Protein AF-0000000080727896 (afdb_homodimer)

Organism: Metarhizium acridum (strain CQMa 102) (NCBI:txid655827)

pLDDT: mean 74.98, std 25.53, range [18.48, 98.5]

Radius of gyration: 30.92 Å; Cα contacts (8 Å, |Δi|>4): 893; chains: 2; bounding box: 86×104×88 Å

Solvent-accessible surface area (backbone atoms only — not comparable to full-atom values): 32103 Å² total; per-residue (Å²): 133,59,64,45,73,64,39,31,56,46,58,68,62,51,60,64,46,41,41,57,68,58,26,49,52,52,35,58,74,46,47,36,50,47,45,48,50,69,46,45,44,46,53,34,51,75,69,69,34,33,80,47,35,23,49,23,54,38,51,41,92,69,81,65,57,91,56,30,45,43,34,26,36,71,42,31,29,32,58,33,80,52,73,75,56,86,84,63,62,50,68,62,48,70,56,94,94,26,51,28,37,59,38,28,31,35,58,52,96,91,23,43,20,45,66,33,27,29,48,45,63,51,92,72,81,80,75,79,79,78,55,38,35,68,56,52,53,53,50,49,50,55,24,52,78,45,74,31,42,81,30,48,25,40,26,57,53,80,60,93,76,56,32,26,38,32,42,66,43,86,78,29,38,39,46,36,67,53,56,88,86,42,46,73,63,55,67,53,62,44,39,80,34,25,36,43,52,68,84,63,80,69,78,79,71,65,76,72,58,68,78,80,71,50,86,63,54,61,59,52,45,50,27,44,52,50,40,59,70,20,44,33,27,32,35,44,60,73,74,76,74,73,67,73,74,68,76,67,74,74,69,72,72,72,77,69,79,72,75,75,78,74,76,77,74,78,81,80,77,82,81,75,83,75,78,79,79,82,128,132,58,65,45,73,65,41,53,41,45,57,67,63,51,60,65,44,41,41,58,69,58,25,48,52,53,34,58,74,45,46,35,50,48,44,48,50,71,46,46,44,47,53,34,52,76,70,69,33,33,80,47,36,23,48,22,53,38,51,39,92,67,81,64,56,91,55,30,42,43,34,26,35,70,41,32,28,32,61,34,83,49,74,76,55,90,83,57,46,52,56,48,44,71,56,92,92,25,50,29,38,63,37,27,30,34,59,51,96,91,22,45,21,45,68,34,28,29,48,46,62,52,92,71,81,80,74,76,79,78,57,36,38,67,56,53,52,52,50,50,50,56,24,52,78,44,73,31,44,82,30,47,24,41,27,57,52,80,60,93,75,58,32,26,39,32,42,67,42,85,78,29,37,38,46,37,67,53,56,88,86,42,46,75,64,55,68,53,63,44,40,79,34,25,36,42,51,66,84,62,80,70,80,80,70,67,76,73,59,66,80,79,70,52,86,63,55,61,61,51,45,50,28,43,50,50,40,59,69,20,44,33,28,31,35,44,60,73,72,76,75,73,68,71,74,70,74,69,74,73,69,72,69,73,77,71,79,77,74,73,79,73,75,76,74,77,80,79,77,83,79,78,81,76,76,80,80,80,128

Sequence (558 aa):
MAAAVLRPYDVDLFNGIPSLGEANEQFLAHNGPEVIILSLWKLFSKYKLTDQYGPVLVHRHWPASLNEAVVDVNGTSTAWTLEAGEQTGMLQFEKYERPIKPSSWMMAKGQLMPYEFYFASQKEHDEPAPLDSAFVQEFASILEANSLLDFVGIRLLRHTGQKVLEVTEGNANVTFPVTDDDQNLLEKNAIQAGWKFPSAEPPDFSSDTSGNMGDRSPWSQACKQLCKQSCSIICRKPSQGGSHMRVHLGGHSKTHGKTNTERTLPSLREDGLAWPREEMAAAVLRPYDVDLFNGIPSLGEANEQFLAHNGPEVIILSLWKLFSKYKLTDQYGPVLVHRHWPASLNEAVVDVNGTSTAWTLEAGEQTGMLQFEKYERPIKPSSWMMAKGQLMPYEFYFASQKEHDEPAPLDSAFVQEFASILEANSLLDFVGIRLLRHTGQKVLEVTEGNANVTFPVTDDDQNLLEKNAIQAGWKFPSAEPPDFSSDTSGNMGDRSPWSQACKQLCKQSCSIICRKPSQGGSHMRVHLGGHSKTHGKTNTERTLPSLREDGLAWPREE

Structure (mmCIF, N/CA/C/O backbone):
data_AF-0000000080727896-model_v1
#
loop_
_entity.id
_entity.type
_entity.pdbx_description
1 polymer 'C2H2-type domain-containing protein'
#
loop_
_atom_site.group_PDB
_atom_site.id
_atom_site.type_symbol
_atom_site.label_atom_id
_atom_site.label_alt_id
_atom_site.label_comp_id
_atom_site.label_asym_id
_atom_site.label_entity_id
_atom_site.label_seq_id
_atom_site.pdbx_PDB_ins_code
_atom_site.Cartn_x
_atom_site.Cartn_y
_atom_site.Cartn_z
_atom_site.occupancy
_atom_site.B_iso_or_equiv
_atom_site.auth_seq_id
_atom_site.auth_comp_id
_atom_site.auth_asym_id
_atom_site.auth_atom_id
_atom_site.pdbx_PDB_model_num
ATOM 1 N N . MET A 1 1 ? 20.672 -30 -1.441 1 66 1 MET A N 1
ATOM 2 C CA . MET A 1 1 ? 20.047 -29.859 -2.754 1 66 1 MET A CA 1
ATOM 3 C C . MET A 1 1 ? 20.359 -28.516 -3.377 1 66 1 MET A C 1
ATOM 5 O O . MET A 1 1 ? 20.656 -27.547 -2.666 1 66 1 MET A O 1
ATOM 9 N N . ALA A 1 2 ? 20.656 -28.562 -4.723 1 87.38 2 ALA A N 1
ATOM 10 C CA . ALA A 1 2 ? 21.172 -27.375 -5.406 1 87.38 2 ALA A CA 1
ATOM 11 C C . ALA A 1 2 ? 20.047 -26.375 -5.664 1 87.38 2 ALA A C 1
ATOM 13 O O . ALA A 1 2 ? 18.953 -26.734 -6.09 1 87.38 2 ALA A O 1
ATOM 14 N N . ALA A 1 3 ? 20.266 -25.203 -5.324 1 87.69 3 ALA A N 1
ATOM 15 C CA . ALA A 1 3 ? 19.297 -24.125 -5.539 1 87.69 3 ALA A CA 1
ATOM 16 C C . ALA A 1 3 ? 19.016 -23.938 -7.027 1 87.69 3 ALA A C 1
ATOM 18 O O . ALA A 1 3 ? 19.922 -24.062 -7.859 1 87.69 3 ALA A O 1
ATOM 19 N N . ALA A 1 4 ? 17.828 -23.688 -7.344 1 89.94 4 ALA A N 1
ATOM 20 C CA . ALA A 1 4 ? 17.406 -23.469 -8.727 1 89.94 4 ALA A CA 1
ATOM 21 C C . ALA A 1 4 ? 18.047 -22.203 -9.297 1 89.94 4 ALA A C 1
ATOM 23 O O . ALA A 1 4 ? 18.234 -21.219 -8.586 1 89.94 4 ALA A O 1
ATOM 24 N N . VAL A 1 5 ? 18.422 -22.297 -10.523 1 84.25 5 VAL A N 1
ATOM 25 C CA . VAL A 1 5 ? 18.875 -21.125 -11.25 1 84.25 5 VAL A CA 1
ATOM 26 C C . VAL A 1 5 ? 17.688 -20.328 -11.781 1 84.25 5 VAL A C 1
ATOM 28 O O . VAL A 1 5 ? 16.875 -20.875 -12.539 1 84.25 5 VAL A O 1
ATOM 31 N N . LEU A 1 6 ? 17.641 -19.094 -11.398 1 88.81 6 LEU A N 1
ATOM 32 C CA . LEU A 1 6 ? 16.516 -18.25 -11.781 1 88.81 6 LEU A CA 1
ATOM 33 C C . LEU A 1 6 ? 16.875 -17.391 -12.984 1 88.81 6 LEU A C 1
ATOM 35 O O . LEU A 1 6 ? 18.0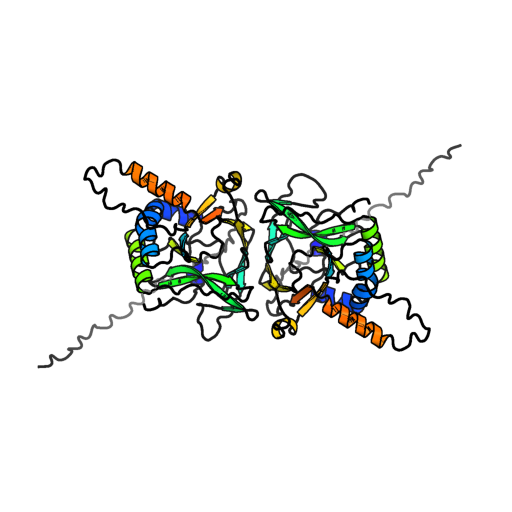16 -16.953 -13.125 1 88.81 6 LEU A O 1
ATOM 39 N N . ARG A 1 7 ? 15.984 -17.188 -13.828 1 90.81 7 ARG A N 1
ATOM 40 C CA . ARG A 1 7 ? 16.094 -16.188 -14.875 1 90.81 7 ARG A CA 1
ATOM 41 C C . ARG A 1 7 ? 15.914 -14.781 -14.305 1 90.81 7 ARG A C 1
ATOM 43 O O . ARG A 1 7 ? 15.047 -14.555 -13.453 1 90.81 7 ARG A O 1
ATOM 50 N N . PRO A 1 8 ? 16.688 -13.82 -14.82 1 88.81 8 PRO A N 1
ATOM 51 C CA . PRO A 1 8 ? 16.469 -12.438 -14.375 1 88.81 8 PRO A CA 1
ATOM 52 C C . PRO A 1 8 ? 15.141 -11.859 -14.875 1 88.81 8 PRO A C 1
ATOM 54 O O . PRO A 1 8 ? 14.641 -12.273 -15.922 1 88.81 8 PRO A O 1
ATOM 57 N N . TYR A 1 9 ? 14.695 -10.93 -14.117 1 91.38 9 TYR A N 1
ATOM 58 C CA . TYR A 1 9 ? 13.477 -10.227 -14.516 1 91.38 9 TYR A CA 1
ATOM 59 C C . TYR A 1 9 ? 13.617 -9.633 -15.906 1 91.38 9 TYR A C 1
ATOM 61 O O . TYR A 1 9 ? 14.648 -9.031 -16.234 1 91.38 9 TYR A O 1
ATOM 69 N N . ASP A 1 10 ? 12.609 -9.844 -16.688 1 89.19 10 ASP A N 1
ATOM 70 C CA . ASP A 1 10 ? 12.531 -9.336 -18.062 1 89.19 10 ASP A CA 1
ATOM 71 C C . ASP A 1 10 ? 11.164 -8.695 -18.328 1 89.19 10 ASP A C 1
ATOM 73 O O . ASP A 1 10 ? 10.148 -9.391 -18.359 1 89.19 10 ASP A O 1
ATOM 77 N N . VAL A 1 11 ? 11.172 -7.348 -18.594 1 90.06 11 VAL A N 1
ATOM 78 C CA . VAL A 1 11 ? 9.922 -6.594 -18.688 1 90.06 11 VAL A CA 1
ATOM 79 C C . VAL A 1 11 ? 9.141 -7.035 -19.922 1 90.06 11 VAL A C 1
ATOM 81 O O . VAL A 1 11 ? 7.906 -7.012 -19.922 1 90.06 11 VAL A O 1
ATOM 84 N N . ASP A 1 12 ? 9.828 -7.422 -20.922 1 91.44 12 ASP A N 1
ATOM 85 C CA . ASP A 1 12 ? 9.133 -7.887 -22.125 1 91.44 12 ASP A CA 1
ATOM 86 C C . ASP A 1 12 ? 8.383 -9.188 -21.859 1 91.44 12 ASP A C 1
ATOM 88 O O . ASP A 1 12 ? 7.25 -9.359 -22.312 1 91.44 12 ASP A O 1
ATOM 92 N N . LEU A 1 13 ? 9.039 -10.062 -21.172 1 93.31 13 LEU A N 1
ATOM 93 C CA . LEU A 1 13 ? 8.359 -11.297 -20.797 1 93.31 13 LEU A CA 1
ATOM 94 C C . LEU A 1 13 ? 7.195 -11.016 -19.859 1 93.31 13 LEU A C 1
ATOM 96 O O . LEU A 1 13 ? 6.133 -11.633 -19.984 1 93.31 13 LEU A O 1
ATOM 100 N N . PHE A 1 14 ? 7.355 -10.117 -18.953 1 94.06 14 PHE A N 1
ATOM 101 C CA . PHE A 1 14 ? 6.27 -9.703 -18.078 1 94.06 14 PHE A CA 1
ATOM 102 C C . PHE A 1 14 ? 5.078 -9.203 -18.875 1 94.06 14 PHE A C 1
ATOM 104 O O . PHE A 1 14 ? 3.936 -9.586 -18.625 1 94.06 14 PHE A O 1
ATOM 111 N N . ASN A 1 15 ? 5.367 -8.391 -19.812 1 94.44 15 ASN A N 1
ATOM 112 C CA . ASN A 1 15 ? 4.301 -7.777 -20.594 1 94.44 15 ASN A CA 1
ATOM 113 C C . ASN A 1 15 ? 3.598 -8.797 -21.484 1 94.44 15 ASN A C 1
ATOM 115 O O . ASN A 1 15 ? 2.521 -8.531 -22.016 1 94.44 15 ASN A O 1
ATOM 119 N N . GLY A 1 16 ? 4.16 -9.93 -21.625 1 95.25 16 GLY A N 1
ATOM 120 C CA . GLY A 1 16 ? 3.535 -11.008 -22.359 1 95.25 16 GLY A CA 1
ATOM 121 C C . GLY A 1 16 ? 2.609 -11.859 -21.516 1 95.25 16 GLY A C 1
ATOM 122 O O . GLY A 1 16 ? 1.881 -12.703 -22.047 1 95.25 16 GLY A O 1
ATOM 123 N N . ILE A 1 17 ? 2.633 -11.68 -20.172 1 96.69 17 ILE A N 1
ATOM 124 C CA . ILE A 1 17 ? 1.771 -12.414 -19.25 1 96.69 17 ILE A CA 1
ATOM 125 C C . ILE A 1 17 ? 0.308 -12.102 -19.547 1 96.69 17 ILE A C 1
ATOM 127 O O . ILE A 1 17 ? -0.048 -10.945 -19.781 1 96.69 17 ILE A O 1
ATOM 131 N N . PRO A 1 18 ? -0.551 -13.109 -19.594 1 96.69 18 PRO A N 1
ATOM 132 C CA . PRO A 1 18 ? -1.964 -12.875 -19.906 1 96.69 18 PRO A CA 1
ATOM 133 C C . PRO A 1 18 ? -2.672 -12.055 -18.828 1 96.69 18 PRO A C 1
ATOM 135 O O . PRO A 1 18 ? -2.152 -11.898 -17.719 1 96.69 18 PRO A O 1
ATOM 138 N N . SER A 1 19 ? -3.852 -11.555 -19.219 1 94.5 19 SER A N 1
ATOM 139 C CA . SER A 1 19 ? -4.746 -10.93 -18.25 1 94.5 19 SER A CA 1
ATOM 140 C C . SER A 1 19 ? -5.359 -11.969 -17.312 1 94.5 19 SER A C 1
ATOM 142 O O . SER A 1 19 ? -5.324 -13.172 -17.609 1 94.5 19 SER A O 1
ATOM 144 N N . LEU A 1 20 ? -5.93 -11.516 -16.281 1 94.75 20 LEU A N 1
ATOM 145 C CA . LEU A 1 20 ? -6.566 -12.391 -15.297 1 94.75 20 LEU A CA 1
ATOM 146 C C . LEU A 1 20 ? -7.629 -13.258 -15.961 1 94.75 20 LEU A C 1
ATOM 148 O O . LEU A 1 20 ? -7.672 -14.477 -15.742 1 94.75 20 LEU A O 1
ATOM 152 N N . GLY A 1 21 ? -8.469 -12.602 -16.734 1 93.62 21 GLY A N 1
ATOM 153 C CA . GLY A 1 21 ? -9.523 -13.336 -17.406 1 93.62 21 GLY A CA 1
ATOM 154 C C . GLY A 1 21 ? -9 -14.406 -18.344 1 93.62 21 GLY A C 1
ATOM 155 O O . GLY A 1 21 ? -9.469 -15.547 -18.312 1 93.62 21 GLY A O 1
ATOM 156 N N . GLU A 1 22 ? -8.047 -14.086 -19.141 1 95.5 22 GLU A N 1
ATOM 157 C CA . GLU A 1 22 ? -7.453 -15.023 -20.094 1 95.5 22 GLU A CA 1
ATOM 158 C C . GLU A 1 22 ? -6.77 -16.172 -19.375 1 95.5 22 GLU A C 1
ATOM 160 O O . GLU A 1 22 ? -6.918 -17.344 -19.766 1 95.5 22 GLU A O 1
ATOM 165 N N . ALA A 1 23 ? -6.047 -15.859 -18.375 1 97.25 23 ALA A N 1
ATOM 166 C CA . ALA A 1 23 ? -5.359 -16.891 -17.609 1 97.25 23 ALA A CA 1
ATOM 167 C C . ALA A 1 23 ? -6.355 -17.875 -17 1 97.25 23 ALA A C 1
ATOM 169 O O . ALA A 1 23 ? -6.145 -19.094 -17.062 1 97.25 23 ALA A O 1
ATOM 170 N N . ASN A 1 24 ? -7.375 -17.328 -16.422 1 95.56 24 ASN A N 1
ATOM 171 C CA . ASN A 1 24 ? -8.391 -18.172 -15.805 1 95.56 24 ASN A CA 1
ATOM 172 C C . ASN A 1 24 ? -9.062 -19.094 -16.812 1 95.56 24 ASN A C 1
ATOM 174 O O . ASN A 1 24 ? -9.312 -20.266 -16.531 1 95.56 24 ASN A O 1
ATOM 178 N N . GLU A 1 25 ? -9.383 -18.547 -17.938 1 96.44 25 GLU A N 1
ATOM 179 C CA . GLU A 1 25 ? -10.008 -19.344 -18.984 1 96.44 25 GLU A CA 1
ATOM 180 C C . GLU A 1 25 ? -9.141 -20.531 -19.375 1 96.44 25 GLU A C 1
ATOM 182 O O . GLU A 1 25 ? -9.625 -21.656 -19.453 1 96.44 25 GLU A O 1
ATOM 187 N N . GLN A 1 26 ? -7.914 -20.312 -19.594 1 97.75 26 GLN A N 1
ATOM 188 C CA . GLN A 1 26 ? -6.996 -21.375 -19.984 1 97.75 26 GLN A CA 1
ATOM 189 C C . GLN A 1 26 ? -6.762 -22.359 -18.828 1 97.75 26 GLN A C 1
ATOM 191 O O . GLN A 1 26 ? -6.684 -23.562 -19.047 1 97.75 26 GLN A O 1
ATOM 196 N N . PHE A 1 27 ? -6.664 -21.859 -17.656 1 96.81 27 PHE A N 1
ATOM 197 C CA . PHE A 1 27 ? -6.492 -22.688 -16.469 1 96.81 27 PHE A CA 1
ATOM 198 C C . PHE A 1 27 ? -7.629 -23.688 -16.328 1 96.81 27 PHE A C 1
ATOM 200 O O . PHE A 1 27 ? -7.391 -24.875 -16.094 1 96.81 27 PHE A O 1
ATOM 207 N N . LEU A 1 28 ? -8.805 -23.219 -16.5 1 93.81 28 LEU A N 1
ATOM 208 C CA . LEU A 1 28 ? -9.977 -24.078 -16.391 1 93.81 28 LEU A CA 1
ATOM 209 C C . LEU A 1 28 ? -10.062 -25.047 -17.562 1 93.81 28 LEU A C 1
ATOM 211 O O . LEU A 1 28 ? -10.383 -26.219 -17.391 1 93.81 28 LEU A O 1
ATOM 215 N N . ALA A 1 29 ? -9.758 -24.562 -18.703 1 96.5 29 ALA A N 1
ATOM 216 C CA . ALA A 1 29 ? -9.828 -25.375 -19.922 1 96.5 29 ALA A CA 1
ATOM 217 C C . ALA A 1 29 ? -8.859 -26.547 -19.844 1 96.5 29 ALA A C 1
ATOM 219 O O . ALA A 1 29 ? -9.086 -27.594 -20.453 1 96.5 29 ALA A O 1
ATOM 220 N N . HIS A 1 30 ? -7.84 -26.422 -19.078 1 96.69 30 HIS A N 1
ATOM 221 C CA . HIS A 1 30 ? -6.816 -27.469 -18.984 1 96.69 30 HIS A CA 1
ATOM 222 C C . HIS A 1 30 ? -6.871 -28.188 -17.641 1 96.69 30 HIS A C 1
ATOM 224 O O . HIS A 1 30 ? -5.852 -28.672 -17.156 1 96.69 30 HIS A O 1
ATOM 230 N N . ASN A 1 31 ? -7.957 -28.156 -17.016 1 92.88 31 ASN A N 1
ATOM 231 C CA . ASN A 1 31 ? -8.227 -28.891 -15.773 1 92.88 31 ASN A CA 1
ATOM 232 C C . ASN A 1 31 ? -7.293 -28.453 -14.656 1 92.88 31 ASN A C 1
ATOM 234 O O . ASN A 1 31 ? -6.816 -29.281 -13.875 1 92.88 31 ASN A O 1
ATOM 238 N N . GLY A 1 32 ? -7.02 -27.172 -14.609 1 94.56 32 GLY A N 1
ATOM 239 C CA . GLY A 1 32 ? -6.121 -26.594 -13.625 1 94.56 32 GLY A CA 1
ATOM 240 C C . GLY A 1 32 ? -6.457 -26.984 -12.203 1 94.56 32 GLY A C 1
ATOM 241 O O . GLY A 1 32 ? -5.586 -27.422 -11.445 1 94.56 32 GLY A O 1
ATOM 242 N N . PRO A 1 33 ? -7.727 -26.906 -11.82 1 92.31 33 PRO A N 1
ATOM 243 C CA . PRO A 1 33 ? -8.086 -27.219 -10.43 1 92.31 33 PRO A CA 1
ATOM 244 C C . PRO A 1 33 ? -7.711 -28.656 -10.039 1 92.31 33 PRO A C 1
ATOM 246 O O . PRO A 1 33 ? -7.242 -28.891 -8.922 1 92.31 33 PRO A O 1
ATOM 249 N N . GLU A 1 34 ? -7.844 -29.547 -10.883 1 90.06 34 GLU A N 1
ATOM 250 C CA . GLU A 1 34 ? -7.469 -30.938 -10.602 1 90.06 34 GLU A CA 1
ATOM 251 C C . GLU A 1 34 ? -5.957 -31.078 -10.484 1 90.06 34 GLU A C 1
ATOM 253 O O . GLU A 1 34 ? -5.465 -31.812 -9.617 1 90.06 34 GLU A O 1
ATOM 258 N N . VAL A 1 35 ? -5.281 -30.422 -11.367 1 93.19 35 VAL A N 1
ATOM 259 C CA . VAL A 1 35 ? -3.824 -30.516 -11.367 1 93.19 35 VAL A CA 1
ATOM 260 C C . VAL A 1 35 ? -3.277 -29.938 -10.062 1 93.19 35 VAL A C 1
ATOM 262 O O . VAL A 1 35 ? -2.346 -30.484 -9.469 1 93.19 35 VAL A O 1
ATOM 265 N N . ILE A 1 36 ? -3.854 -28.844 -9.586 1 94.56 36 ILE A N 1
ATOM 266 C CA . ILE A 1 36 ? -3.449 -28.203 -8.336 1 94.56 36 ILE A CA 1
ATOM 267 C C . ILE A 1 36 ? -3.541 -29.219 -7.195 1 94.56 36 ILE A C 1
ATOM 269 O O . ILE A 1 36 ? -2.598 -29.375 -6.418 1 94.56 36 ILE A O 1
ATOM 273 N N . ILE A 1 37 ? -4.59 -29.906 -7.145 1 89.75 37 ILE A N 1
ATOM 274 C CA . ILE A 1 37 ? -4.891 -30.75 -5.992 1 89.75 37 ILE A CA 1
ATOM 275 C C . ILE A 1 37 ? -4.184 -32.094 -6.133 1 89.75 37 ILE A C 1
ATOM 277 O O . ILE A 1 37 ? -3.547 -32.562 -5.191 1 89.75 37 ILE A O 1
ATOM 281 N N . LEU A 1 38 ? -4.176 -32.656 -7.273 1 87.81 38 LEU A N 1
ATOM 282 C CA . LEU A 1 38 ? -3.717 -34.031 -7.441 1 87.81 38 LEU A CA 1
ATOM 283 C C . LEU A 1 38 ? -2.209 -34.062 -7.656 1 87.81 38 LEU A C 1
ATOM 285 O O . LEU A 1 38 ? -1.556 -35.031 -7.293 1 87.81 38 LEU A O 1
ATOM 289 N N . SER A 1 39 ? -1.68 -33.062 -8.227 1 92.81 39 SER A N 1
ATOM 290 C CA . SER A 1 39 ? -0.273 -33.156 -8.609 1 92.81 39 SER A CA 1
ATOM 291 C C . SER A 1 39 ? 0.563 -32.125 -7.832 1 92.81 39 SER A C 1
ATOM 293 O O . SER A 1 39 ? 1.54 -32.5 -7.176 1 92.81 39 SER A O 1
ATOM 295 N N . LEU A 1 40 ? 0.143 -30.938 -7.793 1 95.19 40 LEU A N 1
ATOM 296 C CA . LEU A 1 40 ? 1.008 -29.906 -7.238 1 95.19 40 LEU A CA 1
ATOM 297 C C . LEU A 1 40 ? 1.035 -29.969 -5.719 1 95.19 40 LEU A C 1
ATOM 299 O O . LEU A 1 40 ? 2.07 -29.719 -5.098 1 95.19 40 LEU A O 1
ATOM 303 N N . TRP A 1 41 ? -0.05 -30.266 -5.129 1 93.69 41 TRP A N 1
ATOM 304 C CA . TRP A 1 41 ? -0.054 -30.438 -3.68 1 93.69 41 TRP A CA 1
ATOM 305 C C . TRP A 1 41 ? 0.975 -31.469 -3.248 1 93.69 41 TRP A C 1
ATOM 307 O O . TRP A 1 41 ? 1.784 -31.219 -2.354 1 93.69 41 TRP A O 1
ATOM 317 N N . LYS A 1 42 ? 1.013 -32.594 -3.906 1 92 42 LYS A N 1
ATOM 318 C CA . LYS A 1 42 ? 1.981 -33.656 -3.613 1 92 42 LYS A CA 1
ATOM 319 C C . LYS A 1 42 ? 3.41 -33.156 -3.818 1 92 42 LYS A C 1
ATOM 321 O O . LYS A 1 42 ? 4.293 -33.438 -3.004 1 92 42 LYS A O 1
ATOM 326 N N . LEU A 1 43 ? 3.611 -32.5 -4.848 1 95.31 43 LEU A N 1
ATOM 327 C CA . LEU A 1 43 ? 4.945 -32 -5.156 1 95.31 43 LEU A CA 1
ATOM 328 C C . LEU A 1 43 ? 5.434 -31.047 -4.07 1 95.31 43 LEU A C 1
ATOM 330 O O . LEU A 1 43 ? 6.543 -31.203 -3.557 1 95.31 43 LEU A O 1
ATOM 334 N N . PHE A 1 44 ? 4.613 -30.031 -3.709 1 95.06 44 PHE A N 1
ATOM 335 C CA . PHE A 1 44 ? 4.996 -29.047 -2.695 1 95.06 44 PHE A CA 1
ATOM 336 C C . PHE A 1 44 ? 5.234 -29.734 -1.353 1 95.06 44 PHE A C 1
ATOM 338 O O . PHE A 1 44 ? 6.145 -29.359 -0.611 1 95.06 44 PHE A O 1
ATOM 345 N N . SER A 1 45 ? 4.434 -30.719 -1.086 1 93.31 45 SER A N 1
ATOM 346 C CA . SER A 1 45 ? 4.598 -31.469 0.153 1 93.31 45 SER A CA 1
ATOM 347 C C . SER A 1 45 ? 5.91 -32.25 0.155 1 93.31 45 SER A C 1
ATOM 349 O O . SER A 1 45 ? 6.629 -32.25 1.156 1 93.31 45 SER A O 1
ATOM 351 N N . LYS A 1 46 ? 6.152 -32.906 -0.917 1 92.75 46 LYS A N 1
ATOM 352 C CA . LYS A 1 46 ? 7.375 -33.688 -1.07 1 92.75 46 LYS A CA 1
ATOM 353 C C . LYS A 1 46 ? 8.609 -32.844 -0.74 1 92.75 46 LYS A C 1
ATOM 355 O O . LYS A 1 46 ? 9.547 -33.344 -0.115 1 92.75 46 LYS A O 1
ATOM 360 N N . TYR A 1 47 ? 8.617 -31.609 -1.031 1 93.88 47 TYR A N 1
ATOM 361 C CA . TYR A 1 47 ? 9.773 -30.75 -0.857 1 93.88 47 TYR A CA 1
ATOM 362 C C . TYR A 1 47 ? 9.602 -29.828 0.352 1 93.88 47 TYR A C 1
ATOM 364 O O . TYR A 1 47 ? 10.391 -28.906 0.554 1 93.88 47 TYR A O 1
ATOM 372 N N . LYS A 1 48 ? 8.5 -29.984 1.112 1 91.62 48 LYS A N 1
ATOM 373 C CA . LYS A 1 48 ? 8.227 -29.266 2.35 1 91.62 48 LYS A CA 1
ATOM 374 C C . LYS A 1 48 ? 8.133 -27.766 2.102 1 91.62 48 LYS A C 1
ATOM 376 O O . LYS A 1 48 ? 8.711 -26.969 2.846 1 91.62 48 LYS A O 1
ATOM 381 N N . LEU A 1 49 ? 7.391 -27.391 1.034 1 92.81 49 LEU A N 1
ATOM 382 C CA . LEU A 1 49 ? 7.301 -25.984 0.625 1 92.81 49 LEU A CA 1
ATOM 383 C C . LEU A 1 49 ? 5.922 -25.422 0.937 1 92.81 49 LEU A C 1
ATOM 385 O O . LEU A 1 49 ? 5.676 -24.234 0.738 1 92.81 49 LEU A O 1
ATOM 389 N N . THR A 1 50 ? 4.98 -26.172 1.545 1 91.19 50 THR A N 1
ATOM 390 C CA . THR A 1 50 ? 3.568 -25.812 1.646 1 91.19 50 THR A CA 1
ATOM 391 C C . THR A 1 50 ? 3.369 -24.641 2.596 1 91.19 50 THR A C 1
ATOM 393 O O . THR A 1 50 ? 2.346 -23.953 2.537 1 91.19 50 THR A O 1
ATOM 396 N N . ASP A 1 51 ? 4.367 -24.344 3.436 1 88.5 51 ASP A N 1
ATOM 397 C CA . ASP A 1 51 ? 4.207 -23.266 4.402 1 88.5 51 ASP A CA 1
ATOM 398 C C . ASP A 1 51 ? 4.738 -21.953 3.846 1 88.5 51 ASP A C 1
ATOM 400 O O . ASP A 1 51 ? 4.445 -20.875 4.383 1 88.5 51 ASP A O 1
ATOM 404 N N . GLN A 1 52 ? 5.457 -22.062 2.785 1 90.75 52 GLN A N 1
ATOM 405 C CA . GLN A 1 52 ? 6.148 -20.859 2.33 1 90.75 52 GLN A CA 1
ATOM 406 C C . GLN A 1 52 ? 5.699 -20.469 0.926 1 90.75 52 GLN A C 1
ATOM 408 O O . GLN A 1 52 ? 5.75 -19.297 0.56 1 90.75 52 GLN A O 1
ATOM 413 N N . TYR A 1 53 ? 5.316 -21.531 0.196 1 93.19 53 TYR A N 1
ATOM 414 C CA . TYR A 1 53 ? 4.992 -21.281 -1.203 1 93.19 53 TYR A CA 1
ATOM 415 C C . TYR A 1 53 ? 3.65 -21.906 -1.571 1 93.19 53 TYR A C 1
ATOM 417 O O . TYR A 1 53 ? 3.211 -22.859 -0.937 1 93.19 53 TYR A O 1
ATOM 425 N N . GLY A 1 54 ? 3.023 -21.359 -2.598 1 94.69 54 GLY A N 1
ATOM 426 C CA . GLY A 1 54 ? 1.845 -21.938 -3.229 1 94.69 54 GLY A CA 1
ATOM 427 C C . GLY A 1 54 ? 1.75 -21.625 -4.711 1 94.69 54 GLY A C 1
ATOM 428 O O . GLY A 1 54 ? 2.455 -20.734 -5.211 1 94.69 54 GLY A O 1
ATOM 429 N N . PRO A 1 55 ? 0.945 -22.391 -5.355 1 96.94 55 PRO A N 1
ATOM 430 C CA . PRO A 1 55 ? 0.688 -22.047 -6.758 1 96.94 55 PRO A CA 1
ATOM 431 C C . PRO A 1 55 ? -0.086 -20.75 -6.918 1 96.94 55 PRO A C 1
ATOM 433 O O . PRO A 1 55 ? -0.831 -20.344 -6.016 1 96.94 55 PRO A O 1
ATOM 436 N N . VAL A 1 56 ? 0.129 -20.156 -8.047 1 97.5 56 VAL A N 1
ATOM 437 C CA . VAL A 1 56 ? -0.573 -18.922 -8.359 1 97.5 56 VAL A CA 1
ATOM 438 C C . VAL A 1 56 ? -0.937 -18.906 -9.844 1 97.5 56 VAL A C 1
ATOM 440 O O . VAL A 1 56 ? -0.181 -19.406 -10.68 1 97.5 56 VAL A O 1
ATOM 443 N N . LEU A 1 57 ? -2.098 -18.391 -10.086 1 98.06 57 LEU A N 1
ATOM 444 C CA . LEU A 1 57 ? -2.469 -18.109 -11.469 1 98.06 57 LEU A CA 1
ATOM 445 C C . LEU A 1 57 ? -1.67 -16.922 -12.008 1 98.06 57 LEU A C 1
ATOM 447 O O . LEU A 1 57 ? -1.818 -15.797 -11.523 1 98.06 57 LEU A O 1
ATOM 451 N N . VAL A 1 58 ? -0.814 -17.156 -12.961 1 98.31 58 VAL A N 1
ATOM 452 C CA . VAL A 1 58 ? 0.043 -16.109 -13.516 1 98.31 58 VAL A CA 1
ATOM 453 C C . VAL A 1 58 ? -0.793 -15.148 -14.352 1 98.31 58 VAL A C 1
ATOM 455 O O . VAL A 1 58 ? -1.446 -15.555 -15.312 1 98.31 58 VAL A O 1
ATOM 458 N N . HIS A 1 59 ? -0.808 -13.867 -13.938 1 97.19 59 HIS A N 1
ATOM 459 C CA . HIS A 1 59 ? -1.532 -12.836 -14.672 1 97.19 59 HIS A CA 1
ATOM 460 C C . HIS A 1 59 ? -0.954 -11.453 -14.398 1 97.19 59 HIS A C 1
ATOM 462 O O . HIS A 1 59 ? -0.234 -11.266 -13.414 1 97.19 59 HIS A O 1
ATOM 468 N N . ARG A 1 60 ? -1.236 -10.57 -15.258 1 94.19 60 ARG A N 1
ATOM 469 C CA . ARG A 1 60 ? -0.792 -9.188 -15.109 1 94.19 60 ARG A CA 1
ATOM 470 C C . ARG A 1 60 ? -1.979 -8.242 -14.977 1 94.19 60 ARG A C 1
ATOM 472 O O . ARG A 1 60 ? -3.004 -8.422 -15.633 1 94.19 60 ARG A O 1
ATOM 479 N N . HIS A 1 61 ? -1.812 -7.266 -14.211 1 91 61 HIS A N 1
ATOM 480 C CA . HIS A 1 61 ? -2.877 -6.297 -13.992 1 91 61 HIS A CA 1
ATOM 481 C C . HIS A 1 61 ? -2.742 -5.105 -14.938 1 91 61 HIS A C 1
ATOM 483 O O . HIS A 1 61 ? -3.746 -4.508 -15.336 1 91 61 HIS A O 1
ATOM 489 N N . TRP A 1 62 ? -1.571 -4.719 -15.266 1 88.06 62 TRP A N 1
ATOM 490 C CA . TRP A 1 62 ? -1.273 -3.637 -16.203 1 88.06 62 TRP A CA 1
ATOM 491 C C . TRP A 1 62 ? 0.098 -3.83 -16.844 1 88.06 62 TRP A C 1
ATOM 493 O O . TRP A 1 62 ? 0.917 -4.605 -16.344 1 88.06 62 TRP A O 1
ATOM 503 N N . PRO A 1 63 ? 0.262 -3.174 -17.953 1 90.62 63 PRO A N 1
ATOM 504 C CA . PRO A 1 63 ? 1.603 -3.24 -18.547 1 90.62 63 PRO A CA 1
ATOM 505 C C . PRO A 1 63 ? 2.631 -2.422 -17.766 1 90.62 63 PRO A C 1
ATOM 507 O O . PRO A 1 63 ? 2.271 -1.453 -17.094 1 90.62 63 PRO A O 1
ATOM 510 N N . ALA A 1 64 ? 3.842 -2.854 -17.828 1 88.31 64 ALA A N 1
ATOM 511 C CA . ALA A 1 64 ? 4.945 -2.127 -17.203 1 88.31 64 ALA A CA 1
ATOM 512 C C . ALA A 1 64 ? 5.82 -1.456 -18.266 1 88.31 64 ALA A C 1
ATOM 514 O O . ALA A 1 64 ? 6.035 -2.008 -19.344 1 88.31 64 ALA A O 1
ATOM 515 N N . SER A 1 65 ? 6.301 -0.24 -17.922 1 87.44 65 SER A N 1
ATOM 516 C CA . SER A 1 65 ? 7.25 0.459 -18.781 1 87.44 65 SER A CA 1
ATOM 517 C C . SER A 1 65 ? 8.664 -0.086 -18.609 1 87.44 65 SER A C 1
ATOM 519 O O . SER A 1 65 ? 8.906 -0.906 -17.719 1 87.44 65 SER A O 1
ATOM 521 N N . LEU A 1 66 ? 9.484 0.507 -19.469 1 83.62 66 LEU A N 1
ATOM 522 C CA . LEU A 1 66 ? 10.875 0.091 -19.406 1 83.62 66 LEU A CA 1
ATOM 523 C C . LEU A 1 66 ? 11.461 0.353 -18.016 1 83.62 66 LEU A C 1
ATOM 525 O O . LEU A 1 66 ? 11.227 1.414 -17.438 1 83.62 66 LEU A O 1
ATOM 529 N N . ASN A 1 67 ? 12.133 -0.564 -17.391 1 81.56 67 ASN A N 1
ATOM 530 C CA . ASN A 1 67 ? 12.828 -0.519 -16.094 1 81.56 67 ASN A CA 1
ATOM 531 C C . ASN A 1 67 ? 11.844 -0.523 -14.938 1 81.56 67 ASN A C 1
ATOM 533 O O . ASN A 1 67 ? 12.195 -0.161 -13.812 1 81.56 67 ASN A O 1
ATOM 537 N N . GLU A 1 68 ? 10.594 -0.87 -15.242 1 88.94 68 GLU A N 1
ATOM 538 C CA . GLU A 1 68 ? 9.617 -0.944 -14.156 1 88.94 68 GLU A CA 1
ATOM 539 C C . GLU A 1 68 ? 9.359 -2.393 -13.75 1 88.94 68 GLU A C 1
ATOM 541 O O . GLU A 1 68 ? 9.453 -3.301 -14.578 1 88.94 68 GLU A O 1
ATOM 546 N N . ALA A 1 69 ? 9.07 -2.539 -12.531 1 91.31 69 ALA A N 1
ATOM 547 C CA . ALA A 1 69 ? 8.578 -3.809 -11.992 1 91.31 69 ALA A CA 1
ATOM 548 C C . ALA A 1 69 ? 7.438 -3.584 -11.008 1 91.31 69 ALA A C 1
ATOM 550 O O . ALA A 1 69 ? 7.312 -2.504 -10.43 1 91.31 69 ALA A O 1
ATOM 551 N N . VAL A 1 70 ? 6.602 -4.578 -10.914 1 92.88 70 VAL A N 1
ATOM 552 C CA . VAL A 1 70 ? 5.516 -4.527 -9.945 1 92.88 70 VAL A CA 1
ATOM 553 C C . VAL A 1 70 ? 6.055 -4.824 -8.547 1 92.88 70 VAL A C 1
ATOM 555 O O . VAL A 1 70 ? 6.613 -5.898 -8.305 1 92.88 70 VAL A O 1
ATOM 558 N N . VAL A 1 71 ? 5.883 -3.887 -7.656 1 93 71 VAL A N 1
ATOM 559 C CA . VAL A 1 71 ? 6.406 -4.031 -6.301 1 93 71 VAL A CA 1
ATOM 560 C C . VAL A 1 71 ? 5.273 -3.871 -5.289 1 93 71 VAL A C 1
ATOM 562 O O . VAL A 1 71 ? 4.551 -2.873 -5.309 1 93 71 VAL A O 1
ATOM 565 N N . ASP A 1 72 ? 5.141 -4.84 -4.48 1 94.31 72 ASP A N 1
ATOM 566 C CA . ASP A 1 72 ? 4.152 -4.836 -3.404 1 94.31 72 ASP A CA 1
ATOM 567 C C . ASP A 1 72 ? 4.734 -4.242 -2.125 1 94.31 72 ASP A C 1
ATOM 569 O O . ASP A 1 72 ? 5.82 -4.625 -1.694 1 94.31 72 ASP A O 1
ATOM 573 N N . VAL A 1 73 ? 4.02 -3.299 -1.599 1 92.44 73 VAL A N 1
ATOM 574 C CA . VAL A 1 73 ? 4.328 -2.771 -0.273 1 92.44 73 VAL A CA 1
ATOM 575 C C . VAL A 1 73 ? 3.123 -2.957 0.649 1 92.44 73 VAL A C 1
ATOM 577 O O . VAL A 1 73 ? 2.113 -2.262 0.51 1 92.44 73 VAL A O 1
ATOM 580 N N . ASN A 1 74 ? 3.234 -3.85 1.483 1 88.19 74 ASN A N 1
ATOM 581 C CA . ASN A 1 74 ? 2.213 -4.098 2.496 1 88.19 74 ASN A CA 1
ATOM 582 C C . ASN A 1 74 ? 0.837 -4.297 1.869 1 88.19 74 ASN A C 1
ATOM 584 O O . ASN A 1 74 ? -0.15 -3.723 2.332 1 88.19 74 ASN A O 1
ATOM 588 N N . GLY A 1 75 ? 0.817 -4.965 0.776 1 90.12 75 GLY A N 1
ATOM 589 C CA . GLY A 1 75 ? -0.456 -5.359 0.193 1 90.12 75 GLY A CA 1
ATOM 590 C C . GLY A 1 75 ? -0.885 -4.469 -0.957 1 90.12 75 GLY A C 1
ATOM 591 O O . GLY A 1 75 ? -1.93 -4.695 -1.57 1 90.12 75 GLY A O 1
ATOM 592 N N . THR A 1 76 ? -0.142 -3.479 -1.26 1 93.06 76 THR A N 1
ATOM 593 C CA . THR A 1 76 ? -0.425 -2.629 -2.41 1 93.06 76 THR A CA 1
ATOM 594 C C . THR A 1 76 ? 0.703 -2.715 -3.436 1 93.06 76 THR A C 1
ATOM 596 O O . THR A 1 76 ? 1.847 -2.365 -3.141 1 93.06 76 THR A O 1
ATOM 599 N N . SER A 1 77 ? 0.35 -3.188 -4.566 1 94.62 77 SER A N 1
ATOM 600 C CA . SER A 1 77 ? 1.315 -3.334 -5.652 1 94.62 77 SER A CA 1
ATOM 601 C C . SER A 1 77 ? 1.216 -2.176 -6.637 1 94.62 77 SER A C 1
ATOM 603 O O . SER A 1 77 ? 0.12 -1.818 -7.078 1 94.62 77 SER A O 1
ATOM 605 N N . THR A 1 78 ? 2.33 -1.598 -6.926 1 93.69 78 THR A N 1
ATOM 606 C CA . THR A 1 78 ? 2.447 -0.536 -7.918 1 93.69 78 THR A CA 1
ATOM 607 C C . THR A 1 78 ? 3.697 -0.73 -8.773 1 93.69 78 THR A C 1
ATOM 609 O O . THR A 1 78 ? 4.555 -1.556 -8.453 1 93.69 78 THR A O 1
ATOM 612 N N . ALA A 1 79 ? 3.719 0.032 -9.891 1 91.38 79 ALA A N 1
ATOM 613 C CA . ALA A 1 79 ? 4.91 -0.005 -10.734 1 91.38 79 ALA A CA 1
ATOM 614 C C . ALA A 1 79 ? 6.016 0.876 -10.164 1 91.38 79 ALA A C 1
ATOM 616 O O . ALA A 1 79 ? 5.793 2.055 -9.875 1 91.38 79 ALA A O 1
ATOM 617 N N . TRP A 1 80 ? 7.176 0.285 -9.93 1 90.44 80 TRP A N 1
ATOM 618 C CA . TRP A 1 80 ? 8.344 1.033 -9.492 1 90.44 80 TRP A CA 1
ATOM 619 C C . TRP A 1 80 ? 9.398 1.093 -10.602 1 90.44 80 TRP A C 1
ATOM 621 O O . TRP A 1 80 ? 9.625 0.106 -11.305 1 90.44 80 TRP A O 1
ATOM 631 N N . THR A 1 81 ? 9.953 2.295 -10.695 1 86.25 81 THR A N 1
ATOM 632 C CA . THR A 1 81 ? 11.125 2.389 -11.562 1 86.25 81 THR A CA 1
ATOM 633 C C . THR A 1 81 ? 12.367 1.842 -10.852 1 86.25 81 THR A C 1
ATOM 635 O O . THR A 1 81 ? 12.773 2.361 -9.812 1 86.25 81 THR A O 1
ATOM 638 N N . LEU A 1 82 ? 12.828 0.9 -11.336 1 80.06 82 LEU A N 1
ATOM 639 C CA . LEU A 1 82 ? 13.984 0.272 -10.703 1 80.06 82 LEU A CA 1
ATOM 640 C C . LEU A 1 82 ? 15.234 0.443 -11.555 1 80.06 82 LEU A C 1
ATOM 642 O O . LEU A 1 82 ? 15.164 0.38 -12.781 1 80.06 82 LEU A O 1
ATOM 646 N N . GLU A 1 83 ? 16.25 1.342 -11.086 1 67.81 83 GLU A N 1
ATOM 647 C CA . GLU A 1 83 ? 17.516 1.532 -11.781 1 67.81 83 GLU A CA 1
ATOM 648 C C . GLU A 1 83 ? 18.359 0.258 -11.75 1 67.81 83 GLU A C 1
ATOM 650 O O . GLU A 1 83 ? 18.344 -0.485 -10.766 1 67.81 83 GLU A O 1
ATOM 655 N N . ALA A 1 84 ? 18.656 0.011 -12.961 1 52.91 84 ALA A N 1
ATOM 656 C CA . ALA A 1 84 ? 19.5 -1.171 -13.109 1 52.91 84 ALA A CA 1
ATOM 657 C C . ALA A 1 84 ? 20.719 -1.098 -12.18 1 52.91 84 ALA A C 1
ATOM 659 O O . ALA A 1 84 ? 21.453 -0.11 -12.195 1 52.91 84 ALA A O 1
ATOM 660 N N . GLY A 1 85 ? 20.688 -0.866 -10.875 1 44.75 85 GLY A N 1
ATOM 661 C CA . GLY A 1 85 ? 22.062 -1.111 -10.469 1 44.75 85 GLY A CA 1
ATOM 662 C C . GLY A 1 85 ? 22.828 -1.998 -11.43 1 44.75 85 GLY A C 1
ATOM 663 O O . GLY A 1 85 ? 22.25 -2.5 -12.406 1 44.75 85 GLY A O 1
ATOM 664 N N . GLU A 1 86 ? 24.203 -2.025 -11 1 38.06 86 GLU A N 1
ATOM 665 C CA . GLU A 1 86 ? 25.062 -2.887 -11.82 1 38.06 86 GLU A CA 1
ATOM 666 C C . GLU A 1 86 ? 24.219 -3.855 -12.648 1 38.06 86 GLU A C 1
ATOM 668 O O . GLU A 1 86 ? 24.156 -3.746 -13.875 1 38.06 86 GLU A O 1
ATOM 673 N N . GLN A 1 87 ? 24.672 -4.988 -12.352 1 35.62 87 GLN A N 1
ATOM 674 C CA . GLN A 1 87 ? 24.875 -6.152 -13.203 1 35.62 87 GLN A CA 1
ATOM 675 C C . GLN A 1 87 ? 23.594 -6.535 -13.93 1 35.62 87 GLN A C 1
ATOM 677 O O . GLN A 1 87 ? 22.516 -6 -13.625 1 35.62 87 GLN A O 1
ATOM 682 N N . THR A 1 88 ? 23.234 -7.875 -13.875 1 33.72 88 THR A N 1
ATOM 683 C CA . THR A 1 88 ? 23 -9.242 -14.328 1 33.72 88 THR A CA 1
ATOM 684 C C . THR A 1 88 ? 21.547 -9.648 -14.133 1 33.72 88 THR A C 1
ATOM 686 O O . THR A 1 88 ? 21 -9.469 -13.047 1 33.72 88 THR A O 1
ATOM 689 N N . GLY A 1 89 ? 20.656 -10.32 -14.703 1 44.78 89 GLY A N 1
ATOM 690 C CA . GLY A 1 89 ? 19.859 -11.469 -14.305 1 44.78 89 GLY A CA 1
ATOM 691 C C . GLY A 1 89 ? 18.969 -11.188 -13.109 1 44.78 89 GLY A C 1
ATOM 692 O O . GLY A 1 89 ? 18.781 -12.055 -12.25 1 44.78 89 GLY A O 1
ATOM 693 N N . MET A 1 90 ? 18.656 -9.898 -12.609 1 53.62 90 MET A N 1
ATOM 694 C CA . MET A 1 90 ? 18.547 -9.594 -11.188 1 53.62 90 MET A CA 1
ATOM 695 C C . MET A 1 90 ? 17.328 -10.281 -10.57 1 53.62 90 MET A C 1
ATOM 697 O O . MET A 1 90 ? 16.234 -10.195 -11.117 1 53.62 90 MET A O 1
ATOM 701 N N . LEU A 1 91 ? 17.609 -11.023 -9.828 1 64.38 91 LEU A N 1
ATOM 702 C CA . LEU A 1 91 ? 16.812 -11.883 -8.953 1 64.38 91 LEU A CA 1
ATOM 703 C C . LEU A 1 91 ? 16.219 -11.078 -7.793 1 64.38 91 LEU A C 1
ATOM 705 O O . LEU A 1 91 ? 15.211 -11.469 -7.215 1 64.38 91 LEU A O 1
ATOM 709 N N . GLN A 1 92 ? 16.953 -9.68 -7.602 1 74.19 92 GLN A N 1
ATOM 710 C CA . GLN A 1 92 ? 16.516 -8.805 -6.516 1 74.19 92 GLN A CA 1
ATOM 711 C C . GLN A 1 92 ? 16.969 -7.367 -6.75 1 74.19 92 GLN A C 1
ATOM 713 O O . GLN A 1 92 ? 17.875 -7.117 -7.547 1 74.19 92 GLN A O 1
ATOM 718 N N . PHE A 1 93 ? 16.266 -6.355 -6.16 1 84.38 93 PHE A N 1
ATOM 719 C CA . PHE A 1 93 ? 16.547 -4.926 -6.234 1 84.38 93 PHE A CA 1
ATOM 720 C C . PHE A 1 93 ? 16.656 -4.324 -4.836 1 84.38 93 PHE A C 1
ATOM 722 O O . PHE A 1 93 ? 16.438 -5.016 -3.84 1 84.38 93 PHE A O 1
ATOM 729 N N . GLU A 1 94 ? 17.266 -3.162 -4.855 1 84.94 94 GLU A N 1
ATOM 730 C CA . GLU A 1 94 ? 17.312 -2.398 -3.613 1 84.94 94 GLU A CA 1
ATOM 731 C C . GLU A 1 94 ? 16.922 -0.94 -3.846 1 84.94 94 GLU A C 1
ATOM 733 O O . GLU A 1 94 ? 17.328 -0.338 -4.844 1 84.94 94 GLU A O 1
ATOM 738 N N . LYS A 1 95 ? 16.188 -0.481 -3.033 1 85.94 95 LYS A N 1
ATOM 739 C CA . LYS A 1 95 ? 15.844 0.936 -3.008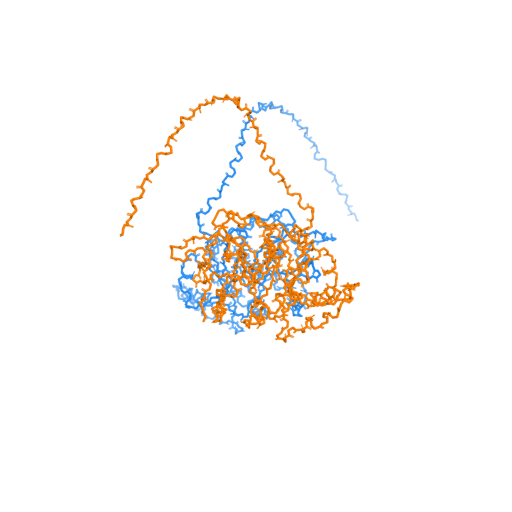 1 85.94 95 LYS A CA 1
ATOM 740 C C . LYS A 1 95 ? 15.625 1.424 -1.578 1 85.94 95 LYS A C 1
ATOM 742 O O . LYS A 1 95 ? 15.062 0.707 -0.75 1 85.94 95 LYS A O 1
ATOM 747 N N . TYR A 1 96 ? 16.078 2.602 -1.309 1 85 96 TYR A N 1
ATOM 748 C CA . TYR A 1 96 ? 15.938 3.211 0.008 1 85 96 TYR A CA 1
ATOM 749 C C . TYR A 1 96 ? 16.562 2.334 1.088 1 85 96 TYR A C 1
ATOM 751 O O . TYR A 1 96 ? 15.992 2.17 2.168 1 85 96 TYR A O 1
ATOM 759 N N . GLU A 1 97 ? 17.594 1.673 0.748 1 82.88 97 GLU A N 1
ATOM 760 C CA . GLU A 1 97 ? 18.406 0.847 1.646 1 82.88 97 GLU A CA 1
ATOM 761 C C . GLU A 1 97 ? 17.609 -0.362 2.137 1 82.88 97 GLU A C 1
ATOM 763 O O . GLU A 1 97 ? 17.859 -0.875 3.229 1 82.88 97 GLU A O 1
ATOM 768 N N . ARG A 1 98 ? 16.594 -0.677 1.388 1 85.62 98 ARG A N 1
ATOM 769 C CA . ARG A 1 98 ? 15.805 -1.873 1.666 1 85.62 98 ARG A CA 1
ATOM 770 C C . ARG A 1 98 ? 15.742 -2.785 0.446 1 85.62 98 ARG A C 1
ATOM 772 O O . ARG A 1 98 ? 15.719 -2.311 -0.691 1 85.62 98 ARG A O 1
ATOM 779 N N . PRO A 1 99 ? 15.734 -4.012 0.71 1 87.81 99 PRO A N 1
ATOM 780 C CA . PRO A 1 99 ? 15.703 -4.93 -0.429 1 87.81 99 PRO A CA 1
ATOM 781 C C . PRO A 1 99 ? 14.328 -5.012 -1.084 1 87.81 99 PRO A C 1
ATOM 783 O O . PRO A 1 99 ? 13.305 -4.898 -0.4 1 87.81 99 PRO A O 1
ATOM 786 N N . ILE A 1 100 ? 14.305 -5.125 -2.299 1 90.38 100 ILE A N 1
ATOM 787 C CA . ILE A 1 100 ? 13.156 -5.523 -3.104 1 90.38 100 ILE A CA 1
ATOM 788 C C . ILE A 1 100 ? 13.352 -6.953 -3.607 1 90.38 100 ILE A C 1
ATOM 790 O O . ILE A 1 100 ? 14.219 -7.211 -4.441 1 90.38 100 ILE A O 1
ATOM 794 N N . LYS A 1 101 ? 12.531 -7.828 -3.088 1 90.12 101 LYS A N 1
ATOM 795 C CA . LYS A 1 101 ? 12.719 -9.258 -3.32 1 90.12 101 LYS A CA 1
ATOM 796 C C . LYS A 1 101 ? 11.57 -9.836 -4.141 1 90.12 101 LYS A C 1
ATOM 798 O O . LYS A 1 101 ? 10.453 -9.312 -4.113 1 90.12 101 LYS A O 1
ATOM 803 N N . PRO A 1 102 ? 11.836 -10.93 -4.797 1 92.12 102 PRO A N 1
ATOM 804 C CA . PRO A 1 102 ? 10.766 -11.57 -5.566 1 92.12 102 PRO A CA 1
ATOM 805 C C . PRO A 1 102 ? 9.664 -12.148 -4.684 1 92.12 102 PRO A C 1
ATOM 807 O O . PRO A 1 102 ? 9.945 -12.648 -3.59 1 92.12 102 PRO A O 1
ATOM 810 N N . SER A 1 103 ? 8.43 -12.102 -5.215 1 93.19 103 SER A N 1
ATOM 811 C CA . SER A 1 103 ? 7.312 -12.68 -4.484 1 93.19 103 SER A CA 1
ATOM 812 C C . SER A 1 103 ? 6.59 -13.734 -5.32 1 93.19 103 SER A C 1
ATOM 814 O O . SER A 1 103 ? 5.914 -14.609 -4.777 1 93.19 103 SER A O 1
ATOM 816 N N . SER A 1 104 ? 6.711 -13.594 -6.633 1 95.5 104 SER A N 1
ATOM 817 C CA . SER A 1 104 ? 6.055 -14.523 -7.543 1 95.5 104 SER A CA 1
ATOM 818 C C . SER A 1 104 ? 6.949 -14.852 -8.734 1 95.5 104 SER A C 1
ATOM 820 O O . SER A 1 104 ? 7.688 -13.992 -9.219 1 95.5 104 SER A O 1
ATOM 822 N N . TRP A 1 105 ? 6.859 -16.109 -9.188 1 96.62 105 TRP A N 1
ATOM 823 C CA . TRP A 1 105 ? 7.676 -16.594 -10.289 1 96.62 105 TRP A CA 1
ATOM 824 C C . TRP A 1 105 ? 6.812 -17.297 -11.336 1 96.62 105 TRP A C 1
ATOM 826 O O . TRP A 1 105 ? 5.852 -17.984 -11 1 96.62 105 TRP A O 1
ATOM 836 N N . MET A 1 106 ? 7.172 -17.109 -12.531 1 97.69 106 MET A N 1
ATOM 837 C CA . MET A 1 106 ? 6.586 -17.859 -13.641 1 97.69 106 MET A CA 1
ATOM 838 C C . MET A 1 106 ? 7.648 -18.656 -14.383 1 97.69 106 MET A C 1
ATOM 840 O O . MET A 1 106 ? 8.844 -18.375 -14.273 1 97.69 106 MET A O 1
ATOM 844 N N . MET A 1 107 ? 7.207 -19.672 -15.039 1 97.12 107 MET A N 1
ATOM 845 C CA . MET A 1 107 ? 8.109 -20.375 -15.938 1 97.12 107 MET A CA 1
ATOM 846 C C . MET A 1 107 ? 8.336 -19.578 -17.219 1 97.12 107 MET A C 1
ATOM 848 O O . MET A 1 107 ? 7.379 -19.125 -17.859 1 97.12 107 MET A O 1
ATOM 852 N N . ALA A 1 108 ? 9.562 -19.328 -17.5 1 93.38 108 ALA A N 1
ATOM 853 C CA . ALA A 1 108 ? 9.953 -18.656 -18.734 1 93.38 108 ALA A CA 1
ATOM 854 C C . ALA A 1 108 ? 11.203 -19.312 -19.328 1 93.38 108 ALA A C 1
ATOM 856 O O . ALA A 1 108 ? 12.273 -19.281 -18.719 1 93.38 108 ALA A O 1
ATOM 857 N N . LYS A 1 109 ? 11.016 -19.891 -20.531 1 87.12 109 LYS A N 1
ATOM 858 C CA . LYS A 1 109 ? 12.125 -20.531 -21.25 1 87.12 109 LYS A CA 1
ATOM 859 C C . LYS A 1 109 ? 12.812 -21.578 -20.391 1 87.12 109 LYS A C 1
ATOM 861 O O . LYS A 1 109 ? 14.039 -21.594 -20.281 1 87.12 109 LYS A O 1
ATOM 866 N N . GLY A 1 110 ? 12.047 -22.312 -19.656 1 87.69 110 GLY A N 1
ATOM 867 C CA . GLY A 1 110 ? 12.531 -23.453 -18.906 1 87.69 110 GLY A CA 1
ATOM 868 C C . GLY A 1 110 ? 13.039 -23.094 -17.531 1 87.69 110 GLY A C 1
ATOM 869 O O . GLY A 1 110 ? 13.461 -23.969 -16.766 1 87.69 110 GLY A O 1
ATOM 870 N N . GLN A 1 111 ? 13.008 -21.859 -17.188 1 93.38 111 GLN A N 1
ATOM 871 C CA . GLN A 1 111 ? 13.469 -21.391 -15.891 1 93.38 111 GLN A CA 1
ATOM 872 C C . GLN A 1 111 ? 12.391 -20.578 -15.18 1 93.38 111 GLN A C 1
ATOM 874 O O . GLN A 1 111 ? 11.477 -20.062 -15.82 1 93.38 111 GLN A O 1
ATOM 879 N N . LEU A 1 112 ? 12.562 -20.547 -13.875 1 94.94 112 LEU A N 1
ATOM 880 C CA . LEU A 1 112 ? 11.719 -19.656 -13.109 1 94.94 112 LEU A CA 1
ATOM 881 C C . LEU A 1 112 ? 12.195 -18.203 -13.242 1 94.94 112 LEU A C 1
ATOM 883 O O . LEU A 1 112 ? 13.391 -17.938 -13.133 1 94.94 112 LEU A O 1
ATOM 887 N N . MET A 1 113 ? 11.32 -17.359 -13.5 1 94.38 113 MET A N 1
ATOM 888 C CA . MET A 1 113 ? 11.578 -15.922 -13.531 1 94.38 113 MET A CA 1
ATOM 889 C C . MET A 1 113 ? 10.68 -15.18 -12.555 1 94.38 113 MET A C 1
ATOM 891 O O . MET A 1 113 ? 9.461 -15.32 -12.594 1 94.38 113 MET A O 1
ATOM 895 N N . PRO A 1 114 ? 11.242 -14.383 -11.688 1 94.56 114 PRO A N 1
ATOM 896 C CA . PRO A 1 114 ? 10.367 -13.508 -10.906 1 94.56 114 PRO A CA 1
ATOM 897 C C . PRO A 1 114 ? 9.633 -12.484 -11.766 1 94.56 114 PRO A C 1
ATOM 899 O O . PRO A 1 114 ? 10.203 -11.945 -12.719 1 94.56 114 PRO A O 1
ATOM 902 N N . TYR A 1 115 ? 8.352 -12.281 -11.43 1 94.62 115 TYR A N 1
ATOM 903 C CA . TYR A 1 115 ? 7.641 -11.281 -12.219 1 94.62 115 TYR A CA 1
ATOM 904 C C . TYR A 1 115 ? 6.91 -10.289 -11.32 1 94.62 115 TYR A C 1
ATOM 906 O O . TYR A 1 115 ? 6.398 -9.273 -11.789 1 94.62 115 TYR A O 1
ATOM 914 N N . GLU A 1 116 ? 6.812 -10.562 -10.039 1 95 116 GLU A N 1
ATOM 915 C CA . GLU A 1 116 ? 6.371 -9.617 -9.016 1 95 116 GLU A CA 1
ATOM 916 C C . GLU A 1 116 ? 7.332 -9.602 -7.828 1 95 116 GLU A C 1
ATOM 918 O O . GLU A 1 116 ? 7.957 -10.617 -7.52 1 95 116 GLU A O 1
ATOM 923 N N . PHE A 1 117 ? 7.375 -8.492 -7.203 1 92.44 117 PHE A N 1
ATOM 924 C CA . PHE A 1 117 ? 8.32 -8.289 -6.113 1 92.44 117 PHE A CA 1
ATOM 925 C C . PHE A 1 117 ? 7.637 -7.66 -4.906 1 92.44 117 PHE A C 1
ATOM 927 O O . PHE A 1 117 ? 6.477 -7.25 -4.988 1 92.44 117 PHE A O 1
ATOM 934 N N . TYR A 1 118 ? 8.336 -7.645 -3.809 1 92.25 118 TYR A N 1
ATOM 935 C CA . TYR A 1 118 ? 7.867 -6.906 -2.643 1 92.25 118 TYR A CA 1
ATOM 936 C C . TYR A 1 118 ? 9.008 -6.113 -2.006 1 92.25 118 TYR A C 1
ATOM 938 O O . TYR A 1 118 ? 10.172 -6.516 -2.082 1 92.25 118 TYR A O 1
ATOM 946 N N . PHE A 1 119 ? 8.656 -4.969 -1.514 1 91.56 119 PHE A N 1
ATOM 947 C CA . PHE A 1 119 ? 9.555 -4.105 -0.762 1 91.56 119 PHE A CA 1
ATOM 948 C C . PHE A 1 119 ? 9.555 -4.473 0.717 1 91.56 119 PHE A C 1
ATOM 950 O O . PHE A 1 119 ? 8.508 -4.438 1.369 1 91.56 119 PHE A O 1
ATOM 957 N N . ALA A 1 120 ? 10.703 -4.883 1.205 1 85.81 120 ALA A N 1
ATOM 958 C CA . ALA A 1 120 ? 10.805 -5.27 2.611 1 85.81 120 ALA A CA 1
ATOM 959 C C . ALA A 1 120 ? 10.945 -4.043 3.508 1 85.81 120 ALA A C 1
ATOM 961 O O . ALA A 1 120 ? 12.062 -3.654 3.867 1 85.81 120 ALA A O 1
ATOM 962 N N . SER A 1 121 ? 9.797 -3.529 3.857 1 74.19 121 SER A N 1
ATOM 963 C CA . SER A 1 121 ? 9.758 -2.262 4.578 1 74.19 121 SER A CA 1
ATOM 964 C C . SER A 1 121 ? 10.375 -2.398 5.969 1 74.19 121 SER A C 1
ATOM 966 O O . SER A 1 121 ? 10.812 -1.41 6.559 1 74.19 121 SER A O 1
ATOM 968 N N . GLN A 1 122 ? 10.219 -3.576 6.508 1 70.94 122 GLN A N 1
ATOM 969 C CA . GLN A 1 122 ? 10.859 -3.844 7.789 1 70.94 122 GLN A CA 1
ATOM 970 C C . GLN A 1 122 ? 12.031 -4.816 7.625 1 70.94 122 GLN A C 1
ATOM 972 O O . GLN A 1 122 ? 12.055 -5.609 6.684 1 70.94 122 GLN A O 1
ATOM 977 N N . LYS A 1 123 ? 13.047 -4.566 8.273 1 59.06 123 LYS A N 1
ATOM 978 C CA . LYS A 1 123 ? 14.18 -5.484 8.219 1 59.06 123 LYS A CA 1
ATOM 979 C C . LYS A 1 123 ? 13.742 -6.918 8.492 1 59.06 123 LYS A C 1
ATOM 981 O O . LYS A 1 123 ? 13.266 -7.23 9.578 1 59.06 123 LYS A O 1
ATOM 986 N N . GLU A 1 124 ? 13.086 -7.41 7.461 1 59.22 124 GLU A N 1
ATOM 987 C CA . GLU A 1 124 ? 12.602 -8.781 7.613 1 59.22 124 GLU A CA 1
ATOM 988 C C . GLU A 1 124 ? 13.758 -9.766 7.75 1 59.22 124 GLU A C 1
ATOM 990 O O . GLU A 1 124 ? 14.766 -9.648 7.043 1 59.22 124 GLU A O 1
ATOM 995 N N . HIS A 1 125 ? 13.672 -10.523 8.836 1 58.28 125 HIS A N 1
ATOM 996 C CA . HIS A 1 125 ? 14.734 -11.469 9.172 1 58.28 125 HIS A CA 1
ATOM 997 C C . HIS A 1 125 ? 14.539 -12.797 8.445 1 58.28 125 HIS A C 1
ATOM 999 O O . HIS A 1 125 ? 15.508 -13.516 8.195 1 58.28 125 HIS A O 1
ATOM 1005 N N . ASP A 1 126 ? 13.344 -13.094 8.117 1 61.59 126 ASP A N 1
ATOM 1006 C CA . ASP A 1 126 ? 13.266 -14.477 7.656 1 61.59 126 ASP A CA 1
ATOM 1007 C C . ASP A 1 126 ? 13.156 -14.547 6.137 1 61.59 126 ASP A C 1
ATOM 1009 O O . ASP A 1 126 ? 12.242 -13.961 5.547 1 61.59 126 ASP A O 1
ATOM 1013 N N . GLU A 1 127 ? 14.25 -15.07 5.59 1 73.94 127 GLU A N 1
ATOM 1014 C CA . GLU A 1 127 ? 14.297 -15.289 4.145 1 73.94 127 GLU A CA 1
ATOM 1015 C C . GLU A 1 127 ? 13.648 -16.625 3.77 1 73.94 127 GLU A C 1
ATOM 1017 O O . GLU A 1 127 ? 13.883 -17.641 4.422 1 73.94 127 GLU A O 1
ATOM 1022 N N . PRO A 1 128 ? 12.797 -16.5 2.777 1 77.62 128 PRO A N 1
ATOM 1023 C CA . PRO A 1 128 ? 12.234 -17.781 2.32 1 77.62 128 PRO A CA 1
ATOM 1024 C C . PRO A 1 128 ? 13.305 -18.75 1.812 1 77.62 128 PRO A C 1
ATOM 1026 O O . PRO A 1 128 ? 14.359 -18.312 1.338 1 77.62 128 PRO A O 1
ATOM 1029 N N . ALA A 1 129 ? 13.047 -20.062 1.979 1 76.75 129 ALA A N 1
ATOM 1030 C CA . ALA A 1 129 ? 13.945 -21.078 1.454 1 76.75 129 ALA A CA 1
ATOM 1031 C C . ALA A 1 129 ? 14.055 -20.984 -0.066 1 76.75 129 ALA A C 1
ATOM 1033 O O . ALA A 1 129 ? 13.055 -20.75 -0.751 1 76.75 129 ALA A O 1
ATOM 1034 N N . PRO A 1 130 ? 15.305 -21.188 -0.444 1 86.69 130 PRO A N 1
ATOM 1035 C CA . PRO A 1 130 ? 15.43 -21.219 -1.903 1 86.69 130 PRO A CA 1
ATOM 1036 C C . PRO A 1 130 ? 14.742 -22.422 -2.525 1 86.69 130 PRO A C 1
ATOM 1038 O O . PRO A 1 130 ? 14.695 -23.5 -1.913 1 86.69 130 PRO A O 1
ATOM 1041 N N . LEU A 1 131 ? 14.289 -22.281 -3.658 1 92.25 131 LEU A N 1
ATOM 1042 C CA . LEU A 1 131 ? 13.672 -23.391 -4.379 1 92.25 131 LEU A CA 1
ATOM 1043 C C . LEU A 1 131 ? 14.734 -24.328 -4.949 1 92.25 131 LEU A C 1
ATOM 1045 O O . LEU A 1 131 ? 15.719 -23.859 -5.535 1 92.25 131 LEU A O 1
ATOM 1049 N N . ASP A 1 132 ? 14.516 -25.578 -4.793 1 93.56 132 ASP A N 1
ATOM 1050 C CA . ASP A 1 132 ? 15.43 -26.609 -5.289 1 93.56 132 ASP A CA 1
ATOM 1051 C C . ASP A 1 132 ? 15.297 -26.781 -6.801 1 93.56 132 ASP A C 1
ATOM 1053 O O . ASP A 1 132 ? 14.195 -26.719 -7.344 1 93.56 132 ASP A O 1
ATOM 1057 N N . SER A 1 133 ? 16.469 -27.062 -7.379 1 94.69 133 SER A N 1
ATOM 1058 C CA . SER A 1 133 ? 16.453 -27.297 -8.82 1 94.69 133 SER A CA 1
ATOM 1059 C C . SER A 1 133 ? 15.586 -28.5 -9.172 1 94.69 133 SER A C 1
ATOM 1061 O O . SER A 1 133 ? 14.898 -28.484 -10.195 1 94.69 133 SER A O 1
ATOM 1063 N N . ALA A 1 134 ? 15.656 -29.5 -8.336 1 96.19 134 ALA A N 1
ATOM 1064 C CA . ALA A 1 134 ? 14.852 -30.688 -8.578 1 96.19 134 ALA A CA 1
ATOM 1065 C C . ALA A 1 134 ? 13.359 -30.375 -8.492 1 96.19 134 ALA A C 1
ATOM 1067 O O . ALA A 1 134 ? 12.57 -30.875 -9.297 1 96.19 134 ALA A O 1
ATOM 1068 N N . PHE A 1 135 ? 12.984 -29.609 -7.566 1 96.62 135 PHE A N 1
ATOM 1069 C CA . PHE A 1 135 ? 11.594 -29.172 -7.445 1 96.62 135 PHE A CA 1
ATOM 1070 C C . PHE A 1 135 ? 11.148 -28.453 -8.711 1 96.62 135 PHE A C 1
ATOM 1072 O O . PHE A 1 135 ? 10.086 -28.766 -9.258 1 96.62 135 PHE A O 1
ATOM 1079 N N . VAL A 1 136 ? 11.961 -27.531 -9.148 1 96.88 136 VAL A N 1
ATOM 1080 C CA . VAL A 1 136 ? 11.594 -26.703 -10.281 1 96.88 136 VAL A CA 1
ATOM 1081 C C . VAL A 1 136 ? 11.438 -27.562 -11.531 1 96.88 136 VAL A C 1
ATOM 1083 O O . VAL A 1 136 ? 10.516 -27.359 -12.328 1 96.88 136 VAL A O 1
ATOM 1086 N N . GLN A 1 137 ? 12.266 -28.531 -11.664 1 96.62 137 GLN A N 1
ATOM 1087 C CA . GLN A 1 137 ? 12.195 -29.422 -12.812 1 96.62 137 GLN A CA 1
ATOM 1088 C C . GLN A 1 137 ? 10.914 -30.25 -12.781 1 96.62 137 GLN A C 1
ATOM 1090 O O . GLN A 1 137 ? 10.227 -30.375 -13.797 1 96.62 137 GLN A O 1
ATOM 1095 N N . GLU A 1 138 ? 10.602 -30.75 -11.664 1 97.44 138 GLU A N 1
ATOM 1096 C CA . GLU A 1 138 ? 9.375 -31.547 -11.539 1 97.44 138 GLU A CA 1
ATOM 1097 C C . GLU A 1 138 ? 8.141 -30.672 -11.719 1 97.44 138 GLU A C 1
ATOM 1099 O O . GLU A 1 138 ? 7.156 -31.094 -12.336 1 97.44 138 GLU A O 1
ATOM 1104 N N . PHE A 1 139 ? 8.234 -29.5 -11.203 1 97.88 139 PHE A N 1
ATOM 1105 C CA . PHE A 1 139 ? 7.16 -28.516 -11.359 1 97.88 139 PHE A CA 1
ATOM 1106 C C . PHE A 1 139 ? 6.906 -28.219 -12.828 1 97.88 139 PHE A C 1
ATOM 1108 O O . PHE A 1 139 ? 5.773 -28.328 -13.305 1 97.88 139 PHE A O 1
ATOM 1115 N N . ALA A 1 140 ? 7.93 -27.953 -13.5 1 97.62 140 ALA A N 1
ATOM 1116 C CA . ALA A 1 140 ? 7.832 -27.656 -14.922 1 97.62 140 ALA A CA 1
ATOM 1117 C C . ALA A 1 140 ? 7.258 -28.844 -15.695 1 97.62 140 ALA A C 1
ATOM 1119 O O . ALA A 1 140 ? 6.43 -28.656 -16.594 1 97.62 140 ALA A O 1
ATOM 1120 N N . SER A 1 141 ? 7.68 -29.984 -15.328 1 98.06 141 SER A N 1
ATOM 1121 C CA . SER A 1 141 ? 7.219 -31.188 -16.016 1 98.06 141 SER A CA 1
ATOM 1122 C C . SER A 1 141 ? 5.719 -31.391 -15.82 1 98.06 141 SER A C 1
ATOM 1124 O O . SER A 1 141 ? 5.012 -31.734 -16.766 1 98.06 141 SER A O 1
ATOM 1126 N N . ILE A 1 142 ? 5.25 -31.172 -14.625 1 97.5 142 ILE A N 1
ATOM 1127 C CA . ILE A 1 142 ? 3.826 -31.297 -14.336 1 97.5 142 ILE A CA 1
ATOM 1128 C C . ILE A 1 142 ? 3.035 -30.281 -15.156 1 97.5 142 ILE A C 1
ATOM 1130 O O . ILE A 1 142 ? 2.021 -30.625 -15.766 1 97.5 142 ILE A O 1
ATOM 1134 N N . LEU A 1 143 ? 3.504 -29.062 -15.195 1 98.25 143 LEU A N 1
ATOM 1135 C CA . LEU A 1 143 ? 2.793 -28.016 -15.914 1 98.25 143 LEU A CA 1
ATOM 1136 C C . LEU A 1 143 ? 2.789 -28.281 -17.406 1 98.25 143 LEU A C 1
ATOM 1138 O O . LEU A 1 143 ? 1.768 -28.109 -18.078 1 98.25 143 LEU A O 1
ATOM 1142 N N . GLU A 1 144 ? 3.916 -28.703 -17.906 1 97.69 144 GLU A N 1
ATOM 1143 C CA . GLU A 1 144 ? 4.023 -29 -19.328 1 97.69 144 GLU A CA 1
ATOM 1144 C C . GLU A 1 144 ? 3.078 -30.125 -19.734 1 97.69 144 GLU A C 1
ATOM 1146 O O . GLU A 1 144 ? 2.373 -30.016 -20.734 1 97.69 144 GLU A O 1
ATOM 1151 N N . ALA A 1 145 ? 3.023 -31.141 -18.984 1 97.62 145 ALA A N 1
ATOM 1152 C CA . ALA A 1 145 ? 2.189 -32.312 -19.266 1 97.62 145 ALA A CA 1
ATOM 1153 C C . ALA A 1 145 ? 0.711 -31.938 -19.281 1 97.62 145 ALA A C 1
ATOM 1155 O O . ALA A 1 145 ? -0.104 -32.625 -19.891 1 97.62 145 ALA A O 1
ATOM 1156 N N . ASN A 1 146 ? 0.392 -30.875 -18.656 1 97.31 146 ASN A N 1
ATOM 1157 C CA . ASN A 1 146 ? -1.011 -30.484 -18.531 1 97.31 146 ASN A CA 1
ATOM 1158 C C . ASN A 1 146 ? -1.296 -29.188 -19.266 1 97.31 146 ASN A C 1
ATOM 1160 O O . ASN A 1 146 ? -2.354 -28.578 -19.078 1 97.31 146 ASN A O 1
ATOM 1164 N N . SER A 1 147 ? -0.313 -28.641 -20.047 1 97.56 147 SER A N 1
ATOM 1165 C CA . SER A 1 147 ? -0.433 -27.422 -20.844 1 97.56 147 SER A CA 1
ATOM 1166 C C . SER A 1 147 ? -0.723 -26.203 -19.953 1 97.56 147 SER A C 1
ATOM 1168 O O . SER A 1 147 ? -1.544 -25.359 -20.312 1 97.56 147 SER A O 1
ATOM 1170 N N . LEU A 1 148 ? -0.081 -26.125 -18.781 1 98.12 148 LEU A N 1
ATOM 1171 C CA . LEU A 1 148 ? -0.325 -25.062 -17.812 1 98.12 148 LEU A CA 1
ATOM 1172 C C . LEU A 1 148 ? 0.938 -24.25 -17.578 1 98.12 148 LEU A C 1
ATOM 1174 O O . LEU A 1 148 ? 0.984 -23.406 -16.672 1 98.12 148 LEU A O 1
ATOM 1178 N N . LEU A 1 149 ? 1.946 -24.438 -18.406 1 97.81 149 LEU A N 1
ATOM 1179 C CA . LEU A 1 149 ? 3.262 -23.844 -18.188 1 97.81 149 LEU A CA 1
ATOM 1180 C C . LEU A 1 149 ? 3.168 -22.328 -18.156 1 97.81 149 LEU A C 1
ATOM 1182 O O . LEU A 1 149 ? 3.879 -21.672 -17.391 1 97.81 149 LEU A O 1
ATOM 1186 N N . ASP A 1 150 ? 2.277 -21.75 -18.906 1 97 150 ASP A N 1
ATOM 1187 C CA . ASP A 1 150 ? 2.182 -20.297 -19.016 1 97 150 ASP A CA 1
ATOM 1188 C C . ASP A 1 150 ? 1.178 -19.719 -18.016 1 97 150 ASP A C 1
ATOM 1190 O O . ASP A 1 150 ? 1.019 -18.5 -17.922 1 97 150 ASP A O 1
ATOM 1194 N N . PHE A 1 151 ? 0.566 -20.578 -17.219 1 98.06 151 PHE A N 1
ATOM 1195 C CA . PHE A 1 151 ? -0.617 -20.078 -16.516 1 98.06 151 PHE A CA 1
ATOM 1196 C C . PHE A 1 151 ? -0.5 -20.312 -15.023 1 98.06 151 PHE A C 1
ATOM 1198 O O . PHE A 1 151 ? -1.241 -19.719 -14.234 1 98.06 151 PHE A O 1
ATOM 1205 N N . VAL A 1 152 ? 0.378 -21.203 -14.641 1 98.44 152 VAL A N 1
ATOM 1206 C CA . VAL A 1 152 ? 0.55 -21.469 -13.219 1 98.44 152 VAL A CA 1
ATOM 1207 C C . VAL A 1 152 ? 1.995 -21.203 -12.812 1 98.44 152 VAL A C 1
ATOM 1209 O O . VAL A 1 152 ? 2.932 -21.625 -13.492 1 98.44 152 VAL A O 1
ATOM 1212 N N . GLY A 1 153 ? 2.133 -20.375 -11.797 1 98.44 153 GLY A N 1
ATOM 1213 C CA . GLY A 1 153 ? 3.434 -20.078 -11.211 1 98.44 153 GLY A CA 1
ATOM 1214 C C . GLY A 1 153 ? 3.514 -20.406 -9.734 1 98.44 153 GLY A C 1
ATOM 1215 O O . GLY A 1 153 ? 2.764 -21.25 -9.242 1 98.44 153 GLY A O 1
ATOM 1216 N N . ILE A 1 154 ? 4.496 -19.781 -9.125 1 96.94 154 ILE A N 1
ATOM 1217 C CA . ILE A 1 154 ? 4.75 -19.969 -7.703 1 96.94 154 ILE A CA 1
ATOM 1218 C C . ILE A 1 154 ? 4.707 -18.609 -6.992 1 96.94 154 ILE A C 1
ATOM 1220 O O . ILE A 1 154 ? 5.203 -17.609 -7.516 1 96.94 154 ILE A O 1
ATOM 1224 N N . ARG A 1 155 ? 4.168 -18.641 -5.832 1 95.56 155 ARG A N 1
ATOM 1225 C CA . ARG A 1 155 ? 4.109 -17.406 -5.055 1 95.56 155 ARG A CA 1
ATOM 1226 C C . ARG A 1 155 ? 4.504 -17.656 -3.605 1 95.56 155 ARG A C 1
ATOM 1228 O O . ARG A 1 155 ? 4.129 -18.672 -3.018 1 95.56 155 ARG A O 1
ATOM 1235 N N . LEU A 1 156 ? 5.215 -16.703 -3.068 1 92.44 156 LEU A N 1
ATOM 1236 C CA . LEU A 1 156 ? 5.496 -16.688 -1.636 1 92.44 156 LEU A CA 1
ATOM 1237 C C . LEU A 1 156 ? 4.223 -16.422 -0.836 1 92.44 156 LEU A C 1
ATOM 1239 O O . LEU A 1 156 ? 3.441 -15.539 -1.183 1 92.44 156 LEU A O 1
ATOM 1243 N N . LEU A 1 157 ? 4.035 -17.25 0.181 1 89.75 157 LEU A N 1
ATOM 1244 C CA . LEU A 1 157 ? 2.898 -17.047 1.073 1 89.75 157 LEU A CA 1
ATOM 1245 C C . LEU A 1 157 ? 3.244 -16.062 2.182 1 89.75 157 LEU A C 1
ATOM 1247 O O . LEU A 1 157 ? 3.762 -16.453 3.229 1 89.75 157 LEU A O 1
ATOM 1251 N N . ARG A 1 158 ? 3.211 -14.766 1.929 1 75.56 158 ARG A N 1
ATOM 1252 C CA . ARG A 1 158 ? 3.625 -13.719 2.859 1 75.56 158 ARG A CA 1
ATOM 1253 C C . ARG A 1 158 ? 2.521 -13.414 3.869 1 75.56 158 ARG A C 1
ATOM 1255 O O . ARG A 1 158 ? 2.795 -12.938 4.969 1 75.56 158 ARG A O 1
ATOM 1262 N N . HIS A 1 159 ? 1.303 -13.648 3.523 1 63.03 159 HIS A N 1
ATOM 1263 C CA . HIS A 1 159 ? 0.208 -13.266 4.41 1 63.03 159 HIS A CA 1
ATOM 1264 C C . HIS A 1 159 ? -0.258 -14.445 5.25 1 63.03 159 HIS A C 1
ATOM 1266 O O . HIS A 1 159 ? -0.208 -15.594 4.797 1 63.03 159 HIS A O 1
ATOM 1272 N N . THR A 1 160 ? -0.144 -14.25 6.688 1 56.28 160 THR A N 1
ATOM 1273 C CA . THR A 1 160 ? -0.391 -15.109 7.84 1 56.28 160 THR A CA 1
ATOM 1274 C C . THR A 1 160 ? -1.492 -16.125 7.535 1 56.28 160 THR A C 1
ATOM 1276 O O . THR A 1 160 ? -2.217 -16.547 8.438 1 56.28 160 THR A O 1
ATOM 1279 N N . GLY A 1 161 ? -1.607 -16.562 6.391 1 61.31 161 GLY A N 1
ATOM 1280 C CA . GLY A 1 161 ? -2.547 -17.672 6.297 1 61.31 161 GLY A CA 1
ATOM 1281 C C . GLY A 1 161 ? -3.967 -17.219 6.004 1 61.31 161 GLY A C 1
ATOM 1282 O O . GLY A 1 161 ? -4.867 -18.047 5.863 1 61.31 161 GLY A O 1
ATOM 1283 N N . GLN A 1 162 ? -4.191 -15.969 5.887 1 74.88 162 GLN A N 1
ATOM 1284 C CA . GLN A 1 162 ? -5.562 -15.539 5.633 1 74.88 162 GLN A CA 1
ATOM 1285 C C . GLN A 1 162 ? -5.812 -15.359 4.137 1 74.88 162 GLN A C 1
ATOM 1287 O O . GLN A 1 162 ? -4.898 -15.016 3.385 1 74.88 162 GLN A O 1
ATOM 1292 N N . LYS A 1 163 ? -7.059 -15.703 3.803 1 86.56 163 LYS A N 1
ATOM 1293 C CA . LYS A 1 163 ? -7.527 -15.422 2.449 1 86.56 163 LYS A CA 1
ATOM 1294 C C . LYS A 1 163 ? -7.543 -13.922 2.174 1 86.56 163 LYS A C 1
ATOM 1296 O O . LYS A 1 163 ? -7.934 -13.133 3.037 1 86.56 163 LYS A O 1
ATOM 1301 N N . VAL A 1 164 ? -7.051 -13.648 0.931 1 90.31 164 VAL A N 1
ATOM 1302 C CA . VAL A 1 164 ? -7.016 -12.227 0.612 1 90.31 164 VAL A CA 1
ATOM 1303 C C . VAL A 1 164 ? -7.754 -11.977 -0.7 1 90.31 164 VAL A C 1
ATOM 1305 O O . VAL A 1 164 ? -7.801 -12.844 -1.572 1 90.31 164 VAL A O 1
ATOM 1308 N N . LEU A 1 165 ? -8.352 -10.844 -0.725 1 91.25 165 LEU A N 1
ATOM 1309 C CA . LEU A 1 165 ? -8.938 -10.32 -1.955 1 91.25 165 LEU A CA 1
ATOM 1310 C C . LEU A 1 165 ? -8.016 -9.297 -2.607 1 91.25 165 LEU A C 1
ATOM 1312 O O . LEU A 1 165 ? -7.461 -8.43 -1.928 1 91.25 165 LEU A O 1
ATOM 1316 N N . GLU A 1 166 ? -7.816 -9.477 -3.836 1 92.12 166 GLU A N 1
ATOM 1317 C CA . GLU A 1 166 ? -7.027 -8.555 -4.648 1 92.12 166 GLU A CA 1
ATOM 1318 C C . GLU A 1 166 ? -7.922 -7.738 -5.578 1 92.12 166 GLU A C 1
ATOM 1320 O O . GLU A 1 166 ? -8.727 -8.297 -6.324 1 92.12 166 GLU A O 1
ATOM 1325 N N . VAL A 1 167 ? -7.809 -6.43 -5.492 1 89.5 167 VAL A N 1
ATOM 1326 C CA . VAL A 1 167 ? -8.562 -5.535 -6.371 1 89.5 167 VAL A CA 1
ATOM 1327 C C . VAL A 1 167 ? -7.609 -4.543 -7.035 1 89.5 167 VAL A C 1
ATOM 1329 O O . VAL A 1 167 ? -6.586 -4.172 -6.457 1 89.5 167 VAL A O 1
ATOM 1332 N N . THR A 1 168 ? -7.984 -4.133 -8.219 1 87.75 168 THR A N 1
ATOM 1333 C CA . THR A 1 168 ? -7.172 -3.166 -8.945 1 87.75 168 THR A CA 1
ATOM 1334 C C . THR A 1 168 ? -7.855 -1.802 -8.977 1 87.75 168 THR A C 1
ATOM 1336 O O . THR A 1 168 ? -9.023 -1.694 -9.344 1 87.75 168 THR A O 1
ATOM 1339 N N . GLU A 1 169 ? -7.215 -0.822 -8.5 1 85 169 GLU A N 1
ATOM 1340 C CA . GLU A 1 169 ? -7.637 0.575 -8.531 1 85 169 GLU A CA 1
ATOM 1341 C C . GLU A 1 169 ? -6.645 1.433 -9.312 1 85 169 GLU A C 1
ATOM 1343 O O . GLU A 1 169 ? -5.559 1.746 -8.82 1 85 169 GLU A O 1
ATOM 1348 N N . GLY A 1 170 ? -7.051 1.82 -10.586 1 76.25 170 GLY A N 1
ATOM 1349 C CA . GLY A 1 170 ? -6.082 2.504 -11.43 1 76.25 170 GLY A CA 1
ATOM 1350 C C . GLY A 1 170 ? -4.859 1.664 -11.734 1 76.25 170 GLY A C 1
ATOM 1351 O O . GLY A 1 170 ? -4.973 0.557 -12.266 1 76.25 170 GLY A O 1
ATOM 1352 N N . ASN A 1 171 ? -3.699 2.195 -11.305 1 78.06 171 ASN A N 1
ATOM 1353 C CA . ASN A 1 171 ? -2.455 1.469 -11.523 1 78.06 171 ASN A CA 1
ATOM 1354 C C . ASN A 1 171 ? -1.922 0.855 -10.234 1 78.06 171 ASN A C 1
ATOM 1356 O O . ASN A 1 171 ? -0.708 0.774 -10.039 1 78.06 171 ASN A O 1
ATOM 1360 N N . ALA A 1 172 ? -2.83 0.523 -9.422 1 90.25 172 ALA A N 1
ATOM 1361 C CA . ALA A 1 172 ? -2.469 -0.131 -8.164 1 90.25 172 ALA A CA 1
ATOM 1362 C C . ALA A 1 172 ? -3.328 -1.367 -7.922 1 90.25 172 ALA A C 1
ATOM 1364 O O . ALA A 1 172 ? -4.523 -1.368 -8.227 1 90.25 172 ALA A O 1
ATOM 1365 N N . ASN A 1 173 ? -2.711 -2.332 -7.523 1 92.88 173 ASN A N 1
ATOM 1366 C CA . ASN A 1 173 ? -3.398 -3.539 -7.078 1 92.88 173 ASN A CA 1
ATOM 1367 C C . ASN A 1 173 ? -3.346 -3.689 -5.562 1 92.88 173 ASN A C 1
ATOM 1369 O O . ASN A 1 173 ? -2.264 -3.682 -4.969 1 92.88 173 ASN A O 1
ATOM 1373 N N . VAL A 1 174 ? -4.488 -3.76 -4.949 1 93 174 VAL A N 1
ATOM 1374 C CA . VAL A 1 174 ? -4.594 -3.771 -3.494 1 93 174 VAL A CA 1
ATOM 1375 C C . VAL A 1 174 ? -5.062 -5.145 -3.021 1 93 174 VAL A C 1
ATOM 1377 O O . VAL A 1 174 ? -6 -5.719 -3.586 1 93 174 VAL A O 1
ATOM 1380 N N . THR A 1 175 ? -4.391 -5.609 -2.008 1 91.81 175 THR A N 1
ATOM 1381 C CA . THR A 1 175 ? -4.777 -6.875 -1.391 1 91.81 175 THR A CA 1
ATOM 1382 C C . THR A 1 175 ? -5.164 -6.668 0.071 1 91.81 175 THR A C 1
ATOM 1384 O O . THR A 1 175 ? -4.473 -5.965 0.808 1 91.81 175 THR A O 1
ATOM 1387 N N . PHE A 1 176 ? -6.289 -7.25 0.461 1 88.94 176 PHE A N 1
ATOM 1388 C CA . PHE A 1 176 ? -6.699 -7.164 1.857 1 88.94 176 PHE A CA 1
ATOM 1389 C C . PHE A 1 176 ? -7.445 -8.422 2.279 1 88.94 176 PHE A C 1
ATOM 1391 O O . PHE A 1 176 ? -8.016 -9.125 1.441 1 88.94 176 PHE A O 1
ATOM 1398 N N . PRO A 1 177 ? -7.367 -8.719 3.582 1 88.25 177 PRO A N 1
ATOM 1399 C CA . PRO A 1 177 ? -7.973 -9.961 4.062 1 88.25 177 PRO A CA 1
ATOM 1400 C C . PRO A 1 177 ? -9.492 -9.977 3.92 1 88.25 177 PRO A C 1
ATOM 1402 O O . PRO A 1 177 ? -10.141 -8.938 4.078 1 88.25 177 PRO A O 1
ATOM 1405 N N . VAL A 1 178 ? -9.977 -11.172 3.635 1 85.5 178 VAL A N 1
ATOM 1406 C CA . VAL A 1 178 ? -11.414 -11.398 3.58 1 85.5 178 VAL A CA 1
ATOM 1407 C C . VAL A 1 178 ? -11.766 -12.664 4.359 1 85.5 178 VAL A C 1
ATOM 1409 O O . VAL A 1 178 ? -10.906 -13.508 4.605 1 85.5 178 VAL A O 1
ATOM 1412 N N . THR A 1 179 ? -12.984 -12.656 4.82 1 80.19 179 THR A N 1
ATOM 1413 C CA . THR A 1 179 ? -13.531 -13.836 5.484 1 80.19 179 THR A CA 1
ATOM 1414 C C . THR A 1 179 ? -14.75 -14.359 4.73 1 80.19 179 THR A C 1
ATOM 1416 O O . THR A 1 179 ? -15.195 -13.75 3.752 1 80.19 179 THR A O 1
ATOM 1419 N N . ASP A 1 180 ? -15.195 -15.484 5.188 1 74.56 180 ASP A N 1
ATOM 1420 C CA . ASP A 1 180 ? -16.375 -16.078 4.562 1 74.56 180 ASP A CA 1
ATOM 1421 C C . ASP A 1 180 ? -17.594 -15.172 4.715 1 74.56 180 ASP A C 1
ATOM 1423 O O . ASP A 1 180 ? -18.578 -15.328 3.994 1 74.56 180 ASP A O 1
ATOM 1427 N N . ASP A 1 181 ? -17.484 -14.156 5.574 1 75.69 181 ASP A N 1
ATOM 1428 C CA . ASP A 1 181 ? -18.578 -13.211 5.773 1 75.69 181 ASP A CA 1
ATOM 1429 C C . ASP A 1 181 ? -18.609 -12.164 4.66 1 75.69 181 ASP A C 1
ATOM 1431 O O . ASP A 1 181 ? -19.609 -11.453 4.5 1 75.69 181 ASP A O 1
ATOM 1435 N N . ASP A 1 182 ? -17.531 -12.203 3.863 1 80.31 182 ASP A N 1
ATOM 1436 C CA . ASP A 1 182 ? -17.453 -11.242 2.766 1 80.31 182 ASP A CA 1
ATOM 1437 C C . ASP A 1 182 ? -18.016 -11.844 1.474 1 80.31 182 ASP A C 1
ATOM 1439 O O . ASP A 1 182 ? -17.391 -11.734 0.416 1 80.31 182 ASP A O 1
ATOM 1443 N N . GLN A 1 183 ? -19.141 -12.445 1.539 1 76.12 183 GLN A N 1
ATOM 1444 C CA . GLN A 1 183 ? -19.719 -13.234 0.451 1 76.12 183 GLN A CA 1
ATOM 1445 C C . GLN A 1 183 ? -19.969 -12.375 -0.782 1 76.12 183 GLN A C 1
ATOM 1447 O O . GLN A 1 183 ? -19.719 -12.805 -1.909 1 76.12 183 GLN A O 1
ATOM 1452 N N . ASN A 1 184 ? -20.438 -11.188 -0.531 1 77.38 184 ASN A N 1
ATOM 1453 C CA . ASN A 1 184 ? -20.75 -10.312 -1.654 1 77.38 184 ASN A CA 1
ATOM 1454 C C . ASN A 1 184 ? -19.5 -9.977 -2.463 1 77.38 184 ASN A C 1
ATOM 1456 O O . ASN A 1 184 ? -19.562 -9.828 -3.686 1 77.38 184 ASN A O 1
ATOM 1460 N N . LEU A 1 185 ? -18.422 -9.875 -1.78 1 77.06 185 LEU A N 1
ATOM 1461 C CA . LEU A 1 185 ? -17.172 -9.562 -2.439 1 77.06 185 LEU A CA 1
ATOM 1462 C C . LEU A 1 185 ? -16.641 -10.773 -3.205 1 77.06 185 LEU A C 1
ATOM 1464 O O . LEU A 1 185 ? -16.062 -10.625 -4.285 1 77.06 185 LEU A O 1
ATOM 1468 N N . LEU A 1 186 ? -16.938 -11.898 -2.613 1 76.38 186 LEU A N 1
ATOM 1469 C CA . LEU A 1 186 ? -16.344 -13.125 -3.143 1 76.38 186 LEU A CA 1
ATOM 1470 C C . LEU A 1 186 ? -17.188 -13.672 -4.289 1 76.38 186 LEU A C 1
ATOM 1472 O O . LEU A 1 186 ? -16.688 -14.414 -5.137 1 76.38 186 LEU A O 1
ATOM 1476 N N . GLU A 1 187 ? -18.375 -13.391 -4.328 1 68.06 187 GLU A N 1
ATOM 1477 C CA . GLU A 1 187 ? -19.266 -13.953 -5.34 1 68.06 187 GLU A CA 1
ATOM 1478 C C . GLU A 1 187 ? -19.234 -13.133 -6.625 1 68.06 187 GLU A C 1
ATOM 1480 O O . GLU A 1 187 ? -19.391 -13.68 -7.719 1 68.06 187 GLU A O 1
ATOM 1485 N N . LYS A 1 188 ? -18.938 -11.953 -6.434 1 66.44 188 LYS A N 1
ATOM 1486 C CA . LYS A 1 188 ? -19.031 -11.094 -7.613 1 66.44 188 LYS A CA 1
ATOM 1487 C C . LYS A 1 188 ? -17.688 -11.008 -8.336 1 66.44 188 LYS A C 1
ATOM 1489 O O . LYS A 1 188 ? -16.75 -10.414 -7.82 1 66.44 188 LYS A O 1
ATOM 1494 N N . ASN A 1 189 ? -17.578 -11.625 -9.539 1 72.56 189 ASN A N 1
ATOM 1495 C CA . ASN A 1 189 ? -16.5 -11.438 -10.516 1 72.56 189 ASN A CA 1
ATOM 1496 C C . ASN A 1 189 ? -15.141 -11.75 -9.906 1 72.56 189 ASN A C 1
ATOM 1498 O O . ASN A 1 189 ? -14.148 -11.078 -10.211 1 72.56 189 ASN A O 1
ATOM 1502 N N . ALA A 1 190 ? -15.18 -12.75 -8.898 1 83.56 190 ALA A N 1
ATOM 1503 C CA . ALA A 1 190 ? -13.914 -13.086 -8.242 1 83.56 190 ALA A CA 1
ATOM 1504 C C . ALA A 1 190 ? -13.344 -14.391 -8.797 1 83.56 190 ALA A C 1
ATOM 1506 O O . ALA A 1 190 ? -14.086 -15.336 -9.07 1 83.56 190 ALA A O 1
ATOM 1507 N N . ILE A 1 191 ? -12.109 -14.391 -9.109 1 91.5 191 ILE A N 1
ATOM 1508 C CA . ILE A 1 191 ? -11.359 -15.531 -9.625 1 91.5 191 ILE A CA 1
ATOM 1509 C C . ILE A 1 191 ? -10.336 -15.984 -8.594 1 91.5 191 ILE A C 1
ATOM 1511 O O . ILE A 1 191 ? -9.586 -15.172 -8.047 1 91.5 191 ILE A O 1
ATOM 1515 N N . GLN A 1 192 ? -10.406 -17.266 -8.32 1 91.88 192 GLN A N 1
ATOM 1516 C CA . GLN A 1 192 ? -9.336 -17.828 -7.496 1 91.88 192 GLN A CA 1
ATOM 1517 C C . GLN A 1 192 ? -8 -17.797 -8.227 1 91.88 192 GLN A C 1
ATOM 1519 O O . GLN A 1 192 ? -7.871 -18.344 -9.328 1 91.88 192 GLN A O 1
ATOM 1524 N N . ALA A 1 193 ? -7.023 -17.156 -7.562 1 94.94 193 ALA A N 1
ATOM 1525 C CA . ALA A 1 193 ? -5.77 -16.938 -8.281 1 94.94 193 ALA A CA 1
ATOM 1526 C C . ALA A 1 193 ? -4.578 -17.453 -7.48 1 94.94 193 ALA A C 1
ATOM 1528 O O . ALA A 1 193 ? -3.438 -17.391 -7.945 1 94.94 193 ALA A O 1
ATOM 1529 N N . GLY A 1 194 ? -4.781 -17.875 -6.305 1 95.12 194 GLY A N 1
ATOM 1530 C CA . GLY A 1 194 ? -3.723 -18.438 -5.477 1 95.12 194 GLY A CA 1
ATOM 1531 C C . GLY A 1 194 ? -4.203 -19.547 -4.566 1 95.12 194 GLY A C 1
ATOM 1532 O O . GLY A 1 194 ? -5.363 -19.562 -4.148 1 95.12 194 GLY A O 1
ATOM 1533 N N . TRP A 1 195 ? -3.291 -20.438 -4.234 1 94.19 195 TRP A N 1
ATOM 1534 C CA . TRP A 1 195 ? -3.633 -21.609 -3.434 1 94.19 195 TRP A CA 1
ATOM 1535 C C . TRP A 1 195 ? -2.621 -21.812 -2.312 1 94.19 195 TRP A C 1
ATOM 1537 O O . TRP A 1 195 ? -1.421 -21.594 -2.504 1 94.19 195 TRP A O 1
ATOM 1547 N N . LYS A 1 196 ? -3.061 -22.125 -1.219 1 93.5 196 LYS A N 1
ATOM 1548 C CA . LYS A 1 196 ? -2.264 -22.562 -0.079 1 93.5 196 LYS A CA 1
ATOM 1549 C C . LYS A 1 196 ? -2.656 -23.969 0.35 1 93.5 196 LYS A C 1
ATOM 1551 O O . LYS A 1 196 ? -3.812 -24.219 0.696 1 93.5 196 LYS A O 1
ATOM 1556 N N . PHE A 1 197 ? -1.696 -24.797 0.383 1 90.56 197 PHE A N 1
ATOM 1557 C CA . PHE A 1 197 ? -1.96 -26.188 0.743 1 90.56 197 PHE A CA 1
ATOM 1558 C C . PHE A 1 197 ? -1.869 -26.375 2.252 1 90.56 197 PHE A C 1
ATOM 1560 O O . PHE A 1 197 ? -1.045 -25.75 2.916 1 90.56 197 PHE A O 1
ATOM 1567 N N . PRO A 1 198 ? -2.793 -27.266 2.738 1 82.62 198 PRO A N 1
ATOM 1568 C CA . PRO A 1 198 ? -2.578 -27.656 4.137 1 82.62 198 PRO A CA 1
ATOM 1569 C C . PRO A 1 198 ? -1.238 -28.359 4.352 1 82.62 198 PRO A C 1
ATOM 1571 O O . PRO A 1 198 ? -0.703 -28.969 3.43 1 82.62 198 PRO A O 1
ATOM 1574 N N . SER A 1 199 ? -0.738 -28.172 5.488 1 78.06 199 SER A N 1
ATOM 1575 C CA . SER A 1 199 ? 0.533 -28.797 5.828 1 78.06 199 SER A CA 1
ATOM 1576 C C . SER A 1 199 ? 0.402 -30.312 5.863 1 78.06 199 SER A C 1
ATOM 1578 O O . SER A 1 199 ? 1.39 -31.031 5.691 1 78.06 199 SER A O 1
ATOM 1580 N N . ALA A 1 200 ? -0.807 -30.75 6.008 1 75.12 200 ALA A N 1
ATOM 1581 C CA . ALA A 1 200 ? -1.045 -32.188 6.055 1 75.12 200 ALA A CA 1
ATOM 1582 C C . ALA A 1 200 ? -0.814 -32.844 4.691 1 75.12 200 ALA A C 1
ATOM 1584 O O . ALA A 1 200 ? -0.976 -32.188 3.656 1 75.12 200 ALA A O 1
ATOM 1585 N N . GLU A 1 201 ? -0.321 -34.094 4.68 1 76.25 201 GLU A N 1
ATOM 1586 C CA . GLU A 1 201 ? -0.098 -34.844 3.445 1 76.25 201 GLU A CA 1
ATOM 1587 C C . GLU A 1 201 ? -1.397 -35 2.662 1 76.25 201 GLU A C 1
ATOM 1589 O O . GLU A 1 201 ? -2.457 -35.219 3.25 1 76.25 201 GLU A O 1
ATOM 1594 N N . PRO A 1 202 ? -1.208 -34.75 1.346 1 75.56 202 PRO A N 1
ATOM 1595 C CA . PRO A 1 202 ? -2.414 -34.938 0.54 1 75.56 202 PRO A CA 1
ATOM 1596 C C . PRO A 1 202 ? -2.922 -36.375 0.587 1 75.56 202 PRO A C 1
ATOM 1598 O O . PRO A 1 202 ? -2.139 -37.312 0.805 1 75.56 202 PRO A O 1
ATOM 1601 N N . PRO A 1 203 ? -4.234 -36.562 0.462 1 69.19 203 PRO A N 1
ATOM 1602 C CA . PRO A 1 203 ? -4.77 -37.938 0.402 1 69.19 203 PRO A CA 1
ATOM 1603 C C . PRO A 1 203 ? -4.281 -38.719 -0.821 1 69.19 203 PRO A C 1
ATOM 1605 O O . PRO A 1 203 ? -3.916 -38.094 -1.833 1 69.19 203 PRO A O 1
ATOM 1608 N N . ASP A 1 204 ? -3.84 -40 -0.687 1 63.81 204 ASP A N 1
ATOM 1609 C CA . ASP A 1 204 ? -3.443 -40.875 -1.801 1 63.81 204 ASP A CA 1
ATOM 1610 C C . ASP A 1 204 ? -4.609 -41.094 -2.762 1 63.81 204 ASP A C 1
ATOM 1612 O O . ASP A 1 204 ? -5.562 -41.812 -2.434 1 63.81 204 ASP A O 1
ATOM 1616 N N . PHE A 1 205 ? -4.656 -40.281 -3.719 1 58.62 205 PHE A N 1
ATOM 1617 C CA . PHE A 1 205 ? -5.742 -40.406 -4.68 1 58.62 205 PHE A CA 1
ATOM 1618 C C . PHE A 1 205 ? -5.477 -41.594 -5.625 1 58.62 205 PHE A C 1
ATOM 1620 O O . PHE A 1 205 ? -6.316 -41.906 -6.461 1 58.62 205 PHE A O 1
ATOM 1627 N N . SER A 1 206 ? -4.207 -42.188 -5.707 1 52.47 206 SER A N 1
ATOM 1628 C CA . SER A 1 206 ? -3.896 -43.312 -6.59 1 52.47 206 SER A CA 1
ATOM 1629 C C . SER A 1 206 ? -4.828 -44.5 -6.332 1 52.47 206 SER A C 1
ATOM 1631 O O . SER A 1 206 ? -5.098 -45.281 -7.234 1 52.47 206 SER A O 1
ATOM 1633 N N . SER A 1 207 ? -4.91 -44.844 -5.082 1 45.94 207 SER A N 1
ATOM 1634 C CA . SER A 1 207 ? -5.449 -46.188 -4.836 1 45.94 207 SER A CA 1
ATOM 1635 C C . SER A 1 207 ? -6.844 -46.312 -5.43 1 45.94 207 SER A C 1
ATOM 1637 O O . SER A 1 207 ? -7.387 -47.438 -5.48 1 45.94 207 SER A O 1
ATOM 1639 N N . ASP A 1 208 ? -7.578 -45.312 -5.547 1 42.78 208 ASP A N 1
ATOM 1640 C CA . ASP A 1 208 ? -8.867 -45.75 -6.086 1 42.78 208 ASP A CA 1
ATOM 1641 C C . ASP A 1 208 ? -8.797 -45.938 -7.602 1 42.78 208 ASP A C 1
ATOM 1643 O O . ASP A 1 208 ? -9.211 -45.062 -8.359 1 42.78 208 ASP A O 1
ATOM 1647 N N . THR A 1 209 ? -7.637 -46.375 -8.164 1 38.72 209 THR A N 1
ATOM 1648 C CA . THR A 1 209 ? -7.59 -46.875 -9.523 1 38.72 209 THR A CA 1
ATOM 1649 C C . THR A 1 209 ? -8.625 -48 -9.719 1 38.72 209 THR A C 1
ATOM 1651 O O . THR A 1 209 ? -8.508 -48.812 -10.633 1 38.72 209 THR A O 1
ATOM 1654 N N . SER A 1 210 ? -9.43 -48.5 -8.883 1 36.94 210 SER A N 1
ATOM 1655 C CA . SER A 1 210 ? -10.352 -49.469 -9.469 1 36.94 210 SER A CA 1
ATOM 1656 C C . SER A 1 210 ? -10.844 -49 -10.836 1 36.94 210 SER A C 1
ATOM 1658 O O . SER A 1 210 ? -10.852 -47.812 -11.125 1 36.94 210 SER A O 1
ATOM 1660 N N . GLY A 1 211 ? -10.891 -49.875 -12.008 1 36.72 211 GLY A N 1
ATOM 1661 C CA . GLY A 1 211 ? -11.289 -49.906 -13.406 1 36.72 211 GLY A CA 1
ATOM 1662 C C . GLY A 1 211 ? -12.297 -48.844 -13.766 1 36.72 211 GLY A C 1
ATOM 1663 O O . GLY A 1 211 ? -12.492 -48.531 -14.938 1 36.72 211 GLY A O 1
ATOM 1664 N N . ASN A 1 212 ? -13.57 -49.062 -13.156 1 33.97 212 ASN A N 1
ATOM 1665 C CA . ASN A 1 212 ? -14.641 -48.281 -13.766 1 33.97 212 ASN A CA 1
ATOM 1666 C C . ASN A 1 212 ? -14.336 -46.781 -13.719 1 33.97 212 ASN A C 1
ATOM 1668 O O . ASN A 1 212 ? -14.516 -46.156 -12.68 1 33.97 212 ASN A O 1
ATOM 1672 N N . MET A 1 213 ? -13.219 -46.406 -14.188 1 38.94 213 MET A N 1
ATOM 1673 C CA . MET A 1 213 ? -13.016 -44.969 -14.477 1 38.94 213 MET A CA 1
ATOM 1674 C C . MET A 1 213 ? -14.336 -44.312 -14.844 1 38.94 213 MET A C 1
ATOM 1676 O O . MET A 1 213 ? -14.523 -43.875 -15.984 1 38.94 213 MET A O 1
ATOM 1680 N N . GLY A 1 214 ? -15.359 -45.031 -14.711 1 34.59 214 GLY A N 1
ATOM 1681 C CA . GLY A 1 214 ? -16.594 -44.375 -15.094 1 34.59 214 GLY A CA 1
ATOM 1682 C C . GLY A 1 214 ? -16.641 -42.906 -14.68 1 34.59 214 GLY A C 1
ATOM 1683 O O . GLY A 1 214 ? -15.617 -42.344 -14.305 1 34.59 214 GLY A O 1
ATOM 1684 N N . ASP A 1 215 ? -17.797 -42.438 -14.102 1 39.78 215 ASP A N 1
ATOM 1685 C CA . ASP A 1 215 ? -18.219 -41.031 -13.945 1 39.78 215 ASP A CA 1
ATOM 1686 C C . ASP A 1 215 ? -17.266 -40.281 -13.031 1 39.78 215 ASP A C 1
ATOM 1688 O O . ASP A 1 215 ? -17.25 -40.5 -11.82 1 39.78 215 ASP A O 1
ATOM 1692 N N . ARG A 1 216 ? -15.828 -40.094 -13.172 1 48.78 216 ARG A N 1
ATOM 1693 C CA . ARG A 1 216 ? -14.773 -39.25 -12.664 1 48.78 216 ARG A CA 1
ATOM 1694 C C . ARG A 1 216 ? -15.352 -38 -11.969 1 48.78 216 ARG A C 1
ATOM 1696 O O . ARG A 1 216 ? -14.625 -37.062 -11.625 1 48.78 216 ARG A O 1
ATOM 1703 N N . SER A 1 217 ? -16.562 -37.969 -11.781 1 55.41 217 SER A N 1
ATOM 1704 C CA . SER A 1 217 ? -17.438 -36.875 -11.375 1 55.41 217 SER A CA 1
ATOM 1705 C C . SER A 1 217 ? -17.266 -36.562 -9.898 1 55.41 217 SER A C 1
ATOM 1707 O O . SER A 1 217 ? -17.062 -35.406 -9.523 1 55.41 217 SER A O 1
ATOM 1709 N N . PRO A 1 218 ? -17.188 -37.688 -9.141 1 54.22 218 PRO A N 1
ATOM 1710 C CA . PRO A 1 218 ? -17.094 -37.281 -7.73 1 54.22 218 PRO A CA 1
ATOM 1711 C C . PRO A 1 218 ? -15.711 -36.781 -7.352 1 54.22 218 PRO A C 1
ATOM 1713 O O . PRO A 1 218 ? -15.586 -35.844 -6.555 1 54.22 218 PRO A O 1
ATOM 1716 N N . TRP A 1 219 ? -14.68 -37.5 -7.879 1 58.5 219 TRP A N 1
ATOM 1717 C CA . TRP A 1 219 ? -13.312 -37.094 -7.582 1 58.5 219 TRP A CA 1
ATOM 1718 C C . TRP A 1 219 ? -13.039 -35.688 -8.102 1 58.5 219 TRP A C 1
ATOM 1720 O O . TRP A 1 219 ? -12.445 -34.875 -7.398 1 58.5 219 TRP A O 1
ATOM 1730 N N . SER A 1 220 ? -13.5 -35.625 -9.227 1 65.88 220 SER A N 1
ATOM 1731 C CA . SER A 1 220 ? -13.352 -34.281 -9.812 1 65.88 220 SER A CA 1
ATOM 1732 C C . SER A 1 220 ? -14.039 -33.219 -8.961 1 65.88 220 SER A C 1
ATOM 1734 O O . SER A 1 220 ? -13.484 -32.156 -8.75 1 65.88 220 SER A O 1
ATOM 1736 N N . GLN A 1 221 ? -15.094 -33.719 -8.375 1 70.5 221 GLN A N 1
ATOM 1737 C CA . GLN A 1 221 ? -15.82 -32.781 -7.535 1 70.5 221 GLN A CA 1
ATOM 1738 C C . GLN A 1 221 ? -15.078 -32.531 -6.223 1 70.5 221 GLN A C 1
ATOM 1740 O O . GLN A 1 221 ? -15.016 -31.391 -5.75 1 70.5 221 GLN A O 1
ATOM 1745 N N . ALA A 1 222 ? -14.547 -33.562 -5.711 1 68.94 222 ALA A N 1
ATOM 1746 C CA . ALA A 1 222 ? -13.797 -33.438 -4.461 1 68.94 222 ALA A CA 1
ATOM 1747 C C . ALA A 1 222 ? -12.555 -32.562 -4.656 1 68.94 222 ALA A C 1
ATOM 1749 O O . ALA A 1 222 ? -12.242 -31.719 -3.818 1 68.94 222 ALA A O 1
ATOM 1750 N N . CYS A 1 223 ? -11.945 -32.781 -5.742 1 69.5 223 CYS A N 1
ATOM 1751 C CA . CYS A 1 223 ? -10.766 -31.969 -6.055 1 69.5 223 CYS A CA 1
ATOM 1752 C C . CYS A 1 223 ? -11.125 -30.5 -6.215 1 69.5 223 CYS A C 1
ATOM 1754 O O . CYS A 1 223 ? -10.422 -29.625 -5.699 1 69.5 223 CYS A O 1
ATOM 1756 N N . LYS A 1 224 ? -12.242 -30.359 -6.809 1 72.19 224 LYS A N 1
ATOM 1757 C CA . LYS A 1 224 ? -12.68 -28.984 -7.004 1 72.19 224 LYS A CA 1
ATOM 1758 C C . LYS A 1 224 ? -13.008 -28.312 -5.676 1 72.19 224 LYS A C 1
ATOM 1760 O O . LYS A 1 224 ? -12.672 -27.141 -5.457 1 72.19 224 LYS A O 1
ATOM 1765 N N . GLN A 1 225 ? -13.586 -29.078 -4.84 1 75.44 225 GLN A N 1
ATOM 1766 C CA . GLN A 1 225 ? -13.922 -28.547 -3.521 1 75.44 225 GLN A CA 1
ATOM 1767 C C . GLN A 1 225 ? -12.656 -28.25 -2.715 1 75.44 225 GLN A C 1
ATOM 1769 O O . GLN A 1 225 ? -12.562 -27.203 -2.07 1 75.44 225 GLN A O 1
ATOM 1774 N N . LEU A 1 226 ? -11.75 -29.109 -2.824 1 74.38 226 LEU A N 1
ATOM 1775 C CA . LEU A 1 226 ? -10.5 -28.922 -2.096 1 74.38 226 LEU A CA 1
ATOM 1776 C C . LEU A 1 226 ? -9.719 -27.75 -2.676 1 74.38 226 LEU A C 1
ATOM 1778 O O . LEU A 1 226 ? -9.07 -27 -1.938 1 74.38 226 LEU A O 1
ATOM 1782 N N . CYS A 1 227 ? -9.789 -27.656 -3.916 1 74.31 227 CYS A N 1
ATOM 1783 C CA . CYS A 1 227 ? -9.141 -26.531 -4.574 1 74.31 227 CYS A CA 1
ATOM 1784 C C . CYS A 1 227 ? -9.742 -25.203 -4.098 1 74.31 227 CYS A C 1
ATOM 1786 O O . CYS A 1 227 ? -9.008 -24.266 -3.799 1 74.31 227 CYS A O 1
ATOM 1788 N N . LYS A 1 228 ? -11.023 -25.25 -3.918 1 76.31 228 LYS A N 1
ATOM 1789 C CA . LYS A 1 228 ? -11.703 -24.062 -3.418 1 76.31 228 LYS A CA 1
ATOM 1790 C C . LYS A 1 228 ? -11.32 -23.766 -1.97 1 76.31 228 LYS A C 1
ATOM 1792 O O . LYS A 1 228 ? -11.117 -22.609 -1.592 1 76.31 228 LYS A O 1
ATOM 1797 N N . GLN A 1 229 ? -11.125 -24.797 -1.273 1 77.25 229 GLN A N 1
ATOM 1798 C CA . GLN A 1 229 ? -10.789 -24.641 0.139 1 77.25 229 GLN A CA 1
ATOM 1799 C C . GLN A 1 229 ? -9.359 -24.156 0.315 1 77.25 229 GLN A C 1
ATOM 1801 O O . GLN A 1 229 ? -9.016 -23.562 1.343 1 77.25 229 GLN A O 1
ATOM 1806 N N . SER A 1 230 ? -8.609 -24.391 -0.69 1 79.88 230 SER A N 1
ATOM 1807 C CA . SER A 1 230 ? -7.195 -24.016 -0.61 1 79.88 230 SER A CA 1
ATOM 1808 C C . SER A 1 230 ? -6.961 -22.609 -1.167 1 79.88 230 SER A C 1
ATOM 1810 O O . SER A 1 230 ? -5.816 -22.188 -1.336 1 79.88 230 SER A O 1
ATOM 1812 N N . CYS A 1 231 ? -8.023 -21.953 -1.378 1 78.5 231 CYS A N 1
ATOM 1813 C CA . CYS A 1 231 ? -7.93 -20.609 -1.933 1 78.5 231 CYS A CA 1
ATOM 1814 C C . CYS A 1 231 ? -7.227 -19.672 -0.963 1 78.5 231 CYS A C 1
ATOM 1816 O O . CYS A 1 231 ? -7.605 -19.578 0.206 1 78.5 231 CYS A O 1
ATOM 1818 N N . SER A 1 232 ? -6.242 -19.016 -1.496 1 85 232 SER A N 1
ATOM 1819 C CA . SER A 1 232 ? -5.512 -18.062 -0.67 1 85 232 SER A CA 1
ATOM 1820 C C . SER A 1 232 ? -5.625 -16.656 -1.232 1 85 232 SER A C 1
ATOM 1822 O O . SER A 1 232 ? -5.438 -15.672 -0.507 1 85 232 SER A O 1
ATOM 1824 N N . ILE A 1 233 ? -5.852 -16.594 -2.506 1 87.31 233 ILE A N 1
ATOM 1825 C CA . ILE A 1 233 ? -5.977 -15.289 -3.148 1 87.31 233 ILE A CA 1
ATOM 1826 C C . ILE A 1 233 ? -7.176 -15.289 -4.094 1 87.31 233 ILE A C 1
ATOM 1828 O O . ILE A 1 233 ? -7.336 -16.203 -4.902 1 87.31 233 ILE A O 1
ATOM 1832 N N . ILE A 1 234 ? -7.953 -14.367 -3.945 1 89.44 234 ILE A N 1
ATOM 1833 C CA . ILE A 1 234 ? -9.055 -14.102 -4.867 1 89.44 234 ILE A CA 1
ATOM 1834 C C . ILE A 1 234 ? -8.836 -12.766 -5.562 1 89.44 234 ILE A C 1
ATOM 1836 O O . ILE A 1 234 ? -8.547 -11.758 -4.91 1 89.44 234 ILE A O 1
ATOM 1840 N N . CYS A 1 235 ? -8.844 -12.82 -6.867 1 91.06 235 CYS A N 1
ATOM 1841 C CA . CYS A 1 235 ? -8.648 -11.594 -7.629 1 91.06 235 CYS A CA 1
ATOM 1842 C C . CYS A 1 235 ? -9.945 -11.156 -8.297 1 91.06 235 CYS A C 1
ATOM 1844 O O . CYS A 1 235 ? -10.617 -11.961 -8.945 1 91.06 235 CYS A O 1
ATOM 1846 N N . ARG A 1 236 ? -10.281 -9.969 -8.125 1 87.19 236 ARG A N 1
ATOM 1847 C CA . ARG A 1 236 ? -11.484 -9.445 -8.766 1 87.19 236 ARG A CA 1
ATOM 1848 C C . ARG A 1 236 ? -11.188 -8.984 -10.188 1 87.19 236 ARG A C 1
ATOM 1850 O O . ARG A 1 236 ? -10.156 -8.359 -10.438 1 87.19 236 ARG A O 1
ATOM 1857 N N . LYS A 1 237 ? -12.109 -9.266 -11.039 1 78.56 237 LYS A N 1
ATOM 1858 C CA . LYS A 1 237 ? -11.992 -8.781 -12.414 1 78.56 237 LYS A CA 1
ATOM 1859 C C . LYS A 1 237 ? -12.203 -7.27 -12.477 1 78.56 237 LYS A C 1
ATOM 1861 O O . LYS A 1 237 ? -13.039 -6.719 -11.766 1 78.56 237 LYS A O 1
ATOM 1866 N N . PRO A 1 238 ? -11.234 -6.586 -13.211 1 65.88 238 PRO A N 1
ATOM 1867 C CA . PRO A 1 238 ? -11.477 -5.148 -13.344 1 65.88 238 PRO A CA 1
ATOM 1868 C C . PRO A 1 238 ? -12.852 -4.832 -13.922 1 65.88 238 PRO A C 1
ATOM 1870 O O . PRO A 1 238 ? -13.383 -5.605 -14.727 1 65.88 238 PRO A O 1
ATOM 1873 N N . SER A 1 239 ? -13.625 -3.881 -13.25 1 52.62 239 SER A N 1
ATOM 1874 C CA . SER A 1 239 ? -14.914 -3.49 -13.812 1 52.62 239 SER A CA 1
ATOM 1875 C C . SER A 1 239 ? -14.766 -3.055 -15.266 1 52.62 239 SER A C 1
ATOM 1877 O O . SER A 1 239 ? -13.758 -2.459 -15.648 1 52.62 239 SER A O 1
ATOM 1879 N N . GLN A 1 240 ? -15.164 -3.693 -16.25 1 44.59 240 GLN A N 1
ATOM 1880 C CA . GLN A 1 240 ? -15.164 -3.396 -17.672 1 44.59 240 GLN A CA 1
ATOM 1881 C C . GLN A 1 240 ? -15.305 -1.897 -17.922 1 44.59 240 GLN A C 1
ATOM 1883 O O . GLN A 1 240 ? -15.133 -1.432 -19.047 1 44.59 240 GLN A O 1
ATOM 1888 N N . GLY A 1 241 ? -15.852 -1.037 -17.062 1 38.19 241 GLY A N 1
ATOM 1889 C CA . GLY A 1 241 ? -16.156 0.295 -17.562 1 38.19 241 GLY A CA 1
ATOM 1890 C C . GLY A 1 241 ? -14.93 1.133 -17.828 1 38.19 241 GLY A C 1
ATOM 1891 O O . GLY A 1 241 ? -15.031 2.289 -18.25 1 38.19 241 GLY A O 1
ATOM 1892 N N . GLY A 1 242 ? -13.859 1.102 -17.203 1 34.53 242 GLY A N 1
ATOM 1893 C CA . GLY A 1 242 ? -12.852 2.031 -17.672 1 34.53 242 GLY A CA 1
ATOM 1894 C C . GLY A 1 242 ? -12.359 1.707 -19.078 1 34.53 242 GLY A C 1
ATOM 1895 O O . GLY A 1 242 ? -11.797 0.634 -19.312 1 34.53 242 GLY A O 1
ATOM 1896 N N . SER A 1 243 ? -13.109 2.199 -20.047 1 29.16 243 SER A N 1
ATOM 1897 C CA . SER A 1 243 ? -12.758 2.203 -21.453 1 29.16 243 SER A CA 1
ATOM 1898 C C . SER A 1 243 ? -11.273 2.453 -21.672 1 29.16 243 SER A C 1
ATOM 1900 O O . SER A 1 243 ? -10.719 3.414 -21.125 1 29.16 243 SER A O 1
ATOM 1902 N N . HIS A 1 244 ? -10.508 1.521 -21.734 1 31.48 244 HIS A N 1
ATOM 1903 C CA . HIS A 1 244 ? -9.227 1.754 -22.406 1 31.48 244 HIS A CA 1
ATOM 1904 C C . HIS A 1 244 ? -9.367 2.801 -23.5 1 31.48 244 HIS A C 1
ATOM 1906 O O . HIS A 1 244 ? -10.164 2.635 -24.422 1 31.48 244 HIS A O 1
ATOM 1912 N N . MET A 1 245 ? -9.289 4.07 -23.25 1 25.88 245 MET A N 1
ATOM 1913 C CA . MET A 1 245 ? -9.062 4.945 -24.406 1 25.88 245 MET A CA 1
ATOM 1914 C C . MET A 1 245 ? -8.094 4.309 -25.391 1 25.88 245 MET A C 1
ATOM 1916 O O . MET A 1 245 ? -6.953 4.008 -25.047 1 25.88 245 MET A O 1
ATOM 1920 N N . ARG A 1 246 ? -8.602 3.627 -26.266 1 23.31 246 ARG A N 1
ATOM 1921 C CA . ARG A 1 246 ? -7.836 3.275 -27.453 1 23.31 246 ARG A CA 1
ATOM 1922 C C . ARG A 1 246 ? -7.094 4.488 -28 1 23.31 246 ARG A C 1
ATOM 1924 O O . ARG A 1 246 ? -7.715 5.484 -28.375 1 23.31 246 ARG A O 1
ATOM 1931 N N . VAL A 1 247 ? -5.984 4.812 -27.453 1 24.81 247 VAL A N 1
ATOM 1932 C CA . VAL A 1 247 ? -5.191 5.711 -28.281 1 24.81 247 VAL A CA 1
ATOM 1933 C C . VAL A 1 247 ? -5.273 5.266 -29.734 1 24.81 247 VAL A C 1
ATOM 1935 O O . VAL A 1 247 ? -4.832 4.164 -30.078 1 24.81 247 VAL A O 1
ATOM 1938 N N . HIS A 1 248 ? -6.336 5.586 -30.344 1 23.23 248 HIS A N 1
ATOM 1939 C CA . HIS A 1 248 ? -6.32 5.527 -31.797 1 23.23 248 HIS A CA 1
ATOM 1940 C C . HIS A 1 248 ? -5.109 6.258 -32.375 1 23.23 248 HIS A C 1
ATOM 1942 O O . HIS A 1 248 ? -5.02 7.484 -32.281 1 23.23 248 HIS A O 1
ATOM 1948 N N . LEU A 1 249 ? -3.924 5.688 -32.188 1 24.75 249 LEU A N 1
ATOM 1949 C CA . LEU A 1 249 ? -2.916 6.176 -33.125 1 24.75 249 LEU A CA 1
ATOM 1950 C C . LEU A 1 249 ? -3.479 6.246 -34.531 1 24.75 249 LEU A C 1
ATOM 1952 O O . LEU A 1 249 ? -3.852 5.223 -35.094 1 24.75 249 LEU A O 1
ATOM 1956 N N . GLY A 1 250 ? -4.312 7.191 -34.75 1 23.58 250 GLY A N 1
ATOM 1957 C CA . GLY A 1 250 ? -4.664 7.578 -36.094 1 23.58 250 GLY A CA 1
ATOM 1958 C C . GLY A 1 250 ? -3.469 7.633 -37.031 1 23.58 250 GLY A C 1
ATOM 1959 O O . GLY A 1 250 ? -2.732 8.625 -37.062 1 23.58 250 GLY A O 1
ATOM 1960 N N . GLY A 1 251 ? -2.697 6.488 -37.094 1 23.42 251 GLY A N 1
ATOM 1961 C CA . GLY A 1 251 ? -1.774 6.328 -38.188 1 23.42 251 GLY A CA 1
ATOM 1962 C C . GLY A 1 251 ? -2.414 6.594 -39.531 1 23.42 251 GLY A C 1
ATOM 1963 O O . GLY A 1 251 ? -3.328 5.879 -39.969 1 23.42 251 GLY A O 1
ATOM 1964 N N . HIS A 1 252 ? -2.734 7.863 -39.75 1 24.3 252 HIS A N 1
ATOM 1965 C CA . HIS A 1 252 ? -2.848 8.227 -41.156 1 24.3 252 HIS A CA 1
ATOM 1966 C C . HIS A 1 252 ? -1.724 7.602 -41.969 1 24.3 252 HIS A C 1
ATOM 1968 O O . HIS A 1 252 ? -0.546 7.875 -41.719 1 24.3 252 HIS A O 1
ATOM 1974 N N . SER A 1 253 ? -1.924 6.359 -42.344 1 21.8 253 SER A N 1
ATOM 1975 C CA . SER A 1 253 ? -1.15 5.641 -43.344 1 21.8 253 SER A CA 1
ATOM 1976 C C . SER A 1 253 ? -0.997 6.473 -44.625 1 21.8 253 SER A C 1
ATOM 1978 O O . SER A 1 253 ? -1.974 6.711 -45.344 1 21.8 253 SER A O 1
ATOM 1980 N N . LYS A 1 254 ? -0.383 7.668 -44.469 1 24.62 254 LYS A N 1
ATOM 1981 C CA . LYS A 1 254 ? -0.015 8.18 -45.781 1 24.62 254 LYS A CA 1
ATOM 1982 C C . LYS A 1 254 ? 0.602 7.074 -46.656 1 24.62 254 LYS A C 1
ATOM 1984 O O . LYS A 1 254 ? 1.501 6.363 -46.188 1 24.62 254 LYS A O 1
ATOM 1989 N N . THR A 1 255 ? -0.106 6.469 -47.531 1 21.58 255 THR A N 1
ATOM 1990 C CA . THR A 1 255 ? 0.152 5.523 -48.625 1 21.58 255 THR A CA 1
ATOM 1991 C C . THR A 1 255 ? 1.403 5.918 -49.406 1 21.58 255 THR A C 1
ATOM 1993 O O . THR A 1 255 ? 1.396 6.91 -50.125 1 21.58 255 THR A O 1
ATOM 1996 N N . HIS A 1 256 ? 2.576 6.152 -48.688 1 23.11 256 HIS A N 1
ATOM 1997 C CA . HIS A 1 256 ? 3.701 6.301 -49.594 1 23.11 256 HIS A CA 1
ATOM 1998 C C . HIS A 1 256 ? 3.783 5.129 -50.562 1 23.11 256 HIS A C 1
ATOM 2000 O O . HIS A 1 256 ? 3.518 3.984 -50.188 1 23.11 256 HIS A O 1
ATOM 2006 N N . GLY A 1 257 ? 3.547 5.395 -51.844 1 19.61 257 GLY A N 1
ATOM 2007 C CA . GLY A 1 257 ? 3.727 4.609 -53.031 1 19.61 257 GLY A CA 1
ATOM 2008 C C . GLY A 1 257 ? 5.027 3.824 -53.062 1 19.61 257 GLY A C 1
ATOM 2009 O O . GLY A 1 257 ? 6.109 4.406 -53 1 19.61 257 GLY A O 1
ATOM 2010 N N . LYS A 1 258 ? 5.016 2.826 -52.219 1 22.58 258 LYS A N 1
ATOM 2011 C CA . LYS A 1 258 ? 6.141 1.898 -52.156 1 22.58 258 LYS A CA 1
ATOM 2012 C C . LYS A 1 258 ? 6.617 1.496 -53.531 1 22.58 258 LYS A C 1
ATOM 2014 O O . LYS A 1 258 ? 5.848 0.95 -54.344 1 22.58 258 LYS A O 1
ATOM 2019 N N . THR A 1 259 ? 7.508 2.357 -54.062 1 20.31 259 THR A N 1
ATOM 2020 C CA . THR A 1 259 ? 8.211 1.854 -55.219 1 20.31 259 THR A CA 1
ATOM 2021 C C . THR A 1 259 ? 8.859 0.505 -54.938 1 20.31 259 THR A C 1
ATOM 2023 O O . THR A 1 259 ? 9.469 0.321 -53.875 1 20.31 259 THR A O 1
ATOM 2026 N N . ASN A 1 260 ? 8.281 -0.656 -55.312 1 19.59 260 ASN A N 1
ATOM 2027 C CA . ASN A 1 260 ? 8.562 -2.086 -55.406 1 19.59 260 ASN A CA 1
ATOM 2028 C C . ASN A 1 260 ? 9.992 -2.348 -55.875 1 19.59 260 ASN A C 1
ATOM 2030 O O . ASN A 1 260 ? 10.211 -3.043 -56.875 1 19.59 260 ASN A O 1
ATOM 2034 N N . THR A 1 261 ? 10.977 -1.389 -55.531 1 20.36 261 THR A N 1
ATOM 2035 C CA . THR A 1 261 ? 12.148 -1.829 -56.281 1 20.36 261 THR A CA 1
ATOM 2036 C C . THR A 1 261 ? 12.656 -3.164 -55.75 1 20.36 261 THR A C 1
ATOM 2038 O O . THR A 1 261 ? 12.859 -3.322 -54.531 1 20.36 261 THR A O 1
ATOM 2041 N N . GLU A 1 262 ? 12.383 -4.293 -56.375 1 19.91 262 GLU A N 1
ATOM 2042 C CA . GLU A 1 262 ? 12.734 -5.707 -56.406 1 19.91 262 GLU A CA 1
ATOM 2043 C C . GLU A 1 262 ? 14.242 -5.902 -56.312 1 19.91 262 GLU A C 1
ATOM 2045 O O . GLU A 1 262 ? 14.953 -5.852 -57.312 1 19.91 262 GLU A O 1
ATOM 2050 N N . ARG A 1 263 ? 14.992 -5.082 -55.469 1 18.48 263 ARG A N 1
ATOM 2051 C CA . ARG A 1 263 ? 16.375 -5.453 -55.75 1 18.48 263 ARG A CA 1
ATOM 2052 C C . ARG A 1 263 ? 16.656 -6.898 -55.344 1 18.48 263 ARG A C 1
ATOM 2054 O O . ARG A 1 263 ? 16.312 -7.312 -54.219 1 18.48 263 ARG A O 1
ATOM 2061 N N . THR A 1 264 ? 16.875 -7.789 -56.25 1 19.42 264 THR A N 1
ATOM 2062 C CA . THR A 1 264 ? 17.25 -9.18 -56.469 1 19.42 264 THR A CA 1
ATOM 2063 C C . THR A 1 264 ? 18.516 -9.523 -55.688 1 19.42 264 THR A C 1
ATOM 2065 O O . THR A 1 264 ? 19.609 -9.016 -56 1 19.42 264 THR A O 1
ATOM 2068 N N . LEU A 1 265 ? 18.469 -9.359 -54.312 1 20.42 265 LEU A N 1
ATOM 2069 C CA . LEU A 1 265 ? 19.75 -9.664 -53.688 1 20.42 265 LEU A CA 1
ATOM 2070 C C . LEU A 1 265 ? 20.234 -11.055 -54.125 1 20.42 265 LEU A C 1
ATOM 2072 O O . LEU A 1 265 ? 19.438 -11.984 -54.219 1 20.42 265 LEU A O 1
ATOM 2076 N N . PRO A 1 266 ? 21.5 -11.141 -54.562 1 20.44 266 PRO A N 1
ATOM 2077 C CA . PRO A 1 266 ? 22.156 -12.289 -55.188 1 20.44 266 PRO A CA 1
ATOM 2078 C C . PRO A 1 266 ? 22.281 -13.484 -54.25 1 20.44 266 PRO A C 1
ATOM 2080 O O . PRO A 1 266 ? 22.25 -13.312 -53.031 1 20.44 266 PRO A O 1
ATOM 2083 N N . SER A 1 267 ? 22.031 -14.664 -54.719 1 20.08 267 SER A N 1
ATOM 2084 C CA . SER A 1 267 ? 22.031 -16.078 -54.344 1 20.08 267 SER A CA 1
ATOM 2085 C C . SER A 1 267 ? 23.359 -16.469 -53.688 1 20.08 267 SER A C 1
ATOM 2087 O O . SER A 1 267 ? 24.391 -16.562 -54.375 1 20.08 267 SER A O 1
ATOM 2089 N N . LEU A 1 268 ? 23.781 -15.828 -52.562 1 20.14 268 LEU A N 1
ATOM 2090 C CA . LEU A 1 268 ? 25.094 -16.281 -52.156 1 20.14 268 LEU A CA 1
ATOM 2091 C C . LEU A 1 268 ? 25.125 -17.797 -52 1 20.14 268 LEU A C 1
ATOM 2093 O O . LEU A 1 268 ? 24.203 -18.391 -51.469 1 20.14 268 LEU A O 1
ATOM 2097 N N . ARG A 1 269 ? 26.062 -18.469 -52.656 1 18.62 269 ARG A N 1
ATOM 2098 C CA . ARG A 1 269 ? 26.531 -19.812 -52.938 1 18.62 269 ARG A CA 1
ATOM 2099 C C . ARG A 1 269 ? 26.875 -20.562 -51.656 1 18.62 269 ARG A C 1
ATOM 2101 O O . ARG A 1 269 ? 27.359 -19.953 -50.688 1 18.62 269 ARG A O 1
ATOM 2108 N N . GLU A 1 270 ? 26.297 -21.766 -51.344 1 19.72 270 GLU A N 1
ATOM 2109 C CA . GLU A 1 270 ? 26.328 -22.891 -50.406 1 19.72 270 GLU A CA 1
ATOM 2110 C C . GLU A 1 270 ? 27.75 -23.406 -50.219 1 19.72 270 GLU A C 1
ATOM 2112 O O . GLU A 1 270 ? 28.109 -24.469 -50.75 1 19.72 270 GLU A O 1
ATOM 2117 N N . ASP A 1 271 ? 28.875 -22.609 -50.219 1 20.75 271 ASP A N 1
ATOM 2118 C CA . ASP A 1 271 ? 30.094 -23.406 -50.344 1 20.75 271 ASP A CA 1
ATOM 2119 C C . ASP A 1 271 ? 30.234 -24.375 -49.156 1 20.75 271 ASP A C 1
ATOM 2121 O O . ASP A 1 271 ? 29.859 -24.047 -48.031 1 20.75 271 ASP A O 1
ATOM 2125 N N . GLY A 1 272 ? 30.453 -25.719 -49.406 1 21.28 272 GLY A N 1
ATOM 2126 C CA . GLY A 1 272 ? 30.672 -27.094 -48.938 1 21.28 272 GLY A CA 1
ATOM 2127 C C . GLY A 1 272 ? 31.859 -27.219 -48 1 21.28 272 GLY A C 1
ATOM 2128 O O . GLY A 1 272 ? 32.938 -27.656 -48.406 1 21.28 272 GLY A O 1
ATOM 2129 N N . LEU A 1 273 ? 32.188 -26.266 -47.031 1 21.39 273 LEU A N 1
ATOM 2130 C CA . LEU A 1 273 ? 33.469 -26.5 -46.438 1 21.39 273 LEU A CA 1
ATOM 2131 C C . LEU A 1 273 ? 33.531 -27.844 -45.719 1 21.39 273 LEU A C 1
ATOM 2133 O O . LEU A 1 273 ? 32.625 -28.172 -44.938 1 21.39 273 LEU A O 1
ATOM 2137 N N . ALA A 1 274 ? 34.188 -28.828 -46.344 1 23.95 274 ALA A N 1
ATOM 2138 C CA . ALA A 1 274 ? 34.656 -30.188 -46.125 1 23.95 274 ALA A CA 1
ATOM 2139 C C . ALA A 1 274 ? 35.406 -30.312 -44.812 1 23.95 274 ALA A C 1
ATOM 2141 O O . ALA A 1 274 ? 36.438 -29.656 -44.625 1 23.95 274 ALA A O 1
ATOM 2142 N N . TRP A 1 275 ? 34.75 -30.422 -43.688 1 22.11 275 TRP A N 1
ATOM 2143 C CA . TRP A 1 275 ? 35.406 -30.719 -42.438 1 22.11 275 TRP A CA 1
ATOM 2144 C C . TRP A 1 275 ? 36.344 -31.938 -42.594 1 22.11 275 TRP A C 1
ATOM 2146 O O . TRP A 1 275 ? 35.938 -32.938 -43.156 1 22.11 275 TRP A O 1
ATOM 2156 N N . PRO A 1 276 ? 37.625 -31.797 -42.531 1 22.5 276 PRO A N 1
ATOM 2157 C CA . PRO A 1 276 ? 38.656 -32.844 -42.719 1 22.5 276 PRO A CA 1
ATOM 2158 C C . PRO A 1 276 ? 38.438 -34.031 -41.781 1 22.5 276 PRO A C 1
ATOM 2160 O O . PRO A 1 276 ? 37.812 -33.906 -40.719 1 22.5 276 PRO A O 1
ATOM 2163 N N . ARG A 1 277 ? 38.781 -35.219 -42.312 1 21.41 277 ARG A N 1
ATOM 2164 C CA . ARG A 1 277 ? 38.875 -36.656 -42 1 21.41 277 ARG A CA 1
ATOM 2165 C C . ARG A 1 277 ? 39.844 -36.906 -40.875 1 21.41 277 ARG A C 1
ATOM 2167 O O . ARG A 1 277 ? 41.062 -36.719 -41.031 1 21.41 277 ARG A O 1
ATOM 2174 N N . GLU A 1 278 ? 39.625 -36.469 -39.656 1 19.48 278 GLU A N 1
ATOM 2175 C CA . GLU A 1 278 ? 40.594 -37 -38.719 1 19.48 278 GLU A CA 1
ATOM 2176 C C . GLU A 1 278 ? 40.812 -38.5 -38.906 1 19.48 278 GLU A C 1
ATOM 2178 O O . GLU A 1 278 ? 39.844 -39.281 -38.938 1 19.48 278 GLU A O 1
ATOM 2183 N N . GLU A 1 279 ? 41.969 -38.969 -39.531 1 20.72 279 GLU A N 1
ATOM 2184 C CA . GLU A 1 279 ? 42.75 -40.156 -39.156 1 20.72 279 GLU A CA 1
ATOM 2185 C C . GLU A 1 279 ? 43 -40.188 -37.625 1 20.72 279 GLU A C 1
ATOM 2187 O O . GLU A 1 279 ? 43.25 -39.156 -37 1 20.72 279 GLU A O 1
ATOM 2192 N N . MET B 1 1 ? -18.938 18.547 24 1 65.88 1 MET B N 1
ATOM 2193 C CA . MET B 1 1 ? -18.469 19.531 23.031 1 65.88 1 MET B CA 1
ATOM 2194 C C . MET B 1 1 ? -18.922 19.156 21.625 1 65.88 1 MET B C 1
ATOM 2196 O O . MET B 1 1 ? -19.172 17.984 21.344 1 65.88 1 MET B O 1
ATOM 2200 N N . ALA B 1 2 ? -19.312 20.219 20.844 1 88.06 2 ALA B N 1
ATOM 2201 C CA . ALA B 1 2 ? -19.938 20 19.547 1 88.06 2 ALA B CA 1
ATOM 2202 C C . ALA B 1 2 ? -18.891 19.609 18.5 1 88.06 2 ALA B C 1
ATOM 2204 O O . ALA B 1 2 ? -17.828 20.234 18.406 1 88.06 2 ALA B O 1
ATOM 2205 N N . ALA B 1 3 ? -19.156 18.609 17.797 1 88.12 3 ALA B N 1
ATOM 2206 C CA . ALA B 1 3 ? -18.266 18.156 16.75 1 88.12 3 ALA B CA 1
ATOM 2207 C C . ALA B 1 3 ? -18.125 19.203 15.641 1 88.12 3 ALA B C 1
ATOM 2209 O O . ALA B 1 3 ? -19.094 19.875 15.305 1 88.12 3 ALA B O 1
ATOM 2210 N N . ALA B 1 4 ? -16.969 19.344 15.133 1 90.75 4 ALA B N 1
ATOM 2211 C CA . ALA B 1 4 ? -16.703 20.281 14.062 1 90.75 4 ALA B CA 1
ATOM 2212 C C . ALA B 1 4 ? -17.453 19.906 12.781 1 90.75 4 ALA B C 1
ATOM 2214 O O . ALA B 1 4 ? -17.594 18.719 12.484 1 90.75 4 ALA B O 1
ATOM 2215 N N . VAL B 1 5 ? -17.938 20.875 12.109 1 85.12 5 VAL B N 1
ATOM 2216 C CA . VAL B 1 5 ? -18.5 20.672 10.781 1 85.12 5 VAL B CA 1
ATOM 2217 C C . VAL B 1 5 ? -17.391 20.656 9.734 1 85.12 5 VAL B C 1
ATOM 2219 O O . VAL B 1 5 ? -16.641 21.609 9.602 1 85.12 5 VAL B O 1
ATOM 2222 N N . LEU B 1 6 ? -17.359 19.578 9 1 89.56 6 LEU B N 1
ATOM 2223 C CA . LEU B 1 6 ? -16.312 19.406 8 1 89.56 6 LEU B CA 1
ATOM 2224 C C . LEU B 1 6 ? -16.812 19.781 6.609 1 89.56 6 LEU B C 1
ATOM 2226 O O . LEU B 1 6 ? -17.984 19.562 6.293 1 89.56 6 LEU B O 1
ATOM 2230 N N . ARG B 1 7 ? -16 20.359 5.852 1 91.5 7 ARG B N 1
ATOM 2231 C CA . ARG B 1 7 ? -16.266 20.531 4.426 1 91.5 7 ARG B CA 1
ATOM 2232 C C . ARG B 1 7 ? -16.078 19.219 3.672 1 91.5 7 ARG B C 1
ATOM 2234 O O . ARG B 1 7 ? -15.133 18.469 3.943 1 91.5 7 ARG B O 1
ATOM 2241 N N . PRO B 1 8 ? -16.938 18.969 2.66 1 90 8 PRO B N 1
ATOM 2242 C CA . PRO B 1 8 ? -16.734 17.781 1.845 1 90 8 PRO B CA 1
ATOM 2243 C C . PRO B 1 8 ? -15.484 17.859 0.967 1 90 8 PRO B C 1
ATOM 2245 O O . PRO B 1 8 ? -15.062 18.969 0.589 1 90 8 PRO B O 1
ATOM 2248 N N . TYR B 1 9 ? -14.984 16.719 0.696 1 92.31 9 TYR B N 1
ATOM 2249 C CA . TYR B 1 9 ? -13.836 16.656 -0.202 1 92.31 9 TYR B CA 1
ATOM 2250 C C . TYR B 1 9 ? -14.141 17.344 -1.527 1 92.31 9 TYR B C 1
ATOM 2252 O O . TYR B 1 9 ? -15.211 17.156 -2.1 1 92.31 9 TYR B O 1
ATOM 2260 N N . ASP B 1 10 ? -13.203 18.125 -1.924 1 89.88 10 ASP B N 1
ATOM 2261 C CA . ASP B 1 10 ? -13.258 18.859 -3.184 1 89.88 10 ASP B CA 1
ATOM 2262 C C . ASP B 1 10 ? -11.953 18.734 -3.963 1 89.88 10 ASP B C 1
ATOM 2264 O O . ASP B 1 10 ? -10.914 19.234 -3.539 1 89.88 10 ASP B O 1
ATOM 2268 N N . VAL B 1 11 ? -12.031 18.109 -5.184 1 90.5 11 VAL B N 1
ATOM 2269 C CA . VAL B 1 11 ? -10.828 17.766 -5.934 1 90.5 11 VAL B CA 1
ATOM 2270 C C . VAL B 1 11 ? -10.148 19.031 -6.43 1 90.5 11 VAL B C 1
ATOM 2272 O O . VAL B 1 11 ? -8.922 19.062 -6.562 1 90.5 11 VAL B O 1
ATOM 2275 N N . ASP B 1 12 ? -10.906 20.016 -6.691 1 91.56 12 ASP B N 1
ATOM 2276 C CA . ASP B 1 12 ? -10.297 21.266 -7.141 1 91.56 12 ASP B CA 1
ATOM 2277 C C . ASP B 1 12 ? -9.469 21.906 -6.027 1 91.56 12 ASP B C 1
ATOM 2279 O O . ASP B 1 12 ? -8.375 22.422 -6.277 1 91.56 12 ASP B O 1
ATOM 2283 N N . LEU B 1 13 ? -10.031 21.906 -4.875 1 93.44 13 LEU B N 1
ATOM 2284 C CA . LEU B 1 13 ? -9.273 22.422 -3.744 1 93.44 13 LEU B CA 1
ATOM 2285 C C . LEU B 1 13 ? -8.039 21.562 -3.479 1 93.44 13 LEU B C 1
ATOM 2287 O O . LEU B 1 13 ? -6.965 22.094 -3.168 1 93.44 13 LEU B O 1
ATOM 2291 N N . PHE B 1 14 ? -8.156 20.297 -3.58 1 94.44 14 PHE B N 1
ATOM 2292 C CA . PHE B 1 14 ? -7.012 19.391 -3.443 1 94.44 14 PHE B CA 1
ATOM 2293 C C . PHE B 1 14 ? -5.922 19.75 -4.445 1 94.44 14 PHE B C 1
ATOM 2295 O O . PHE B 1 14 ? -4.746 19.844 -4.086 1 94.44 14 PHE B O 1
ATOM 2302 N N . ASN B 1 15 ? -6.34 19.938 -5.637 1 94.69 15 ASN B N 1
ATOM 2303 C CA . ASN B 1 15 ? -5.375 20.203 -6.695 1 94.69 15 ASN B CA 1
ATOM 2304 C C . ASN B 1 15 ? -4.715 21.578 -6.52 1 94.69 15 ASN B C 1
ATOM 2306 O O . ASN B 1 15 ? -3.699 21.859 -7.156 1 94.69 15 ASN B O 1
ATOM 2310 N N . GLY B 1 16 ? -5.234 22.359 -5.68 1 95 16 GLY B N 1
ATOM 2311 C CA . GLY B 1 16 ? -4.633 23.656 -5.367 1 95 16 GLY B CA 1
ATOM 2312 C C . GLY B 1 16 ? -3.602 23.578 -4.254 1 95 16 GLY B C 1
ATOM 2313 O O . GLY B 1 16 ? -2.893 24.547 -3.992 1 95 16 GLY B O 1
ATOM 2314 N N . ILE B 1 17 ? -3.512 22.406 -3.561 1 96.75 17 ILE B N 1
ATOM 2315 C CA . ILE B 1 17 ? -2.541 22.188 -2.492 1 96.75 17 ILE B CA 1
ATOM 2316 C C . ILE B 1 17 ? -1.125 22.297 -3.055 1 96.75 17 ILE B C 1
ATOM 2318 O O . ILE B 1 17 ? -0.841 21.766 -4.133 1 96.75 17 ILE B O 1
ATOM 2322 N N . PRO B 1 18 ? -0.23 23.016 -2.385 1 96.62 18 PRO B N 1
ATOM 2323 C CA . PRO B 1 18 ? 1.138 23.172 -2.887 1 96.62 18 PRO B CA 1
ATOM 2324 C C . PRO B 1 18 ? 1.905 21.859 -2.916 1 96.62 18 PRO B C 1
ATOM 2326 O O . PRO B 1 18 ? 1.489 20.875 -2.283 1 96.62 18 PRO B O 1
ATOM 2329 N N . SER B 1 19 ? 3.02 21.891 -3.654 1 94.5 19 SER B N 1
ATOM 2330 C CA . SER B 1 19 ? 3.973 20.781 -3.607 1 94.5 19 SER B CA 1
ATOM 2331 C C . SER B 1 19 ? 4.715 20.75 -2.275 1 94.5 19 SER B C 1
ATOM 2333 O O . SER B 1 19 ? 4.699 21.719 -1.524 1 94.5 19 SER B O 1
ATOM 2335 N N . LEU B 1 20 ? 5.355 19.688 -2.037 1 94.81 20 LEU B N 1
ATOM 2336 C CA . LEU B 1 20 ? 6.117 19.5 -0.803 1 94.81 20 LEU B CA 1
ATOM 2337 C C . LEU B 1 20 ? 7.148 20.609 -0.638 1 94.81 20 LEU B C 1
ATOM 2339 O O . LEU B 1 20 ? 7.258 21.219 0.436 1 94.81 20 LEU B O 1
ATOM 2343 N N . GLY B 1 21 ? 7.879 20.844 -1.713 1 93.62 21 GLY B N 1
ATOM 2344 C CA . GLY B 1 21 ? 8.898 21.875 -1.652 1 93.62 21 GLY B CA 1
ATOM 2345 C C . GLY B 1 21 ? 8.336 23.25 -1.365 1 93.62 21 GLY B C 1
ATOM 2346 O O . GLY B 1 21 ? 8.852 23.969 -0.506 1 93.62 21 GLY B O 1
ATOM 2347 N N . GLU B 1 22 ? 7.297 23.609 -2.023 1 95.56 22 GLU B N 1
ATOM 2348 C CA . GLU B 1 22 ? 6.656 24.906 -1.837 1 95.56 22 GLU B CA 1
ATOM 2349 C C . GLU B 1 22 ? 6.09 25.047 -0.426 1 95.56 22 GLU B C 1
ATOM 2351 O O . GLU B 1 22 ? 6.25 26.094 0.213 1 95.56 22 GLU B O 1
ATOM 2356 N N . ALA B 1 23 ? 5.461 24.062 0.028 1 97.19 23 ALA B N 1
ATOM 2357 C CA . ALA B 1 23 ? 4.891 24.078 1.372 1 97.19 23 ALA B CA 1
ATOM 2358 C C . ALA B 1 23 ? 5.977 24.281 2.426 1 97.19 23 ALA B C 1
ATOM 2360 O O . ALA B 1 23 ? 5.809 25.078 3.35 1 97.19 23 ALA B O 1
ATOM 2361 N N . ASN B 1 24 ? 7.02 23.547 2.258 1 95.62 24 ASN B N 1
ATOM 2362 C CA . ASN B 1 24 ? 8.117 23.641 3.211 1 95.62 24 ASN B CA 1
ATOM 2363 C C . ASN B 1 24 ? 8.727 25.031 3.229 1 95.62 24 ASN B C 1
ATOM 2365 O O . ASN B 1 24 ? 9.047 25.562 4.293 1 95.62 24 ASN B O 1
ATOM 2369 N N . GLU B 1 25 ? 8.93 25.562 2.072 1 96.44 25 GLU B N 1
ATOM 2370 C CA . GLU B 1 25 ? 9.484 26.906 1.975 1 96.44 25 GLU B CA 1
ATOM 2371 C C . GLU B 1 25 ? 8.633 27.906 2.732 1 96.44 25 GLU B C 1
ATOM 2373 O O . GLU B 1 25 ? 9.148 28.703 3.518 1 96.44 25 GLU B O 1
ATOM 2378 N N . GLN B 1 26 ? 7.379 27.891 2.547 1 97.69 26 GLN B N 1
ATOM 2379 C CA . GLN B 1 26 ? 6.473 28.812 3.209 1 97.69 26 GLN B CA 1
ATOM 2380 C C . GLN B 1 26 ? 6.383 28.531 4.707 1 97.69 26 GLN B C 1
ATOM 2382 O O . GLN B 1 26 ? 6.34 29.453 5.52 1 97.69 26 GLN B O 1
ATOM 2387 N N . PHE B 1 27 ? 6.391 27.297 5.066 1 96.88 27 PHE B N 1
ATOM 2388 C CA . PHE B 1 27 ? 6.367 26.875 6.461 1 96.88 27 PHE B CA 1
ATOM 2389 C C . PHE B 1 27 ? 7.551 27.469 7.223 1 96.88 27 PHE B C 1
ATOM 2391 O O . PHE B 1 27 ? 7.387 28.031 8.305 1 96.88 27 PHE B O 1
ATOM 2398 N N . LEU B 1 28 ? 8.68 27.359 6.637 1 93.75 28 LEU B N 1
ATOM 2399 C CA . LEU B 1 28 ? 9.891 27.875 7.27 1 93.75 28 LEU B CA 1
ATOM 2400 C C . LEU B 1 28 ? 9.906 29.391 7.277 1 93.75 28 LEU B C 1
ATOM 2402 O O . LEU B 1 28 ? 10.297 30.016 8.273 1 93.75 28 LEU B O 1
ATOM 2406 N N . ALA B 1 29 ? 9.484 29.953 6.227 1 96.44 29 ALA B N 1
ATOM 2407 C CA . ALA B 1 29 ? 9.477 31.406 6.098 1 96.44 29 ALA B CA 1
ATOM 2408 C C . ALA B 1 29 ? 8.57 32.062 7.145 1 96.44 29 ALA B C 1
ATOM 2410 O O . ALA B 1 29 ? 8.789 33.188 7.555 1 96.44 29 ALA B O 1
ATOM 2411 N N . HIS B 1 30 ? 7.617 31.328 7.621 1 96.69 30 HIS B N 1
ATOM 2412 C CA . HIS B 1 30 ? 6.648 31.859 8.562 1 96.69 30 HIS B CA 1
ATOM 2413 C C . HIS B 1 30 ? 6.859 31.281 9.961 1 96.69 30 HIS B C 1
ATOM 2415 O O . HIS B 1 30 ? 5.914 31.188 10.742 1 96.69 30 HIS B O 1
ATOM 2421 N N . ASN B 1 31 ? 8 30.828 10.234 1 92.81 31 ASN B N 1
ATOM 2422 C CA . ASN B 1 31 ? 8.414 30.344 11.547 1 92.81 31 ASN B CA 1
ATOM 2423 C C . ASN B 1 31 ? 7.57 29.156 12 1 92.81 31 ASN B C 1
ATOM 2425 O O . ASN B 1 31 ? 7.207 29.062 13.172 1 92.81 31 ASN B O 1
ATOM 2429 N N . GLY B 1 32 ? 7.242 28.297 11.07 1 94.62 32 GLY B N 1
ATOM 2430 C CA . GLY B 1 32 ? 6.414 27.125 11.312 1 94.62 32 GLY B CA 1
ATOM 2431 C C . GLY B 1 32 ? 6.898 26.297 12.484 1 94.62 32 GLY B C 1
ATOM 2432 O O . GLY B 1 32 ? 6.117 25.938 13.367 1 94.62 32 GLY B O 1
ATOM 2433 N N . PRO B 1 33 ? 8.188 26.016 12.547 1 92.38 33 PRO B N 1
ATOM 2434 C CA . PRO B 1 33 ? 8.688 25.172 13.625 1 92.38 33 PRO B CA 1
ATOM 2435 C C . PRO B 1 33 ? 8.406 25.75 15.008 1 92.38 33 PRO B C 1
ATOM 2437 O O . PRO B 1 33 ? 8.047 25.016 15.93 1 92.38 33 PRO B O 1
ATOM 2440 N N . GLU B 1 34 ? 8.508 26.969 15.172 1 90 34 GLU B N 1
ATOM 2441 C CA . GLU B 1 34 ? 8.219 27.609 16.453 1 90 34 GLU B CA 1
ATOM 2442 C C . GLU B 1 34 ? 6.727 27.531 16.781 1 90 34 GLU B C 1
ATOM 2444 O O . GLU B 1 34 ? 6.348 27.312 17.922 1 90 34 GLU B O 1
ATOM 2449 N N . VAL B 1 35 ? 5.941 27.766 15.766 1 93.25 35 VAL B N 1
ATOM 2450 C CA . VAL B 1 35 ? 4.496 27.75 15.961 1 93.25 35 VAL B CA 1
ATOM 2451 C C . VAL B 1 35 ? 4.051 26.359 16.391 1 93.25 35 VAL B C 1
ATOM 2453 O O . VAL B 1 35 ? 3.201 26.203 17.266 1 93.25 35 VAL B O 1
ATOM 2456 N N . ILE B 1 36 ? 4.629 25.312 15.773 1 94.56 36 ILE B N 1
ATOM 2457 C CA . ILE B 1 36 ? 4.316 23.938 16.094 1 94.56 36 ILE B CA 1
ATOM 2458 C C . ILE B 1 36 ? 4.555 23.688 17.594 1 94.56 36 ILE B C 1
ATOM 2460 O O . ILE B 1 36 ? 3.693 23.141 18.281 1 94.56 36 ILE B O 1
ATOM 2464 N N . ILE B 1 37 ? 5.625 24.141 18.078 1 89.62 37 ILE B N 1
ATOM 2465 C CA . ILE B 1 37 ? 6.062 23.797 19.422 1 89.62 37 ILE B CA 1
ATOM 2466 C C . ILE B 1 37 ? 5.398 24.734 20.438 1 89.62 37 ILE B C 1
ATOM 2468 O O . ILE B 1 37 ? 4.883 24.266 21.469 1 89.62 37 ILE B O 1
ATOM 2472 N N . LEU B 1 38 ? 5.293 25.953 20.156 1 87.81 38 LEU B N 1
ATOM 2473 C CA . LEU B 1 38 ? 4.879 26.922 21.156 1 87.81 38 LEU B CA 1
ATOM 2474 C C . LEU B 1 38 ? 3.361 27.062 21.188 1 87.81 38 LEU B C 1
ATOM 2476 O O . LEU B 1 38 ? 2.785 27.359 22.234 1 87.81 38 LEU B O 1
ATOM 2480 N N . SER B 1 39 ? 2.746 26.828 20.109 1 92.88 39 SER B N 1
ATOM 2481 C CA . SER B 1 39 ? 1.315 27.109 20.047 1 92.88 39 SER B CA 1
ATOM 2482 C C . SER B 1 39 ? 0.512 25.828 19.828 1 92.88 39 SER B C 1
ATOM 2484 O O . SER B 1 39 ? -0.385 25.516 20.609 1 92.88 39 SER B O 1
ATOM 2486 N N . LEU B 1 40 ? 0.885 25.062 18.875 1 95.25 40 LEU B N 1
ATOM 2487 C CA . LEU B 1 40 ? 0.034 23.938 18.5 1 95.25 40 LEU B CA 1
ATOM 2488 C C . LEU B 1 40 ? 0.151 22.812 19.516 1 95.25 40 LEU B C 1
ATOM 2490 O O . LEU B 1 40 ? -0.833 22.125 19.797 1 95.25 40 LEU B O 1
ATOM 2494 N N . TRP B 1 41 ? 1.306 22.594 20.016 1 93.62 41 TRP B N 1
ATOM 2495 C CA . TRP B 1 41 ? 1.451 21.578 21.062 1 93.62 41 TRP B CA 1
ATOM 2496 C C . TRP B 1 41 ? 0.507 21.859 22.219 1 93.62 41 TRP B C 1
ATOM 2498 O O . TRP B 1 41 ? -0.222 20.953 22.656 1 93.62 41 TRP B O 1
ATOM 2508 N N . LYS B 1 42 ? 0.455 23.078 22.703 1 91.94 42 LYS B N 1
ATOM 2509 C CA . LYS B 1 42 ? -0.44 23.469 23.797 1 91.94 42 LYS B CA 1
ATOM 2510 C C . LYS B 1 42 ? -1.9 23.25 23.406 1 91.94 42 LYS B C 1
ATOM 2512 O O . LYS B 1 42 ? -2.691 22.75 24.219 1 91.94 42 LYS B O 1
ATOM 2517 N N . LEU B 1 43 ? -2.229 23.609 22.266 1 95.31 43 LEU B N 1
ATOM 2518 C CA . LEU B 1 43 ? -3.604 23.469 21.797 1 95.31 43 LEU B CA 1
ATOM 2519 C C . LEU B 1 43 ? -4.027 22 21.781 1 95.31 43 LEU B C 1
ATOM 2521 O O . LEU B 1 43 ? -5.074 21.641 22.328 1 95.31 43 LEU B O 1
ATOM 2525 N N . PHE B 1 44 ? -3.209 21.109 21.141 1 95.12 44 PHE B N 1
ATOM 2526 C CA . PHE B 1 44 ? -3.533 19.688 21.047 1 95.12 44 PHE B CA 1
ATOM 2527 C C . PHE B 1 44 ? -3.619 19.062 22.438 1 95.12 44 PHE B C 1
ATOM 2529 O O . PHE B 1 44 ? -4.469 18.219 22.688 1 95.12 44 PHE B O 1
ATOM 2536 N N . SER B 1 45 ? -2.762 19.531 23.297 1 93.25 45 SER B N 1
ATOM 2537 C CA . SER B 1 45 ? -2.783 19.047 24.672 1 93.25 45 SER B CA 1
ATOM 2538 C C . SER B 1 45 ? -4.059 19.469 25.391 1 93.25 45 SER B C 1
ATOM 2540 O O . SER B 1 45 ? -4.684 18.672 26.094 1 93.25 45 SER B O 1
ATOM 2542 N N . LYS B 1 46 ? -4.379 20.703 25.266 1 92.81 46 LYS B N 1
ATOM 2543 C CA . LYS B 1 46 ? -5.578 21.266 25.891 1 92.81 46 LYS B CA 1
ATOM 2544 C C . LYS B 1 46 ? -6.809 20.422 25.562 1 92.81 46 LYS B C 1
ATOM 2546 O O . LYS B 1 46 ? -7.668 20.203 26.406 1 92.81 46 LYS B O 1
ATOM 2551 N N . TYR B 1 47 ? -6.879 19.859 24.391 1 93.94 47 TYR B N 1
ATOM 2552 C CA . TYR B 1 47 ? -8.055 19.125 23.938 1 93.94 47 TYR B CA 1
ATOM 2553 C C . TYR B 1 47 ? -7.812 17.625 23.969 1 93.94 47 TYR B C 1
ATOM 2555 O O . TYR B 1 47 ? -8.609 16.844 23.453 1 93.94 47 TYR B O 1
ATOM 2563 N N . LYS B 1 48 ? -6.641 17.188 24.469 1 91.62 48 LYS B N 1
ATOM 2564 C CA . LYS B 1 48 ? -6.277 15.781 24.656 1 91.62 48 LYS B CA 1
ATOM 2565 C C . LYS B 1 48 ? -6.273 15.031 23.328 1 91.62 48 LYS B C 1
ATOM 2567 O O . LYS B 1 48 ? -6.812 13.93 23.219 1 91.62 48 LYS B O 1
ATOM 2572 N N . LEU B 1 49 ? -5.648 15.664 22.312 1 92.94 49 LEU B N 1
ATOM 2573 C CA . LEU B 1 49 ? -5.652 15.109 20.969 1 92.94 49 LEU B CA 1
ATOM 2574 C C . LEU B 1 49 ? -4.273 14.57 20.609 1 92.94 49 LEU B C 1
ATOM 2576 O O . LEU B 1 49 ? -4.098 13.984 19.531 1 92.94 49 LEU B O 1
ATOM 2580 N N . THR B 1 50 ? -3.248 14.617 21.484 1 91.19 50 THR B N 1
ATOM 2581 C CA . THR B 1 50 ? -1.848 14.383 21.156 1 91.19 50 THR B CA 1
ATOM 2582 C C . THR B 1 50 ? -1.611 12.914 20.812 1 91.19 50 THR B C 1
ATOM 2584 O O . THR B 1 50 ? -0.626 12.57 20.156 1 91.19 50 THR B O 1
ATOM 2587 N N . ASP B 1 51 ? -2.551 12.031 21.188 1 88.56 51 ASP B N 1
ATOM 2588 C CA . ASP B 1 51 ? -2.346 10.609 20.953 1 88.56 51 ASP B CA 1
ATOM 2589 C C . ASP B 1 51 ? -2.98 10.18 19.625 1 88.56 51 ASP B C 1
ATOM 2591 O O . ASP B 1 51 ? -2.682 9.102 19.109 1 88.56 51 ASP B O 1
ATOM 2595 N N . GLN B 1 52 ? -3.781 11.039 19.109 1 90.88 52 GLN B N 1
ATOM 2596 C CA . GLN B 1 52 ? -4.559 10.602 17.953 1 90.88 52 GLN B CA 1
ATOM 2597 C C . GLN B 1 52 ? -4.254 11.461 16.719 1 90.88 52 GLN B C 1
ATOM 2599 O O . GLN B 1 52 ? -4.391 11 15.586 1 90.88 52 GLN B O 1
ATOM 2604 N N . TYR B 1 53 ? -3.889 12.719 17.062 1 93.31 53 TYR B N 1
ATOM 2605 C CA . TYR B 1 53 ? -3.703 13.664 15.961 1 93.31 53 TYR B CA 1
ATOM 2606 C C . TYR B 1 53 ? -2.377 14.398 16.094 1 93.31 53 TYR B C 1
ATOM 2608 O O . TYR B 1 53 ? -1.84 14.531 17.188 1 93.31 53 TYR B O 1
ATOM 2616 N N . GLY B 1 54 ? -1.864 14.875 14.961 1 94.75 54 GLY B N 1
ATOM 2617 C CA . GLY B 1 54 ? -0.727 15.781 14.906 1 94.75 54 GLY B CA 1
ATOM 2618 C C . GLY B 1 54 ? -0.787 16.734 13.727 1 94.75 54 GLY B C 1
ATOM 2619 O O . GLY B 1 54 ? -1.566 16.531 12.797 1 94.75 54 GLY B O 1
ATOM 2620 N N . PRO B 1 55 ? -0.019 17.75 13.844 1 97 55 PRO B N 1
ATOM 2621 C CA . PRO B 1 55 ? 0.09 18.641 12.68 1 97 55 PRO B CA 1
ATOM 2622 C C . PRO B 1 55 ? 0.792 17.984 11.5 1 97 55 PRO B C 1
ATOM 2624 O O . PRO B 1 55 ? 1.6 17.062 11.688 1 97 55 PRO B O 1
ATOM 2627 N N . VAL B 1 56 ? 0.448 18.484 10.359 1 97.56 56 VAL B N 1
ATOM 2628 C CA . VAL B 1 56 ? 1.065 17.984 9.141 1 97.56 56 VAL B CA 1
ATOM 2629 C C . VAL B 1 56 ? 1.29 19.141 8.164 1 97.56 56 VAL B C 1
ATOM 2631 O O . VAL B 1 56 ? 0.479 20.062 8.094 1 97.56 56 VAL B O 1
ATOM 2634 N N . LEU B 1 57 ? 2.404 19.062 7.523 1 98.06 57 LEU B N 1
ATOM 2635 C CA . LEU B 1 57 ? 2.631 19.969 6.398 1 98.06 57 LEU B CA 1
ATOM 2636 C C . LEU B 1 57 ? 1.738 19.594 5.219 1 98.06 57 LEU B C 1
ATOM 2638 O O . LEU B 1 57 ? 1.881 18.516 4.641 1 98.06 57 LEU B O 1
ATOM 2642 N N . VAL B 1 58 ? 0.803 20.438 4.875 1 98.38 58 VAL B N 1
ATOM 2643 C CA . VAL B 1 58 ? -0.144 20.172 3.797 1 98.38 58 VAL B CA 1
ATOM 2644 C C . VAL B 1 58 ? 0.571 20.25 2.449 1 98.38 58 VAL B C 1
ATOM 2646 O O . VAL B 1 58 ? 1.148 21.281 2.104 1 98.38 58 VAL B O 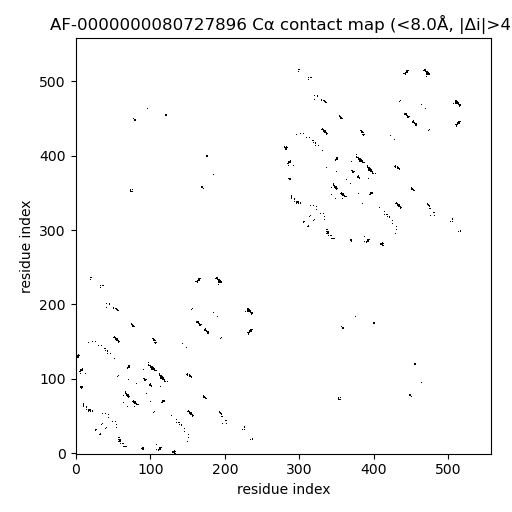1
ATOM 2649 N N . HIS B 1 59 ? 0.573 19.125 1.713 1 97.19 59 HIS B N 1
ATOM 2650 C CA . HIS B 1 59 ? 1.185 19.078 0.389 1 97.19 59 HIS B CA 1
ATOM 2651 C C . HIS B 1 59 ? 0.576 17.969 -0.457 1 97.19 59 HIS B C 1
ATOM 2653 O O . HIS B 1 59 ? -0.053 17.047 0.076 1 97.19 59 HIS B O 1
ATOM 2659 N N . ARG B 1 60 ? 0.737 18.094 -1.694 1 94 60 ARG B N 1
ATOM 2660 C CA . ARG B 1 60 ? 0.251 17.078 -2.633 1 94 60 ARG B CA 1
ATOM 2661 C C . ARG B 1 60 ? 1.406 16.438 -3.387 1 94 60 ARG B C 1
ATOM 2663 O O . ARG B 1 60 ? 2.375 17.109 -3.748 1 94 60 ARG B O 1
ATOM 2670 N N . HIS B 1 61 ? 1.262 15.219 -3.662 1 91.06 61 HIS B N 1
ATOM 2671 C CA . HIS B 1 61 ? 2.301 14.477 -4.371 1 91.06 61 HIS B CA 1
ATOM 2672 C C . HIS B 1 61 ? 2.027 14.445 -5.871 1 91.06 61 HIS B C 1
ATOM 2674 O O . HIS B 1 61 ? 2.963 14.43 -6.676 1 91.06 61 HIS B O 1
ATOM 2680 N N . TRP B 1 62 ? 0.805 14.414 -6.27 1 87.94 62 TRP B N 1
ATOM 2681 C CA . TRP B 1 62 ? 0.374 14.438 -7.664 1 87.94 62 TRP B CA 1
ATOM 2682 C C . TRP B 1 62 ? -1.039 14.992 -7.789 1 87.94 62 TRP B C 1
ATOM 2684 O O . TRP B 1 62 ? -1.774 15.062 -6.801 1 87.94 62 TRP B O 1
ATOM 2694 N N . PRO B 1 63 ? -1.334 15.438 -8.992 1 90.38 63 PRO B N 1
ATOM 2695 C CA . PRO B 1 63 ? -2.719 15.875 -9.188 1 90.38 63 PRO B CA 1
ATOM 2696 C C . PRO B 1 63 ? -3.705 14.711 -9.227 1 90.38 63 PRO B C 1
ATOM 2698 O O . PRO B 1 63 ? -3.326 13.586 -9.578 1 90.38 63 PRO B O 1
ATOM 2701 N N . ALA B 1 64 ? -4.883 14.984 -8.828 1 88.75 64 ALA B N 1
ATOM 2702 C CA . ALA B 1 64 ? -5.957 13.992 -8.898 1 88.75 64 ALA B CA 1
ATOM 2703 C C . ALA B 1 64 ? -6.961 14.352 -9.992 1 88.75 64 ALA B C 1
ATOM 2705 O O . ALA B 1 64 ? -7.246 15.531 -10.219 1 88.75 64 ALA B O 1
ATOM 2706 N N . SER B 1 65 ? -7.465 13.312 -10.664 1 88 65 SER B N 1
ATOM 2707 C CA . SER B 1 65 ? -8.516 13.5 -11.656 1 88 65 SER B CA 1
ATOM 2708 C C . SER B 1 65 ? -9.883 13.648 -10.992 1 88 65 SER B C 1
ATOM 2710 O O . SER B 1 65 ? -10.008 13.461 -9.773 1 88 65 SER B O 1
ATOM 2712 N N . LEU B 1 66 ? -10.812 13.914 -11.906 1 84.06 66 LEU B N 1
ATOM 2713 C CA . LEU B 1 66 ? -12.172 14.055 -11.406 1 84.06 66 LEU B CA 1
ATOM 2714 C C . LEU B 1 66 ?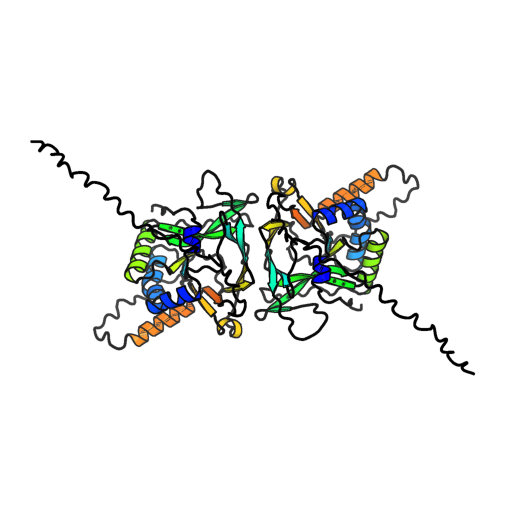 -12.633 12.789 -10.703 1 84.06 66 LEU B C 1
ATOM 2716 O O . LEU B 1 66 ? -12.391 11.68 -11.188 1 84.06 66 LEU B O 1
ATOM 2720 N N . ASN B 1 67 ? -13.211 12.859 -9.523 1 82.75 67 ASN B N 1
ATOM 2721 C CA . ASN B 1 67 ? -13.773 11.805 -8.695 1 82.75 67 ASN B CA 1
ATOM 2722 C C . ASN B 1 67 ? -12.68 10.938 -8.062 1 82.75 67 ASN B C 1
ATOM 2724 O O . ASN B 1 67 ? -12.953 9.828 -7.605 1 82.75 67 ASN B O 1
ATOM 2728 N N . GLU B 1 68 ? -11.453 11.445 -8.125 1 89.56 68 GLU B N 1
ATOM 2729 C CA . GLU B 1 68 ? -10.375 10.695 -7.477 1 89.56 68 GLU B CA 1
ATOM 2730 C C . GLU B 1 68 ? -10.008 11.305 -6.129 1 89.56 68 GLU B C 1
ATOM 2732 O O . GLU B 1 68 ? -10.141 12.516 -5.934 1 89.56 68 GLU B O 1
ATOM 2737 N N . ALA B 1 69 ? -9.602 10.469 -5.281 1 91.75 69 ALA B N 1
ATOM 2738 C CA . ALA B 1 69 ? -9.008 10.875 -4.008 1 91.75 69 ALA B CA 1
ATOM 2739 C C . ALA B 1 69 ? -7.797 10.016 -3.668 1 91.75 69 ALA B C 1
ATOM 2741 O O . ALA B 1 69 ? -7.668 8.891 -4.148 1 91.75 69 ALA B O 1
ATOM 2742 N N . VAL B 1 70 ? -6.914 10.609 -2.922 1 93.12 70 VAL B N 1
ATOM 2743 C CA . VAL B 1 70 ? -5.75 9.867 -2.455 1 93.12 70 VAL B CA 1
ATOM 2744 C C . VAL B 1 70 ? -6.148 8.945 -1.302 1 93.12 70 VAL B C 1
ATOM 2746 O O . VAL B 1 70 ? -6.629 9.414 -0.268 1 93.12 70 VAL B O 1
ATOM 2749 N N . VAL B 1 71 ? -5.934 7.676 -1.485 1 93.25 71 VAL B N 1
ATOM 2750 C CA . VAL B 1 71 ? -6.324 6.691 -0.482 1 93.25 71 VAL B CA 1
ATOM 2751 C C . VAL B 1 71 ? -5.113 5.859 -0.077 1 93.25 71 VAL B C 1
ATOM 2753 O O . VAL B 1 71 ? -4.438 5.277 -0.931 1 93.25 71 VAL B O 1
ATOM 2756 N N . ASP B 1 72 ? -4.875 5.848 1.167 1 94.31 72 ASP B N 1
ATOM 2757 C CA . ASP B 1 72 ? -3.793 5.051 1.741 1 94.31 72 ASP B CA 1
ATOM 2758 C C . ASP B 1 72 ? -4.281 3.656 2.127 1 94.31 72 ASP B C 1
ATOM 2760 O O . ASP B 1 72 ? -5.309 3.518 2.793 1 94.31 72 ASP B O 1
ATOM 2764 N N . VAL B 1 73 ? -3.555 2.693 1.67 1 92.44 73 VAL B N 1
ATOM 2765 C CA . VAL B 1 73 ? -3.76 1.318 2.113 1 92.44 73 VAL B CA 1
ATOM 2766 C C . VAL B 1 73 ? -2.469 0.772 2.719 1 92.44 73 VAL B C 1
ATOM 2768 O O . VAL B 1 73 ? -1.507 0.494 1.998 1 92.44 73 VAL B O 1
ATOM 2771 N N . ASN B 1 74 ? -2.459 0.668 3.941 1 88.12 74 ASN B N 1
ATOM 2772 C CA . ASN B 1 74 ? -1.337 0.086 4.668 1 88.12 74 ASN B CA 1
ATOM 2773 C C . ASN B 1 74 ? -0.019 0.762 4.301 1 88.12 74 ASN B C 1
ATOM 2775 O O . ASN B 1 74 ? 0.98 0.087 4.047 1 88.12 74 ASN B O 1
ATOM 2779 N N . GLY B 1 75 ? -0.074 2.041 4.141 1 90.06 75 GLY B N 1
ATOM 2780 C CA . GLY B 1 75 ? 1.154 2.799 3.967 1 90.06 75 GLY B CA 1
ATOM 2781 C C . GLY B 1 75 ? 1.439 3.15 2.518 1 90.06 75 GLY B C 1
ATOM 2782 O O . GLY B 1 75 ? 2.43 3.82 2.221 1 90.06 75 GLY B O 1
ATOM 2783 N N . THR B 1 76 ? 0.631 2.723 1.64 1 93.12 76 THR B N 1
ATOM 2784 C CA . THR B 1 76 ? 0.769 3.096 0.236 1 93.12 76 THR B CA 1
ATOM 2785 C C . THR B 1 76 ? -0.446 3.891 -0.234 1 93.12 76 THR B C 1
ATOM 2787 O O . THR B 1 76 ? -1.57 3.389 -0.211 1 93.12 76 THR B O 1
ATOM 2790 N N . SER B 1 77 ? -0.186 5.078 -0.604 1 94.56 77 SER B N 1
ATOM 2791 C CA . SER B 1 77 ? -1.245 5.965 -1.08 1 94.56 77 SER B CA 1
ATOM 2792 C C . SER B 1 77 ? -1.29 6.004 -2.604 1 94.56 77 SER B C 1
ATOM 2794 O O . SER B 1 77 ? -0.257 6.16 -3.256 1 94.56 77 SER B O 1
ATOM 2796 N N . THR B 1 78 ? -2.443 5.82 -3.127 1 93.62 78 THR B N 1
ATOM 2797 C CA . THR B 1 78 ? -2.701 5.918 -4.559 1 93.62 78 THR B CA 1
ATOM 2798 C C . THR B 1 78 ? -4.016 6.645 -4.824 1 93.62 78 THR B C 1
ATOM 2800 O O . THR B 1 78 ? -4.801 6.875 -3.9 1 93.62 78 THR B O 1
ATOM 2803 N N . ALA B 1 79 ? -4.172 7.043 -6.113 1 91.56 79 ALA B N 1
ATOM 2804 C CA . ALA B 1 79 ? -5.43 7.672 -6.5 1 91.56 79 ALA B CA 1
ATOM 2805 C C . ALA B 1 79 ? -6.52 6.629 -6.719 1 91.56 79 ALA B C 1
ATOM 2807 O O . ALA B 1 79 ? -6.324 5.668 -7.469 1 91.56 79 ALA B O 1
ATOM 2808 N N . TRP B 1 80 ? -7.625 6.781 -5.992 1 91.06 80 TRP B N 1
ATOM 2809 C CA . TRP B 1 80 ? -8.789 5.922 -6.188 1 91.06 80 TRP B CA 1
ATOM 2810 C C . TRP B 1 80 ? -9.938 6.695 -6.824 1 91.06 80 TRP B C 1
ATOM 2812 O O . TRP B 1 80 ? -10.18 7.852 -6.477 1 91.06 80 TRP B O 1
ATOM 2822 N N . THR B 1 81 ? -10.555 6.023 -7.742 1 87.06 81 THR B N 1
ATOM 2823 C CA . THR B 1 81 ? -11.805 6.586 -8.234 1 87.06 81 THR B CA 1
ATOM 2824 C C . THR B 1 81 ? -12.938 6.34 -7.246 1 87.06 81 THR B C 1
ATOM 2826 O O . THR B 1 81 ? -13.281 5.191 -6.953 1 87.06 81 THR B O 1
ATOM 2829 N N . LEU B 1 82 ? -13.391 7.387 -6.723 1 82.31 82 LEU B N 1
ATOM 2830 C CA . LEU B 1 82 ? -14.43 7.258 -5.707 1 82.31 82 LEU B CA 1
ATOM 2831 C C . LEU B 1 82 ? -15.758 7.82 -6.215 1 82.31 82 LEU B C 1
ATOM 2833 O O . LEU B 1 82 ? -15.773 8.828 -6.922 1 82.31 82 LEU B O 1
ATOM 2837 N N . GLU B 1 83 ? -16.781 7.023 -6.172 1 69.94 83 GLU B N 1
ATOM 2838 C CA . GLU B 1 83 ? -18.109 7.48 -6.535 1 69.94 83 GLU B CA 1
ATOM 2839 C C . GLU B 1 83 ? -18.812 8.125 -5.348 1 69.94 83 GLU B C 1
ATOM 2841 O O . GLU B 1 83 ? -18.688 7.664 -4.215 1 69.94 83 GLU B O 1
ATOM 2846 N N . ALA B 1 84 ? -19.031 9.477 -5.469 1 58.03 84 ALA B N 1
ATOM 2847 C CA . ALA B 1 84 ? -19.734 10.18 -4.402 1 58.03 84 ALA B CA 1
ATOM 2848 C C . ALA B 1 84 ? -20.984 9.414 -3.963 1 58.03 84 ALA B C 1
ATOM 2850 O O . ALA B 1 84 ? -21.75 8.938 -4.801 1 58.03 84 ALA B O 1
ATOM 2851 N N . GLY B 1 85 ? -20.906 8.586 -2.941 1 50.38 85 GLY B N 1
ATOM 2852 C CA . GLY B 1 85 ? -22.219 8.141 -2.459 1 50.38 85 GLY B CA 1
ATOM 2853 C C . GLY B 1 85 ? -23.172 9.281 -2.176 1 50.38 85 GLY B C 1
ATOM 2854 O O . GLY B 1 85 ? -22.75 10.438 -2.055 1 50.38 85 GLY B O 1
ATOM 2855 N N . GLU B 1 86 ? -24.453 9.062 -2.475 1 44.78 86 GLU B N 1
ATOM 2856 C CA . GLU B 1 86 ? -25.562 9.977 -2.201 1 44.78 86 GLU B CA 1
ATOM 2857 C C . GLU B 1 86 ? -25.328 10.758 -0.915 1 44.78 86 GLU B C 1
ATOM 2859 O O . GLU B 1 86 ? -25.562 11.969 -0.868 1 44.78 86 GLU B O 1
ATOM 2864 N N . GLN B 1 87 ? -25.266 10.039 0.332 1 44.56 87 GLN B N 1
ATOM 2865 C CA . GLN B 1 87 ? -25.609 10.555 1.648 1 44.56 87 GLN B CA 1
ATOM 2866 C C . GLN B 1 87 ? -24.422 11.25 2.305 1 44.56 87 GLN B C 1
ATOM 2868 O O . GLN B 1 87 ? -24.594 12.016 3.256 1 44.56 87 GLN B O 1
ATOM 2873 N N . THR B 1 88 ? -23.344 10.789 2.139 1 50.09 88 THR B N 1
ATOM 2874 C CA . THR B 1 88 ? -22.359 11.242 3.123 1 50.09 88 THR B CA 1
ATOM 2875 C C . THR B 1 88 ? -21.438 12.289 2.52 1 50.09 88 THR B C 1
ATOM 2877 O O . THR B 1 88 ? -20.469 12.711 3.158 1 50.09 88 THR B O 1
ATOM 2880 N N . GLY B 1 89 ? -21.922 12.891 1.404 1 54.69 89 GLY B N 1
ATOM 2881 C CA . GLY B 1 89 ? -20.969 13.836 0.845 1 54.69 89 GLY B CA 1
ATOM 2882 C C . GLY B 1 89 ? -19.547 13.312 0.864 1 54.69 89 GLY B C 1
ATOM 2883 O O . GLY B 1 89 ? -19.297 12.156 1.222 1 54.69 89 GLY B O 1
ATOM 2884 N N . MET B 1 90 ? -18.578 13.82 0.207 1 61.97 90 MET B N 1
ATOM 2885 C CA . MET B 1 90 ? -17.172 13.516 0.011 1 61.97 90 MET B CA 1
ATOM 2886 C C . MET B 1 90 ? -16.406 13.617 1.326 1 61.97 90 MET B C 1
ATOM 2888 O O . MET B 1 90 ? -15.234 14.008 1.343 1 61.97 90 MET B O 1
ATOM 2892 N N . LEU B 1 91 ? -17.234 13.227 2.533 1 71 91 LEU B N 1
ATOM 2893 C CA . LEU B 1 91 ? -16.547 13.219 3.82 1 71 91 LEU B CA 1
ATOM 2894 C C . LEU B 1 91 ? -15.938 11.852 4.102 1 71 91 LEU B C 1
ATOM 2896 O O . LEU B 1 91 ? -14.906 11.75 4.773 1 71 91 LEU B O 1
ATOM 2900 N N . GLN B 1 92 ? -16.703 10.836 3.635 1 76.5 92 GLN B N 1
ATOM 2901 C CA . GLN B 1 92 ? -16.234 9.453 3.691 1 76.5 92 GLN B CA 1
ATOM 2902 C C . GLN B 1 92 ? -16.75 8.648 2.498 1 76.5 92 GLN B C 1
ATOM 2904 O O . GLN B 1 92 ? -17.719 9.062 1.837 1 76.5 92 GLN B O 1
ATOM 2909 N N . PHE B 1 93 ? -16.062 7.613 2.246 1 85.94 93 PHE B N 1
ATOM 2910 C CA . PHE B 1 93 ? -16.406 6.742 1.132 1 85.94 93 PHE B CA 1
ATOM 2911 C C . PHE B 1 93 ? -16.406 5.281 1.565 1 85.94 93 PHE B C 1
ATOM 2913 O O . PHE B 1 93 ? -16.078 4.969 2.711 1 85.94 93 PHE B O 1
ATOM 2920 N N . GLU B 1 94 ? -17.047 4.539 0.715 1 86.12 94 GLU B N 1
ATOM 2921 C CA . GLU B 1 94 ? -17.016 3.094 0.913 1 86.12 94 GLU B CA 1
ATOM 2922 C C . GLU B 1 94 ? -16.719 2.367 -0.395 1 86.12 94 GLU B C 1
ATOM 2924 O O . GLU B 1 94 ? -17.234 2.734 -1.449 1 86.12 94 GLU B O 1
ATOM 2929 N N . LYS B 1 95 ? -15.922 1.495 -0.292 1 86.31 95 LYS B N 1
ATOM 2930 C CA . LYS B 1 95 ? -15.633 0.59 -1.401 1 86.31 95 LYS B CA 1
ATOM 2931 C C . LYS B 1 95 ? -15.312 -0.813 -0.896 1 86.31 95 LYS B C 1
ATOM 2933 O O . LYS B 1 95 ? -14.648 -0.973 0.132 1 86.31 95 LYS B O 1
ATOM 2938 N N . TYR B 1 96 ? -15.789 -1.799 -1.585 1 85.25 96 TYR B N 1
ATOM 2939 C CA . TYR B 1 96 ? -15.555 -3.197 -1.244 1 85.25 96 TYR B CA 1
ATOM 2940 C C . TYR B 1 96 ? -16.031 -3.504 0.169 1 85.25 96 TYR B C 1
ATOM 2942 O O . TYR B 1 96 ? -15.359 -4.211 0.92 1 85.25 96 TYR B O 1
ATOM 2950 N N . GLU B 1 97 ? -17.062 -2.857 0.564 1 83.25 97 GLU B N 1
ATOM 2951 C CA . GLU B 1 97 ? -17.75 -3.066 1.842 1 83.25 97 GLU B CA 1
ATOM 2952 C C . GLU B 1 97 ? -16.859 -2.648 3.01 1 83.25 97 GLU B C 1
ATOM 2954 O O . GLU B 1 97 ? -16.984 -3.182 4.113 1 83.25 97 GLU B O 1
ATOM 2959 N N . ARG B 1 98 ? -15.906 -1.825 2.689 1 86 98 ARG B N 1
ATOM 2960 C CA . ARG B 1 98 ? -15.039 -1.252 3.715 1 86 98 ARG B CA 1
ATOM 2961 C C . ARG B 1 98 ? -15.062 0.272 3.656 1 86 98 ARG B C 1
ATOM 2963 O O . ARG B 1 98 ? -15.172 0.856 2.578 1 86 98 ARG B O 1
ATOM 2970 N N . PRO B 1 99 ? -14.969 0.844 4.77 1 88.38 99 PRO B N 1
ATOM 2971 C CA . PRO B 1 99 ? -15.008 2.309 4.766 1 88.38 99 PRO B CA 1
ATOM 2972 C C . PRO B 1 99 ? -13.695 2.93 4.289 1 88.38 99 PRO B C 1
ATOM 2974 O O . PRO B 1 99 ? -12.617 2.371 4.527 1 88.38 99 PRO B O 1
ATOM 2977 N N . ILE B 1 100 ? -13.781 3.939 3.607 1 91.06 100 ILE B N 1
ATOM 2978 C CA . ILE B 1 100 ? -12.695 4.867 3.303 1 91.06 100 ILE B CA 1
ATOM 2979 C C . ILE B 1 100 ? -12.875 6.152 4.105 1 91.06 100 ILE B C 1
ATOM 2981 O O . ILE B 1 100 ? -13.805 6.922 3.859 1 91.06 100 ILE B O 1
ATOM 2985 N N . LYS B 1 101 ? -11.977 6.32 5.039 1 90.75 101 LYS B N 1
ATOM 2986 C CA . LYS B 1 101 ? -12.125 7.395 6.016 1 90.75 101 LYS B CA 1
ATOM 2987 C C . LYS B 1 101 ? -11.031 8.445 5.844 1 90.75 101 LYS B C 1
ATOM 2989 O O . LYS B 1 101 ? -9.945 8.148 5.352 1 90.75 101 LYS B O 1
ATOM 2994 N N . PRO B 1 102 ? -11.297 9.625 6.301 1 92.62 102 PRO B N 1
ATOM 2995 C CA . PRO B 1 102 ? -10.281 10.672 6.215 1 92.62 102 PRO B CA 1
ATOM 2996 C C . PRO B 1 102 ? -9.078 10.406 7.121 1 92.62 102 PRO B C 1
ATOM 2998 O O . PRO B 1 102 ? -9.242 9.859 8.219 1 92.62 102 PRO B O 1
ATOM 3001 N N . SER B 1 103 ? -7.906 10.836 6.645 1 93.44 103 SER B N 1
ATOM 3002 C CA . SER B 1 103 ? -6.699 10.688 7.449 1 93.44 103 SER B CA 1
ATOM 3003 C C . SER B 1 103 ? -6.012 12.031 7.672 1 93.44 103 SER B C 1
ATOM 3005 O O . SER B 1 103 ? -5.246 12.195 8.625 1 93.44 103 SER B O 1
ATOM 3007 N N . SER B 1 104 ? -6.258 12.961 6.758 1 95.69 104 SER B N 1
ATOM 3008 C CA . SER B 1 104 ? -5.645 14.281 6.844 1 95.69 104 SER B CA 1
ATOM 3009 C C . SER B 1 104 ? -6.633 15.375 6.438 1 95.69 104 SER B C 1
ATOM 3011 O O . SER B 1 104 ? -7.453 15.172 5.539 1 95.69 104 SER B O 1
ATOM 3013 N N . TRP B 1 105 ? -6.523 16.516 7.121 1 96.88 105 TRP B N 1
ATOM 3014 C CA . TRP B 1 105 ? -7.418 17.641 6.887 1 96.88 105 TRP B CA 1
ATOM 3015 C C . TRP B 1 105 ? -6.629 18.938 6.695 1 96.88 105 TRP B C 1
ATOM 3017 O O . TRP B 1 105 ? -5.609 19.156 7.355 1 96.88 105 TRP B O 1
ATOM 3027 N N . MET B 1 106 ? -7.105 19.734 5.832 1 97.75 106 MET B N 1
ATOM 3028 C CA . MET B 1 106 ? -6.598 21.078 5.656 1 97.75 106 MET B CA 1
ATOM 3029 C C . MET B 1 106 ? -7.691 22.109 5.922 1 97.75 106 MET B C 1
ATOM 3031 O O . MET B 1 106 ? -8.875 21.797 5.871 1 97.75 106 MET B O 1
ATOM 3035 N N . MET B 1 107 ? -7.27 23.297 6.266 1 97.25 107 MET B N 1
ATOM 3036 C CA . MET B 1 107 ? -8.227 24.391 6.336 1 97.25 107 MET B CA 1
ATOM 3037 C C . MET B 1 107 ? -8.602 24.875 4.938 1 97.25 107 MET B C 1
ATOM 3039 O O . MET B 1 107 ? -7.73 25.141 4.109 1 97.25 107 MET B O 1
ATOM 3043 N N . ALA B 1 108 ? -9.859 24.859 4.68 1 93.31 108 ALA B N 1
ATOM 3044 C CA . ALA B 1 108 ? -10.391 25.391 3.424 1 93.31 108 ALA B CA 1
ATOM 3045 C C . ALA B 1 108 ? -11.656 26.203 3.666 1 93.31 108 ALA B C 1
ATOM 3047 O O . ALA B 1 108 ? -12.672 25.672 4.125 1 93.31 108 ALA B O 1
ATOM 3048 N N . LYS B 1 109 ? -11.555 27.5 3.365 1 87.25 109 LYS B N 1
ATOM 3049 C CA . LYS B 1 109 ? -12.688 28.406 3.506 1 87.25 109 LYS B CA 1
ATOM 3050 C C . LYS B 1 109 ? -13.258 28.359 4.922 1 87.25 109 LYS B C 1
ATOM 3052 O O . LYS B 1 109 ? -14.469 28.219 5.113 1 87.25 109 LYS B O 1
ATOM 3057 N N . GLY B 1 110 ? -12.398 28.281 5.867 1 87.62 110 GLY B N 1
ATOM 3058 C CA . GLY B 1 110 ? -12.766 28.406 7.27 1 87.62 110 GLY B CA 1
ATOM 3059 C C . GLY B 1 110 ? -13.156 27.078 7.898 1 87.62 110 GLY B C 1
ATOM 3060 O O . GLY B 1 110 ? -13.469 27.016 9.086 1 87.62 110 GLY B O 1
ATOM 3061 N N . GLN B 1 111 ? -13.148 26.031 7.125 1 93.75 111 GLN B N 1
ATOM 3062 C CA . GLN B 1 111 ? -13.508 24.703 7.617 1 93.75 111 GLN B CA 1
ATOM 3063 C C . GLN B 1 111 ? -12.406 23.688 7.336 1 93.75 111 GLN B C 1
ATOM 3065 O O . GLN B 1 111 ? -11.57 23.906 6.449 1 93.75 111 GLN B O 1
ATOM 3070 N N . LEU B 1 112 ? -12.469 22.656 8.141 1 95.5 112 LEU B N 1
ATOM 3071 C CA . LEU B 1 112 ? -11.586 21.531 7.844 1 95.5 112 LEU B CA 1
ATOM 3072 C C . LEU B 1 112 ? -12.133 20.703 6.684 1 95.5 112 LEU B C 1
ATOM 3074 O O . LEU B 1 112 ? -13.328 20.406 6.645 1 95.5 112 LEU B O 1
ATOM 3078 N N . MET B 1 113 ? -11.32 20.422 5.785 1 94.94 113 MET B N 1
ATOM 3079 C CA . MET B 1 113 ? -11.648 19.547 4.672 1 94.94 113 MET B CA 1
ATOM 3080 C C . MET B 1 113 ? -10.688 18.359 4.629 1 94.94 113 MET B C 1
ATOM 3082 O O . MET B 1 113 ? -9.469 18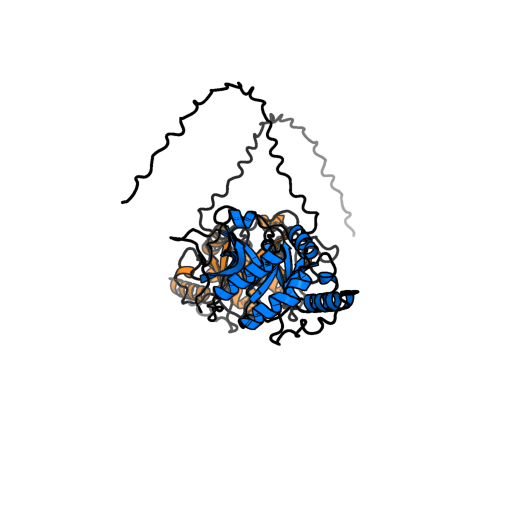.531 4.59 1 94.94 113 MET B O 1
ATOM 3086 N N . PRO B 1 114 ? -11.203 17.172 4.59 1 95 114 PRO B N 1
ATOM 3087 C CA . PRO B 1 114 ? -10.305 16.047 4.328 1 95 114 PRO B CA 1
ATOM 3088 C C . PRO B 1 114 ? -9.695 16.094 2.93 1 95 114 PRO B C 1
ATOM 3090 O O . PRO B 1 114 ? -10.375 16.453 1.967 1 95 114 PRO B O 1
ATOM 3093 N N . TYR B 1 115 ? -8.398 15.766 2.887 1 94.94 115 TYR B N 1
ATOM 3094 C CA . TYR B 1 115 ? -7.809 15.781 1.553 1 94.94 115 TYR B CA 1
ATOM 3095 C C . TYR B 1 115 ? -7.043 14.492 1.281 1 94.94 115 TYR B C 1
ATOM 3097 O O . TYR B 1 115 ? -6.617 14.242 0.151 1 94.94 115 TYR B O 1
ATOM 3105 N N . GLU B 1 116 ? -6.82 13.672 2.277 1 95.19 116 GLU B N 1
ATOM 3106 C CA . GLU B 1 116 ? -6.324 12.305 2.145 1 95.19 116 GLU B CA 1
ATOM 3107 C C . GLU B 1 116 ? -7.164 11.328 2.967 1 95.19 116 GLU B C 1
ATOM 3109 O O . GLU B 1 116 ? -7.719 11.703 4.004 1 95.19 116 GLU B O 1
ATOM 3114 N N . PHE B 1 117 ? -7.199 10.156 2.496 1 93 117 PHE B N 1
ATOM 3115 C CA . PHE B 1 117 ? -8.047 9.141 3.109 1 93 117 PHE B CA 1
ATOM 3116 C C . PHE B 1 117 ? -7.281 7.84 3.316 1 93 117 PHE B C 1
ATOM 3118 O O . PHE B 1 117 ? -6.148 7.699 2.844 1 93 117 PHE B O 1
ATOM 3125 N N . TYR B 1 118 ? -7.875 6.953 4.047 1 92.38 118 TYR B N 1
ATOM 3126 C CA . TYR B 1 118 ? -7.332 5.605 4.164 1 92.38 118 TYR B CA 1
ATOM 3127 C C . TYR B 1 118 ? -8.438 4.562 4.059 1 92.38 118 TYR B C 1
ATOM 3129 O O . TYR B 1 118 ? -9.586 4.82 4.434 1 92.38 118 TYR B O 1
ATOM 3137 N N . PHE B 1 119 ? -8.086 3.479 3.455 1 91.94 119 PHE B N 1
ATOM 3138 C CA . PHE B 1 119 ? -8.953 2.307 3.338 1 91.94 119 PHE B CA 1
ATOM 3139 C C . PHE B 1 119 ? -8.789 1.393 4.547 1 91.94 119 PHE B C 1
ATOM 3141 O O . PHE B 1 119 ? -7.684 0.913 4.824 1 91.94 119 PHE B O 1
ATOM 3148 N N . ALA B 1 120 ? -9.883 1.226 5.258 1 85.88 120 ALA B N 1
ATOM 3149 C CA . ALA B 1 120 ? -9.82 0.376 6.441 1 85.88 120 ALA B CA 1
ATOM 3150 C C . ALA B 1 120 ? -9.938 -1.099 6.066 1 85.88 120 ALA B C 1
ATOM 3152 O O . ALA B 1 120 ? -11.023 -1.671 6.094 1 85.88 120 ALA B O 1
ATOM 3153 N N . SER B 1 121 ? -8.789 -1.645 5.781 1 74.25 121 SER B N 1
ATOM 3154 C CA . SER B 1 121 ? -8.734 -3.002 5.25 1 74.25 121 SER B CA 1
ATOM 3155 C C . SER B 1 121 ? -9.219 -4.02 6.281 1 74.25 121 SER B C 1
ATOM 3157 O O . SER B 1 121 ? -9.641 -5.117 5.922 1 74.25 121 SER B O 1
ATOM 3159 N N . GLN B 1 122 ? -8.953 -3.68 7.531 1 71.06 122 GLN B N 1
ATOM 3160 C CA . GLN B 1 122 ? -9.461 -4.531 8.602 1 71.06 122 GLN B CA 1
ATOM 3161 C C . GLN B 1 122 ? -10.602 -3.846 9.344 1 71.06 122 GLN B C 1
ATOM 3163 O O . GLN B 1 122 ? -10.688 -2.615 9.375 1 71.06 122 GLN B O 1
ATOM 3168 N N . LYS B 1 123 ? -11.57 -4.559 9.641 1 59.25 123 LYS B N 1
ATOM 3169 C CA . LYS B 1 123 ? -12.672 -3.988 10.414 1 59.25 123 LYS B CA 1
ATOM 3170 C C . LYS B 1 123 ? -12.156 -3.275 11.664 1 59.25 123 LYS B C 1
ATOM 3172 O O . LYS B 1 123 ? -11.578 -3.904 12.547 1 59.25 123 LYS B O 1
ATOM 3177 N N . GLU B 1 124 ? -11.586 -2.139 11.352 1 59.41 124 GLU B N 1
ATOM 3178 C CA . GLU B 1 124 ? -11.031 -1.372 12.461 1 59.41 124 GLU B CA 1
ATOM 3179 C C . GLU B 1 124 ? -12.133 -0.918 13.422 1 59.41 124 GLU B C 1
ATOM 3181 O O . GLU B 1 124 ? -13.203 -0.492 12.984 1 59.41 124 GLU B O 1
ATOM 3186 N N . HIS B 1 125 ? -11.906 -1.274 14.68 1 58.59 125 HIS B N 1
ATOM 3187 C CA . HIS B 1 125 ? -12.898 -0.993 15.719 1 58.59 125 HIS B CA 1
ATOM 3188 C C . HIS B 1 125 ? -12.719 0.414 16.281 1 58.59 125 HIS B C 1
ATOM 3190 O O . HIS B 1 125 ? -13.68 1.022 16.75 1 58.59 125 HIS B O 1
ATOM 3196 N N . ASP B 1 126 ? -11.539 0.916 16.188 1 62.03 126 ASP B N 1
ATOM 3197 C CA . ASP B 1 126 ? -11.445 2.146 16.969 1 62.03 126 ASP B CA 1
ATOM 3198 C C . ASP B 1 126 ? -11.477 3.375 16.062 1 62.03 126 ASP B C 1
ATOM 3200 O O . ASP B 1 126 ? -10.648 3.504 15.164 1 62.03 126 ASP B O 1
ATOM 3204 N N . GLU B 1 127 ? -12.578 4.086 16.234 1 74.5 127 GLU B N 1
ATOM 3205 C CA . GLU B 1 127 ? -12.75 5.344 15.508 1 74.5 127 GLU B CA 1
ATOM 3206 C C . GLU B 1 127 ? -12.078 6.496 16.25 1 74.5 127 GLU B C 1
ATOM 3208 O O . GLU B 1 127 ? -12.211 6.621 17.469 1 74.5 127 GLU B O 1
ATOM 3213 N N . PRO B 1 128 ? -11.328 7.223 15.469 1 78.25 128 PRO B N 1
ATOM 3214 C CA . PRO B 1 128 ? -10.75 8.406 16.109 1 78.25 128 PRO B CA 1
ATOM 3215 C C . PRO B 1 128 ? -11.812 9.367 16.641 1 78.25 128 PRO B C 1
ATOM 3217 O O . PRO B 1 128 ? -12.93 9.414 16.109 1 78.25 128 PRO B O 1
ATOM 3220 N N . ALA B 1 129 ? -11.5 10.062 17.734 1 77.06 129 ALA B N 1
ATOM 3221 C CA . ALA B 1 129 ? -12.398 11.078 18.281 1 77.06 129 ALA B CA 1
ATOM 3222 C C . ALA B 1 129 ? -12.648 12.195 17.266 1 77.06 129 ALA B C 1
ATOM 3224 O O . ALA B 1 129 ? -11.727 12.617 16.562 1 77.06 129 ALA B O 1
ATOM 3225 N N . PRO B 1 130 ? -13.906 12.539 17.281 1 87 130 PRO B N 1
ATOM 3226 C CA . PRO B 1 130 ? -14.172 13.688 16.406 1 87 130 PRO B CA 1
ATOM 3227 C C . PRO B 1 130 ? -13.492 14.969 16.906 1 87 130 PRO B C 1
ATOM 3229 O O . PRO B 1 130 ? -13.352 15.172 18.109 1 87 130 PRO B O 1
ATOM 3232 N N . LEU B 1 131 ? -13.148 15.766 16.031 1 92.56 131 LEU B N 1
ATOM 3233 C CA . LEU B 1 131 ? -12.562 17.062 16.391 1 92.56 131 LEU B CA 1
ATOM 3234 C C . LEU B 1 131 ? -13.641 18.031 16.844 1 92.56 131 LEU B C 1
ATOM 3236 O O . LEU B 1 131 ? -14.688 18.156 16.203 1 92.56 131 LEU B O 1
ATOM 3240 N N . ASP B 1 132 ? -13.352 18.703 17.906 1 94.12 132 ASP B N 1
ATOM 3241 C CA . ASP B 1 132 ? -14.266 19.703 18.469 1 94.12 132 ASP B CA 1
ATOM 3242 C C . ASP B 1 132 ? -14.266 20.984 17.641 1 94.12 132 ASP B C 1
ATOM 3244 O O . ASP B 1 132 ? -13.219 21.422 17.156 1 94.12 132 ASP B O 1
ATOM 3248 N N . SER B 1 133 ? -15.484 21.547 17.609 1 95.12 133 SER B N 1
ATOM 3249 C CA . SER B 1 133 ? -15.594 22.812 16.891 1 95.12 133 SER B CA 1
ATOM 3250 C C . SER B 1 133 ? -14.719 23.891 17.531 1 95.12 133 SER B C 1
ATOM 3252 O O . SER B 1 133 ? -14.125 24.703 16.828 1 95.12 133 SER B O 1
ATOM 3254 N N . ALA B 1 134 ? -14.656 23.859 18.828 1 96.25 134 ALA B N 1
ATOM 3255 C CA . ALA B 1 134 ? -13.836 24.844 19.531 1 96.25 134 ALA B CA 1
ATOM 3256 C C . ALA B 1 134 ? -12.359 24.641 19.203 1 96.25 134 ALA B C 1
ATOM 3258 O O . ALA B 1 134 ? -11.625 25.625 19.016 1 96.25 134 ALA B O 1
ATOM 3259 N N . PHE B 1 135 ? -11.922 23.469 19.156 1 96.75 135 PHE B N 1
ATOM 3260 C CA . PHE B 1 135 ? -10.555 23.156 18.766 1 96.75 135 PHE B CA 1
ATOM 3261 C C . PHE B 1 135 ? -10.25 23.703 17.375 1 96.75 135 PHE B C 1
ATOM 3263 O O . PHE B 1 135 ? -9.227 24.375 17.172 1 96.75 135 PHE B O 1
ATOM 3270 N N . VAL B 1 136 ? -11.133 23.438 16.469 1 97.12 136 VAL B N 1
ATOM 3271 C CA . VAL B 1 136 ? -10.906 23.812 15.078 1 97.12 136 VAL B CA 1
ATOM 3272 C C . VAL B 1 136 ? -10.828 25.328 14.953 1 97.12 136 VAL B C 1
ATOM 3274 O O . VAL B 1 136 ? -10 25.859 14.219 1 97.12 136 VAL B O 1
ATOM 3277 N N . GLN B 1 137 ? -11.641 26 15.68 1 96.69 137 GLN B N 1
ATOM 3278 C CA . GLN B 1 137 ? -11.633 27.453 15.656 1 96.69 137 GLN B CA 1
ATOM 3279 C C . GLN B 1 137 ? -10.32 28.016 16.203 1 96.69 137 GLN B C 1
ATOM 3281 O O . GLN B 1 137 ? -9.727 28.906 15.602 1 96.69 137 GLN B O 1
ATOM 3286 N N . GLU B 1 138 ? -9.875 27.469 17.266 1 97.44 138 GLU B N 1
ATOM 3287 C CA . GLU B 1 138 ? -8.617 27.922 17.844 1 97.44 138 GLU B CA 1
ATOM 3288 C C . GLU B 1 138 ? -7.438 27.578 16.938 1 97.44 138 GLU B C 1
ATOM 3290 O O . GLU B 1 138 ? -6.5 28.359 16.797 1 97.44 138 GLU B O 1
ATOM 3295 N N . PHE B 1 139 ? -7.52 26.438 16.359 1 97.88 139 PHE B N 1
ATOM 3296 C CA . PHE B 1 139 ? -6.508 26 15.414 1 97.88 139 PHE B CA 1
ATOM 3297 C C . PHE B 1 139 ? -6.406 26.969 14.234 1 97.88 139 PHE B C 1
ATOM 3299 O O . PHE B 1 139 ? -5.32 27.438 13.914 1 97.88 139 PHE B O 1
ATOM 3306 N N . ALA B 1 140 ? -7.5 27.25 13.703 1 97.69 140 ALA B N 1
ATOM 3307 C CA . ALA B 1 140 ? -7.551 28.172 12.57 1 97.69 140 ALA B CA 1
ATOM 3308 C C . ALA B 1 140 ? -7 29.531 12.961 1 97.69 140 ALA B C 1
ATOM 3310 O O . ALA B 1 140 ? -6.266 30.156 12.188 1 97.69 140 ALA B O 1
ATOM 3311 N N . SER B 1 141 ? -7.34 29.969 14.109 1 98.06 141 SER B N 1
ATOM 3312 C CA . SER B 1 141 ? -6.898 31.281 14.578 1 98.06 141 SER B CA 1
ATOM 3313 C C . SER B 1 141 ? -5.379 31.328 14.711 1 98.06 141 SER B C 1
ATOM 3315 O O . SER B 1 141 ? -4.746 32.312 14.328 1 98.06 141 SER B O 1
ATOM 3317 N N . ILE B 1 142 ? -4.812 30.266 15.242 1 97.56 142 ILE B N 1
ATOM 3318 C CA . ILE B 1 142 ? -3.363 30.188 15.406 1 97.56 142 ILE B CA 1
ATOM 3319 C C . ILE B 1 142 ? -2.691 30.219 14.031 1 97.56 142 ILE B C 1
ATOM 3321 O O . ILE B 1 142 ? -1.724 30.953 13.82 1 97.56 142 ILE B O 1
ATOM 3325 N N . LEU B 1 143 ? -3.207 29.484 13.102 1 98.31 143 LEU B N 1
ATOM 3326 C CA . LEU B 1 143 ? -2.605 29.406 11.781 1 98.31 143 LEU B CA 1
ATOM 3327 C C . LEU B 1 143 ? -2.732 30.734 11.047 1 98.31 143 LEU B C 1
ATOM 3329 O O . LEU B 1 143 ? -1.784 31.188 10.398 1 98.31 143 LEU B O 1
ATOM 3333 N N . GLU B 1 144 ? -3.879 31.328 11.164 1 97.75 144 GLU B N 1
ATOM 3334 C CA . GLU B 1 144 ? -4.105 32.625 10.508 1 97.75 144 GLU B CA 1
ATOM 3335 C C . GLU B 1 144 ? -3.162 33.688 11.047 1 97.75 144 GLU B C 1
ATOM 3337 O O . GLU B 1 144 ? -2.557 34.438 10.273 1 97.75 144 GLU B O 1
ATOM 3342 N N . ALA B 1 145 ? -2.996 33.75 12.297 1 97.56 145 ALA B N 1
ATOM 3343 C CA . ALA B 1 145 ? -2.146 34.75 12.945 1 97.56 145 ALA B CA 1
ATOM 3344 C C . ALA B 1 145 ? -0.691 34.594 12.516 1 97.56 145 ALA B C 1
ATOM 3346 O O . ALA B 1 145 ? 0.089 35.531 12.594 1 97.56 145 ALA B O 1
ATOM 3347 N N . ASN B 1 146 ? -0.368 33.438 12.062 1 97.31 146 ASN B N 1
ATOM 3348 C CA . ASN B 1 146 ? 1.022 33.156 11.719 1 97.31 146 ASN B CA 1
ATOM 3349 C C . ASN B 1 146 ? 1.189 32.906 10.219 1 97.31 146 ASN B C 1
ATOM 3351 O O . ASN B 1 146 ? 2.236 32.438 9.773 1 97.31 146 ASN B O 1
ATOM 3355 N N . SER B 1 147 ? 0.122 33.125 9.406 1 97.56 147 SER B N 1
ATOM 3356 C CA . SER B 1 147 ? 0.121 33 7.957 1 97.56 147 SER B CA 1
ATOM 3357 C C . SER B 1 147 ? 0.44 31.547 7.547 1 97.56 147 SER B C 1
ATOM 3359 O O . SER B 1 147 ? 1.195 31.328 6.598 1 97.56 147 SER B O 1
ATOM 3361 N N . LEU B 1 148 ? -0.111 30.562 8.266 1 98.12 148 LEU B N 1
ATOM 3362 C CA . LEU B 1 148 ? 0.177 29.156 8.023 1 98.12 148 LEU B CA 1
ATOM 3363 C C . LEU B 1 148 ? -1.094 28.406 7.652 1 98.12 148 LEU B C 1
ATOM 3365 O O . LEU B 1 148 ? -1.09 27.172 7.586 1 98.12 148 LEU B O 1
ATOM 3369 N N . LEU B 1 149 ? -2.16 29.125 7.387 1 97.81 149 LEU B N 1
ATOM 3370 C CA . LEU B 1 149 ? -3.473 28.531 7.164 1 97.81 149 LEU B CA 1
ATOM 3371 C C . LEU B 1 149 ? -3.434 27.547 6 1 97.81 149 LEU B C 1
ATOM 3373 O O . LEU B 1 149 ? -4.094 26.5 6.039 1 97.81 149 LEU B O 1
ATOM 3377 N N . ASP B 1 150 ? -2.639 27.781 5.004 1 97 150 ASP B N 1
ATOM 3378 C CA . ASP B 1 150 ? -2.611 26.969 3.791 1 97 150 ASP B CA 1
ATOM 3379 C C . ASP B 1 150 ? -1.545 25.891 3.885 1 97 150 ASP B C 1
ATOM 3381 O O . ASP B 1 150 ? -1.427 25.047 2.988 1 97 150 ASP B O 1
ATOM 3385 N N . PHE B 1 151 ? -0.829 25.828 4.988 1 98.06 151 PHE B N 1
ATOM 3386 C CA . PHE B 1 151 ? 0.393 25.047 4.934 1 98.06 151 PHE B CA 1
ATOM 3387 C C . PHE B 1 151 ? 0.426 24.016 6.062 1 98.06 151 PHE B C 1
ATOM 3389 O O . PHE B 1 151 ? 1.21 23.062 6.023 1 98.06 151 PHE B O 1
ATOM 3396 N N . VAL B 1 152 ? -0.378 24.234 7.066 1 98.5 152 VAL B N 1
ATOM 3397 C CA . VAL B 1 152 ? -0.402 23.312 8.188 1 98.5 152 VAL B CA 1
ATOM 3398 C C . VAL B 1 152 ? -1.812 22.75 8.359 1 98.5 152 VAL B C 1
ATOM 3400 O O . VAL B 1 152 ? -2.791 23.5 8.344 1 98.5 152 VAL B O 1
ATOM 3403 N N . GLY B 1 153 ? -1.889 21.438 8.375 1 98.5 153 GLY B N 1
ATOM 3404 C CA . GLY B 1 153 ? -3.141 20.734 8.625 1 98.5 153 GLY B CA 1
ATOM 3405 C C . GLY B 1 153 ? -3.068 19.797 9.812 1 98.5 153 GLY B C 1
ATOM 3406 O O . GLY B 1 153 ? -2.234 19.969 10.703 1 98.5 153 GLY B O 1
ATOM 3407 N N . ILE B 1 154 ? -4.016 18.891 9.797 1 97.12 154 ILE B N 1
ATOM 3408 C CA . ILE B 1 154 ? -4.129 17.891 10.852 1 97.12 154 ILE B CA 1
ATOM 3409 C C . ILE B 1 154 ? -4.078 16.484 10.242 1 97.12 154 ILE B C 1
ATOM 3411 O O . ILE B 1 154 ? -4.66 16.234 9.188 1 97.12 154 ILE B O 1
ATOM 3415 N N . ARG B 1 155 ? -3.434 15.625 10.93 1 95.69 155 ARG B N 1
ATOM 3416 C CA . ARG B 1 155 ? -3.361 14.25 10.453 1 95.69 155 ARG B CA 1
ATOM 3417 C C . ARG B 1 155 ? -3.607 13.266 11.594 1 95.69 155 ARG B C 1
ATOM 3419 O O . ARG B 1 155 ? -3.133 13.469 12.711 1 95.69 155 ARG B O 1
ATOM 3426 N N . LEU B 1 156 ? -4.301 12.211 11.266 1 92.62 156 LEU B N 1
ATOM 3427 C CA . LEU B 1 156 ? -4.441 11.078 12.18 1 92.62 156 LEU B CA 1
ATOM 3428 C C . LEU B 1 156 ? -3.113 10.359 12.359 1 92.62 156 LEU B C 1
ATOM 3430 O O . LEU B 1 156 ? -2.402 10.102 11.383 1 92.62 156 LEU B O 1
ATOM 3434 N N . LEU B 1 157 ? -2.791 10.094 13.617 1 89.75 157 LEU B N 1
ATOM 3435 C CA . LEU B 1 157 ? -1.587 9.328 13.914 1 89.75 157 LEU B CA 1
ATOM 3436 C C . LEU B 1 157 ? -1.873 7.828 13.875 1 89.75 157 LEU B C 1
ATOM 3438 O O . LEU B 1 157 ? -2.266 7.242 14.891 1 89.75 157 LEU B O 1
ATOM 3442 N N . ARG B 1 158 ? -1.942 7.223 12.727 1 75.31 158 ARG B N 1
ATOM 3443 C CA . ARG B 1 158 ? -2.318 5.824 12.539 1 75.31 158 ARG B CA 1
ATOM 3444 C C . ARG B 1 158 ? -1.147 4.898 12.844 1 75.31 158 ARG B C 1
ATOM 3446 O O . ARG B 1 158 ? -1.347 3.734 13.203 1 75.31 158 ARG B O 1
ATOM 3453 N N . HIS B 1 159 ? 0.059 5.332 12.664 1 62.75 159 HIS B N 1
ATOM 3454 C CA . HIS B 1 159 ? 1.208 4.449 12.828 1 62.75 159 HIS B CA 1
ATOM 3455 C C . HIS B 1 159 ? 1.813 4.59 14.219 1 62.75 159 HIS B C 1
ATOM 3457 O O . HIS B 1 159 ? 1.787 5.672 14.805 1 62.75 159 HIS B O 1
ATOM 3463 N N . THR B 1 160 ? 1.81 3.367 15.031 1 56.06 160 THR B N 1
ATOM 3464 C CA . THR B 1 160 ? 2.209 3.047 16.391 1 56.06 160 THR B CA 1
ATOM 3465 C C . THR B 1 160 ? 3.324 3.977 16.859 1 56.06 160 THR B C 1
ATOM 3467 O O . THR B 1 160 ? 4.148 3.594 17.688 1 56.06 160 THR B O 1
ATOM 3470 N N . GLY B 1 161 ? 3.365 5.137 16.469 1 60.97 161 GLY B N 1
ATOM 3471 C CA . GLY B 1 161 ? 4.34 5.957 17.172 1 60.97 161 GLY B CA 1
ATOM 3472 C C . GLY B 1 161 ? 5.703 5.961 16.5 1 60.97 161 GLY B C 1
ATOM 3473 O O . GLY B 1 161 ? 6.625 6.633 16.969 1 60.97 161 GLY B O 1
ATOM 3474 N N . GLN B 1 162 ? 5.855 5.254 15.445 1 74.75 162 GLN B N 1
ATOM 3475 C CA . GLN B 1 162 ? 7.176 5.238 14.82 1 74.75 162 GLN B CA 1
ATOM 3476 C C . GLN B 1 162 ? 7.281 6.293 13.719 1 74.75 162 GLN B C 1
ATOM 3478 O O . GLN B 1 162 ? 6.285 6.609 13.062 1 74.75 162 GLN B O 1
ATOM 3483 N N . LYS B 1 163 ? 8.508 6.824 13.656 1 86.31 163 LYS B N 1
ATOM 3484 C CA . LYS B 1 163 ? 8.836 7.715 12.547 1 86.31 163 LYS B CA 1
ATOM 3485 C C . LYS B 1 163 ? 8.758 6.98 11.211 1 86.31 163 LYS B C 1
ATOM 3487 O O . LYS B 1 163 ? 9.195 5.832 11.102 1 86.31 163 LYS B O 1
ATOM 3492 N N . VAL B 1 164 ? 8.133 7.75 10.281 1 90.31 164 VAL B N 1
ATOM 3493 C CA . VAL B 1 164 ? 8.008 7.098 8.977 1 90.31 164 VAL B CA 1
ATOM 3494 C C . VAL B 1 164 ? 8.609 7.984 7.895 1 90.31 164 VAL B C 1
ATOM 3496 O O . VAL B 1 164 ? 8.617 9.211 8.023 1 90.31 164 VAL B O 1
ATOM 3499 N N . LEU B 1 165 ? 9.156 7.316 6.938 1 91.31 165 LEU B N 1
ATOM 3500 C CA . LEU B 1 165 ? 9.602 7.969 5.711 1 91.31 165 LEU B CA 1
ATOM 3501 C C . LEU B 1 165 ? 8.586 7.789 4.594 1 91.31 165 LEU B C 1
ATOM 3503 O O . LEU B 1 165 ? 8.055 6.691 4.398 1 91.31 165 LEU B O 1
ATOM 3507 N N . GLU B 1 166 ? 8.289 8.844 3.986 1 92.12 166 GLU B N 1
ATOM 3508 C CA . GLU B 1 166 ? 7.391 8.852 2.834 1 92.12 166 GLU B CA 1
ATOM 3509 C C . GLU B 1 166 ? 8.156 9.094 1.539 1 92.12 166 GLU B C 1
ATOM 3511 O O . GLU B 1 166 ? 8.922 10.062 1.434 1 92.12 166 GLU B O 1
ATOM 3516 N N . VAL B 1 167 ? 7.996 8.219 0.583 1 89.44 167 VAL B N 1
ATOM 3517 C CA . VAL B 1 167 ? 8.625 8.367 -0.724 1 89.44 167 VAL B CA 1
ATOM 3518 C C . VAL B 1 167 ? 7.578 8.219 -1.823 1 89.44 167 VAL B C 1
ATOM 3520 O O . VAL B 1 167 ? 6.586 7.5 -1.652 1 89.44 167 VAL B O 1
ATOM 3523 N N . THR B 1 168 ? 7.832 8.883 -2.922 1 87.81 168 THR B N 1
ATOM 3524 C CA . THR B 1 168 ? 6.918 8.805 -4.055 1 87.81 168 THR B CA 1
ATOM 3525 C C . THR B 1 168 ? 7.527 7.992 -5.191 1 87.81 168 THR B C 1
ATOM 3527 O O . THR B 1 168 ? 8.656 8.258 -5.613 1 87.81 168 THR B O 1
ATOM 3530 N N . GLU B 1 169 ? 6.879 6.98 -5.598 1 84.81 169 GLU B N 1
ATOM 3531 C CA . GLU B 1 169 ? 7.23 6.141 -6.738 1 84.81 169 GLU B CA 1
ATOM 3532 C C . GLU B 1 169 ? 6.133 6.16 -7.797 1 84.81 169 GLU B C 1
ATOM 3534 O O . GLU B 1 169 ? 5.086 5.531 -7.625 1 84.81 169 GLU B O 1
ATOM 3539 N N . GLY B 1 170 ? 6.406 6.906 -8.93 1 76.69 170 GLY B N 1
ATOM 3540 C CA . GLY B 1 170 ? 5.336 7.086 -9.898 1 76.69 170 GLY B CA 1
ATOM 3541 C C . GLY B 1 170 ? 4.125 7.797 -9.328 1 76.69 170 GLY B C 1
ATOM 3542 O O . GLY B 1 170 ? 4.242 8.906 -8.805 1 76.69 170 GLY B O 1
ATOM 3543 N N . ASN B 1 171 ? 2.99 7.094 -9.367 1 78.5 171 ASN B N 1
ATOM 3544 C CA . ASN B 1 171 ? 1.762 7.672 -8.828 1 78.5 171 ASN B CA 1
ATOM 3545 C C . ASN B 1 171 ? 1.383 7.043 -7.492 1 78.5 171 ASN B C 1
ATOM 3547 O O . ASN B 1 171 ? 0.199 6.914 -7.18 1 78.5 171 ASN B O 1
ATOM 3551 N N . ALA B 1 172 ? 2.385 6.656 -6.809 1 90.38 172 ALA B N 1
ATOM 3552 C CA . ALA B 1 172 ? 2.172 6.082 -5.484 1 90.38 172 ALA B CA 1
ATOM 3553 C C . ALA B 1 172 ? 3.104 6.715 -4.457 1 90.38 172 ALA B C 1
ATOM 3555 O O . ALA B 1 172 ? 4.266 7 -4.754 1 90.38 172 ALA B O 1
ATOM 3556 N N . ASN B 1 173 ? 2.555 6.984 -3.385 1 92.81 173 ASN B N 1
ATOM 3557 C CA . ASN B 1 173 ? 3.338 7.426 -2.236 1 92.81 173 ASN B CA 1
ATOM 3558 C C . ASN B 1 173 ? 3.43 6.34 -1.168 1 92.81 173 ASN B C 1
ATOM 3560 O O . ASN B 1 173 ? 2.408 5.832 -0.704 1 92.81 173 ASN B O 1
ATOM 3564 N N . VAL B 1 174 ? 4.633 5.953 -0.84 1 93.06 174 VAL B N 1
ATOM 3565 C CA . VAL B 1 174 ? 4.871 4.836 0.069 1 93.06 174 VAL B CA 1
ATOM 3566 C C . VAL B 1 174 ? 5.441 5.355 1.387 1 93.06 174 VAL B C 1
ATOM 3568 O O . VAL B 1 174 ? 6.344 6.199 1.391 1 93.06 174 VAL B O 1
ATOM 3571 N N . THR B 1 175 ? 4.879 4.84 2.439 1 91.75 175 THR B N 1
ATOM 3572 C CA . THR B 1 175 ? 5.379 5.172 3.768 1 91.75 175 THR B CA 1
ATOM 3573 C C . THR B 1 175 ? 5.891 3.926 4.48 1 91.75 175 THR B C 1
ATOM 3575 O O . THR B 1 175 ? 5.242 2.877 4.449 1 91.75 175 THR B O 1
ATOM 3578 N N . PHE B 1 176 ? 7.062 4.035 5.086 1 89 176 PHE B N 1
ATOM 3579 C CA . PHE B 1 176 ? 7.602 2.92 5.855 1 89 176 PHE B CA 1
ATOM 3580 C C . PHE B 1 176 ? 8.438 3.422 7.027 1 89 176 PHE B C 1
ATOM 3582 O O . PHE B 1 176 ? 8.953 4.539 6.992 1 89 176 PHE B O 1
ATOM 3589 N N . PRO B 1 177 ? 8.492 2.592 8.086 1 88.25 177 PRO B N 1
ATOM 3590 C CA . PRO B 1 177 ? 9.188 3.035 9.297 1 88.25 177 PRO B CA 1
ATOM 3591 C C . PRO B 1 177 ? 10.688 3.225 9.078 1 88.25 177 PRO B C 1
ATOM 3593 O O . PRO B 1 177 ? 11.305 2.473 8.32 1 88.25 177 PRO B O 1
ATOM 3596 N N . VAL B 1 178 ? 11.195 4.227 9.781 1 85.5 178 VAL B N 1
ATOM 3597 C CA . VAL B 1 178 ? 12.633 4.477 9.789 1 85.5 178 VAL B CA 1
ATOM 3598 C C . VAL B 1 178 ? 13.102 4.695 11.227 1 85.5 178 VAL B C 1
ATOM 3600 O O . VAL B 1 178 ? 12.305 5 12.109 1 85.5 178 VAL B O 1
ATOM 3603 N N . THR B 1 179 ? 14.359 4.387 11.398 1 80.25 179 THR B N 1
ATOM 3604 C CA . THR B 1 179 ? 15.016 4.652 12.672 1 80.25 179 THR B CA 1
ATOM 3605 C C . THR B 1 179 ? 16.172 5.621 12.484 1 80.25 179 THR B C 1
ATOM 3607 O O . THR B 1 179 ? 16.5 6.012 11.359 1 80.25 179 THR B O 1
ATOM 3610 N N . ASP B 1 180 ? 16.703 6.004 13.602 1 74.62 180 ASP B N 1
ATOM 3611 C CA . ASP B 1 180 ? 17.828 6.922 13.562 1 74.62 180 ASP B CA 1
ATOM 3612 C C . ASP B 1 180 ? 19.031 6.289 12.852 1 74.62 180 ASP B C 1
ATOM 3614 O O . ASP B 1 180 ? 19.953 6.992 12.43 1 74.62 180 ASP B O 1
ATOM 3618 N N . ASP B 1 181 ? 18.953 4.977 12.617 1 75.88 181 ASP B N 1
ATOM 3619 C CA . ASP B 1 181 ? 20.031 4.273 11.914 1 75.88 181 ASP B CA 1
ATOM 3620 C C . ASP B 1 181 ? 19.922 4.473 10.406 1 75.88 181 ASP B C 1
ATOM 3622 O O . ASP B 1 181 ? 20.875 4.195 9.672 1 75.88 181 ASP B O 1
ATOM 3626 N N . ASP B 1 182 ? 18.781 5.051 10.023 1 80.56 182 ASP B N 1
ATOM 3627 C CA . ASP B 1 182 ? 18.562 5.285 8.602 1 80.56 182 ASP B CA 1
ATOM 3628 C C . ASP B 1 182 ? 19.016 6.688 8.195 1 80.56 182 ASP B C 1
ATOM 3630 O O . ASP B 1 182 ? 18.297 7.406 7.512 1 80.56 182 ASP B O 1
ATOM 3634 N N . GLN B 1 183 ? 20.188 7.078 8.602 1 75.81 183 GLN B N 1
ATOM 3635 C CA . GLN B 1 183 ? 20.688 8.445 8.477 1 75.81 183 GLN B CA 1
ATOM 3636 C C . GLN B 1 183 ? 20.781 8.859 7.008 1 75.81 183 GLN B C 1
ATOM 3638 O O . GLN B 1 183 ? 20.438 9.992 6.656 1 75.81 183 GLN B O 1
ATOM 3643 N N . ASN B 1 184 ? 21.219 7.926 6.203 1 77.19 184 ASN B N 1
ATOM 3644 C CA . ASN B 1 184 ? 21.375 8.25 4.793 1 77.19 184 ASN B CA 1
ATOM 3645 C C . ASN B 1 184 ? 20.047 8.609 4.141 1 77.19 184 ASN B C 1
ATOM 3647 O O . ASN B 1 184 ? 20 9.461 3.252 1 77.19 184 ASN B O 1
ATOM 3651 N N . LEU B 1 185 ? 19.031 7.984 4.59 1 76.81 185 LEU B N 1
ATOM 3652 C CA . LEU B 1 185 ? 17.703 8.242 4.059 1 76.81 185 LEU B CA 1
ATOM 3653 C C . LEU B 1 185 ? 17.172 9.578 4.566 1 76.81 185 LEU B C 1
ATOM 3655 O O . LEU B 1 185 ? 16.484 10.297 3.83 1 76.81 185 LEU B O 1
ATOM 3659 N N . LEU B 1 186 ? 17.562 9.836 5.785 1 76.12 186 LEU B N 1
ATOM 3660 C CA . LEU B 1 186 ? 16.984 11 6.457 1 76.12 186 LEU B CA 1
ATOM 3661 C C . LEU B 1 186 ? 17.75 12.273 6.09 1 76.12 186 LEU B C 1
ATOM 3663 O O . LEU B 1 186 ? 17.203 13.375 6.184 1 76.12 186 LEU B O 1
ATOM 3667 N N . GLU B 1 187 ? 18.906 12.188 5.734 1 67.75 187 GLU B N 1
ATOM 3668 C CA . GLU B 1 187 ? 19.734 13.359 5.457 1 67.75 187 GLU B CA 1
ATOM 3669 C C . GLU B 1 187 ? 19.531 13.844 4.023 1 67.75 187 GLU B C 1
ATOM 3671 O O . GLU B 1 187 ? 19.609 15.047 3.752 1 67.75 187 GLU B O 1
ATOM 3676 N N . LYS B 1 188 ? 19.219 12.938 3.26 1 66.38 188 LYS B N 1
ATOM 3677 C CA . LYS B 1 188 ? 19.172 13.32 1.852 1 66.38 188 LYS B CA 1
ATOM 3678 C C . LYS B 1 188 ? 17.766 13.75 1.448 1 66.38 188 LYS B C 1
ATOM 3680 O O . LYS B 1 188 ? 16.844 12.93 1.4 1 66.38 188 LYS B O 1
ATOM 3685 N N . ASN B 1 189 ? 17.547 15.062 1.183 1 72.25 189 ASN B N 1
ATOM 3686 C CA . ASN B 1 189 ? 16.375 15.641 0.533 1 72.25 189 ASN B CA 1
ATOM 3687 C C . ASN B 1 189 ? 15.086 15.305 1.285 1 72.25 189 ASN B C 1
ATOM 3689 O O . ASN B 1 189 ? 14.039 15.086 0.67 1 72.25 189 ASN B O 1
ATOM 3693 N N . ALA B 1 190 ? 15.273 15.156 2.689 1 83.5 190 ALA B N 1
ATOM 3694 C CA . ALA B 1 190 ? 14.094 14.805 3.477 1 83.5 190 ALA B CA 1
ATOM 3695 C C . ALA B 1 190 ? 13.523 16.031 4.191 1 83.5 190 ALA B C 1
ATOM 3697 O O . ALA B 1 190 ? 14.273 16.875 4.688 1 83.5 190 ALA B O 1
ATOM 3698 N N . ILE B 1 191 ? 12.281 16.219 4.105 1 91.56 191 ILE B N 1
ATOM 3699 C CA . ILE B 1 191 ? 11.531 17.297 4.73 1 91.56 191 ILE B CA 1
ATOM 3700 C C . ILE B 1 191 ? 10.625 16.734 5.828 1 91.56 191 ILE B C 1
ATOM 3702 O O . ILE B 1 191 ? 9.898 15.773 5.605 1 91.56 191 ILE B O 1
ATOM 3706 N N . GLN B 1 192 ? 10.773 17.328 6.992 1 92 192 GLN B N 1
ATOM 3707 C CA . GLN B 1 192 ? 9.82 17 8.039 1 92 192 GLN B CA 1
ATOM 3708 C C . GLN B 1 192 ? 8.422 17.484 7.684 1 92 192 GLN B C 1
ATOM 3710 O O . GLN B 1 192 ? 8.211 18.672 7.438 1 92 192 GLN B O 1
ATOM 3715 N N . ALA B 1 193 ? 7.477 16.531 7.684 1 95.06 193 ALA B N 1
ATOM 3716 C CA . ALA B 1 193 ? 6.152 16.891 7.184 1 95.06 193 ALA B CA 1
ATOM 3717 C C . ALA B 1 193 ? 5.066 16.547 8.195 1 95.06 193 ALA B C 1
ATOM 3719 O O . ALA B 1 193 ? 3.887 16.828 7.973 1 95.06 193 ALA B O 1
ATOM 3720 N N . GLY B 1 194 ? 5.398 15.914 9.234 1 95.19 194 GLY B N 1
ATOM 3721 C CA . GLY B 1 194 ? 4.445 15.578 10.281 1 95.19 194 GLY B CA 1
ATOM 3722 C C . GLY B 1 194 ? 5.055 15.602 11.672 1 95.19 194 GLY B C 1
ATOM 3723 O O . GLY B 1 194 ? 6.25 15.336 11.836 1 95.19 194 GLY B O 1
ATOM 3724 N N . TRP B 1 195 ? 4.219 15.867 12.648 1 94.19 195 TRP B N 1
ATOM 3725 C CA . TRP B 1 195 ? 4.68 16 14.023 1 94.19 195 TRP B CA 1
ATOM 3726 C C . TRP B 1 195 ? 3.787 15.211 14.977 1 94.19 195 TRP B C 1
ATOM 3728 O O . TRP B 1 195 ? 2.568 15.164 14.797 1 94.19 195 TRP B O 1
ATOM 3738 N N . LYS B 1 196 ? 4.344 14.578 15.867 1 93.62 196 LYS B N 1
ATOM 3739 C CA . LYS B 1 196 ? 3.676 13.938 17 1 93.62 196 LYS B CA 1
ATOM 3740 C C . LYS B 1 196 ? 4.164 14.516 18.328 1 93.62 196 LYS B C 1
ATOM 3742 O O . LYS B 1 196 ? 5.359 14.469 18.625 1 93.62 196 LYS B O 1
ATOM 3747 N N . PHE B 1 197 ? 3.24 14.953 19.062 1 90.5 197 PHE B N 1
ATOM 3748 C CA . PHE B 1 197 ? 3.596 15.555 20.344 1 90.5 197 PHE B CA 1
ATOM 3749 C C . PHE B 1 197 ? 3.658 14.508 21.438 1 90.5 197 PHE B C 1
ATOM 3751 O O . PHE B 1 197 ? 2.873 13.555 21.438 1 90.5 197 PHE B O 1
ATOM 3758 N N . PRO B 1 198 ? 4.664 14.742 22.359 1 82.62 198 PRO B N 1
ATOM 3759 C CA . PRO B 1 198 ? 4.602 13.891 23.547 1 82.62 198 PRO B CA 1
ATOM 3760 C C . PRO B 1 198 ? 3.318 14.102 24.359 1 82.62 198 PRO B C 1
ATOM 3762 O O . PRO B 1 198 ? 2.721 15.18 24.297 1 82.62 198 PRO B O 1
ATOM 3765 N N . SER B 1 199 ? 2.928 13.07 24.984 1 78 199 SER B N 1
ATOM 3766 C CA . SER B 1 199 ? 1.724 13.141 25.797 1 78 199 SER B CA 1
ATOM 3767 C C . SER B 1 199 ? 1.92 14.086 26.984 1 78 199 SER B C 1
ATOM 3769 O O . SER B 1 199 ? 0.95 14.625 27.531 1 78 199 SER B O 1
ATOM 3771 N N . ALA B 1 200 ? 3.15 14.312 27.297 1 75.44 200 ALA B N 1
ATOM 3772 C CA . ALA B 1 200 ? 3.453 15.203 28.422 1 75.44 200 ALA B CA 1
ATOM 3773 C C . ALA B 1 200 ? 3.113 16.656 28.078 1 75.44 200 ALA B C 1
ATOM 3775 O O . ALA B 1 200 ? 3.131 17.047 26.906 1 75.44 200 ALA B O 1
ATOM 3776 N N . GLU B 1 201 ? 2.684 17.422 29.078 1 76.12 201 GLU B N 1
ATOM 3777 C CA . GLU B 1 201 ? 2.373 18.844 28.906 1 76.12 201 GLU B CA 1
ATOM 3778 C C . GLU B 1 201 ? 3.592 19.625 28.422 1 76.12 201 GLU B C 1
ATOM 3780 O O . GLU B 1 201 ? 4.719 19.344 28.859 1 76.12 201 GLU B O 1
ATOM 3785 N N . PRO B 1 202 ? 3.266 20.484 27.422 1 75.81 202 PRO B N 1
ATOM 3786 C CA . PRO B 1 202 ? 4.391 21.297 26.953 1 75.81 202 PRO B CA 1
ATOM 3787 C C . PRO B 1 202 ? 4.973 22.172 28.047 1 75.81 202 PRO B C 1
ATOM 3789 O O . PRO B 1 202 ? 4.262 22.547 28.984 1 75.81 202 PRO B O 1
ATOM 3792 N N . PRO B 1 203 ? 6.273 22.453 27.984 1 69.56 203 PRO B N 1
ATOM 3793 C CA . PRO B 1 203 ? 6.867 23.375 28.953 1 69.56 203 PRO B CA 1
ATOM 3794 C C . PRO B 1 203 ? 6.297 24.797 28.844 1 69.56 203 PRO B C 1
ATOM 3796 O O . PRO B 1 203 ? 5.812 25.188 27.781 1 69.56 203 PRO B O 1
ATOM 3799 N N . ASP B 1 204 ? 5.965 25.469 29.984 1 63.97 204 ASP B N 1
ATOM 3800 C CA . ASP B 1 204 ? 5.512 26.859 30 1 63.97 204 ASP B CA 1
ATOM 3801 C C . ASP B 1 204 ? 6.59 27.797 29.469 1 63.97 204 ASP B C 1
ATOM 3803 O O . ASP B 1 204 ? 7.605 28.031 30.125 1 63.97 204 ASP B O 1
ATOM 3807 N N . PHE B 1 205 ? 6.504 28.031 28.25 1 58.59 205 PHE B N 1
ATOM 3808 C CA . PHE B 1 205 ? 7.504 28.922 27.656 1 58.59 205 PHE B CA 1
ATOM 3809 C C . PHE B 1 205 ? 7.203 30.375 28 1 58.59 205 PHE B C 1
ATOM 3811 O O . PHE B 1 205 ? 7.984 31.266 27.672 1 58.59 205 PHE B O 1
ATOM 3818 N N . SER B 1 206 ? 5.977 30.781 28.531 1 52.69 206 SER B N 1
ATOM 3819 C CA . SER B 1 206 ? 5.633 32.156 28.891 1 52.69 206 SER B CA 1
ATOM 3820 C C . SER B 1 206 ? 6.621 32.719 29.891 1 52.69 206 SER B C 1
ATOM 3822 O O . SER B 1 206 ? 6.848 33.938 29.938 1 52.69 206 SER B O 1
ATOM 3824 N N . SER B 1 207 ? 6.828 31.938 30.922 1 46.19 207 SER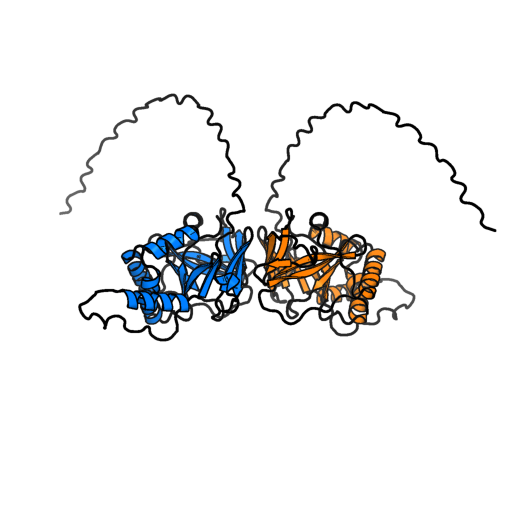 B N 1
ATOM 3825 C CA . SER B 1 207 ? 7.449 32.625 32.062 1 46.19 207 SER B CA 1
ATOM 3826 C C . SER B 1 207 ? 8.805 33.219 31.688 1 46.19 207 SER B C 1
ATOM 3828 O O . SER B 1 207 ? 9.398 33.938 32.469 1 46.19 207 SER B O 1
ATOM 3830 N N . ASP B 1 208 ? 9.453 32.719 30.766 1 42.94 208 ASP B N 1
ATOM 3831 C CA . ASP B 1 208 ? 10.711 33.438 30.609 1 42.94 208 ASP B CA 1
ATOM 3832 C C . ASP B 1 208 ? 10.508 34.719 29.828 1 42.94 208 ASP B C 1
ATOM 3834 O O . ASP B 1 208 ? 10.781 34.781 28.625 1 42.94 208 ASP B O 1
ATOM 3838 N N . THR B 1 209 ? 9.336 35.406 29.969 1 38.88 209 THR B N 1
ATOM 3839 C CA . THR B 1 209 ? 9.203 36.781 29.547 1 38.88 209 THR B CA 1
ATOM 3840 C C . THR B 1 209 ? 10.297 37.656 30.172 1 38.88 209 THR B C 1
ATOM 3842 O O . THR B 1 209 ? 10.148 38.875 30.26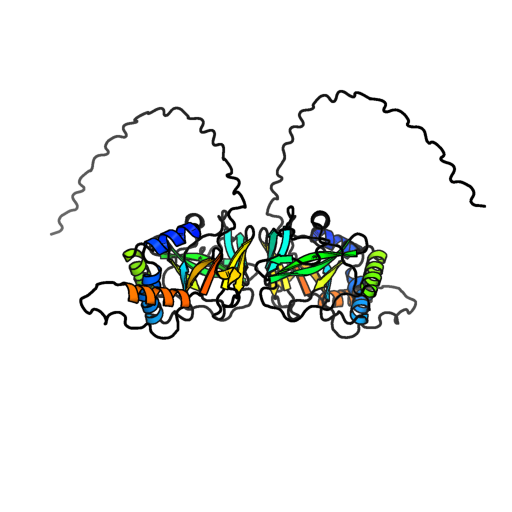6 1 38.88 209 THR B O 1
ATOM 3845 N N . SER B 1 210 ? 11.227 37.312 30.969 1 37.12 210 SER B N 1
ATOM 3846 C CA . SER B 1 210 ? 12.148 38.406 31.266 1 37.12 210 SER B CA 1
ATOM 3847 C C . SER B 1 210 ? 12.469 39.219 30.016 1 37.12 210 SER B C 1
ATOM 3849 O O . SER B 1 210 ? 12.375 38.688 28.906 1 37.12 210 SER B O 1
ATOM 3851 N N . GLY B 1 211 ? 12.367 40.656 29.969 1 36.84 211 GLY B N 1
ATOM 3852 C CA . GLY B 1 211 ? 12.633 41.812 29.094 1 36.84 211 GLY B CA 1
ATOM 3853 C C . GLY B 1 211 ? 13.609 41.5 27.984 1 36.84 211 GLY B C 1
ATOM 3854 O O . GLY B 1 211 ? 13.75 42.25 27.031 1 36.84 211 GLY B O 1
ATOM 3855 N N . ASN B 1 212 ? 14.906 41.156 28.438 1 34 212 ASN B N 1
ATOM 3856 C CA . ASN B 1 212 ? 15.906 41.188 27.375 1 34 212 ASN B CA 1
ATOM 3857 C C . ASN B 1 212 ? 15.555 40.219 26.25 1 34 212 ASN B C 1
ATOM 3859 O O . ASN B 1 212 ? 15.805 39.031 26.359 1 34 212 ASN B O 1
ATOM 3863 N N . MET B 1 213 ? 14.383 40.344 25.75 1 38.94 213 MET B N 1
ATOM 3864 C CA . MET B 1 213 ? 14.078 39.688 24.469 1 38.94 213 MET B CA 1
ATOM 3865 C C . MET B 1 213 ? 15.32 39.625 23.594 1 38.94 213 MET B C 1
ATOM 3867 O O . MET B 1 213 ? 15.367 40.25 22.531 1 38.94 213 MET B O 1
ATOM 3871 N N . GLY B 1 214 ? 16.391 40.031 24.125 1 34.53 214 GLY B N 1
ATOM 3872 C CA . GLY B 1 214 ? 17.531 40 23.219 1 34.53 214 GLY B CA 1
ATOM 3873 C C . GLY B 1 214 ? 17.547 38.75 22.344 1 34.53 214 GLY B C 1
ATOM 3874 O O . GLY B 1 214 ? 16.516 38.094 22.156 1 34.53 214 GLY B O 1
ATOM 3875 N N . ASP B 1 215 ? 18.719 38.062 22.219 1 39.94 215 ASP B N 1
ATOM 3876 C CA . ASP B 1 215 ? 19.094 37.062 21.203 1 39.94 215 ASP B CA 1
ATOM 3877 C C . ASP B 1 215 ? 18.188 35.844 21.281 1 39.94 215 ASP B C 1
ATOM 3879 O O . ASP B 1 215 ? 18.281 35.062 22.234 1 39.94 215 ASP B O 1
ATOM 3883 N N . ARG B 1 216 ? 16.75 35.781 21.188 1 48.59 216 ARG B N 1
ATOM 3884 C CA . ARG B 1 216 ? 15.695 34.812 20.938 1 48.59 216 ARG B CA 1
ATOM 3885 C C . ARG B 1 216 ? 16.281 33.5 20.391 1 48.59 216 ARG B C 1
ATOM 3887 O O . ARG B 1 216 ? 15.531 32.625 19.938 1 48.59 216 ARG B O 1
ATOM 3894 N N . SER B 1 217 ? 17.484 33.344 20.344 1 55.06 217 SER B N 1
ATOM 3895 C CA . SER B 1 217 ? 18.344 32.375 19.672 1 55.06 217 SER B CA 1
ATOM 3896 C C . SER B 1 217 ? 18.297 31.031 20.375 1 55.06 217 SER B C 1
ATOM 3898 O O . SER B 1 217 ? 18.078 30 19.734 1 55.06 217 SER B O 1
ATOM 3900 N N . PRO B 1 218 ? 18.328 31.156 21.719 1 54.38 218 PRO B N 1
ATOM 3901 C CA . PRO B 1 218 ? 18.359 29.812 22.297 1 54.38 218 PRO B CA 1
ATOM 3902 C C . PRO B 1 218 ? 16.984 29.141 22.281 1 54.38 218 PRO B C 1
ATOM 3904 O O . PRO B 1 218 ? 16.906 27.922 22.078 1 54.38 218 PRO B O 1
ATOM 3907 N N . TRP B 1 219 ? 15.93 29.953 22.609 1 57.97 219 TRP B N 1
ATOM 3908 C CA . TRP B 1 219 ? 14.586 29.391 22.609 1 57.97 219 TRP B CA 1
ATOM 3909 C C . TRP B 1 219 ? 14.195 28.906 21.219 1 57.97 219 TRP B C 1
ATOM 3911 O O . TRP B 1 219 ? 13.648 27.812 21.078 1 57.97 219 TRP B O 1
ATOM 3921 N N . SER B 1 220 ? 14.562 29.734 20.391 1 65.81 220 SER B N 1
ATOM 3922 C CA . SER B 1 220 ? 14.297 29.344 19.016 1 65.81 220 SER B CA 1
ATOM 3923 C C . SER B 1 220 ? 15.008 28.047 18.656 1 65.81 220 SER B C 1
ATOM 3925 O O . SER B 1 220 ? 14.438 27.188 17.984 1 65.81 220 SER B O 1
ATOM 3927 N N . GLN B 1 221 ? 16.141 27.969 19.312 1 70.5 221 GLN B N 1
ATOM 3928 C CA . GLN B 1 221 ? 16.906 26.75 19.031 1 70.5 221 GLN B CA 1
ATOM 3929 C C . GLN B 1 221 ? 16.281 25.547 19.734 1 70.5 221 GLN B C 1
ATOM 3931 O O . GLN B 1 221 ? 16.219 24.453 19.156 1 70.5 221 GLN B O 1
ATOM 3936 N N . ALA B 1 222 ? 15.844 25.781 20.906 1 68.75 222 ALA B N 1
ATOM 3937 C CA . ALA B 1 222 ? 15.211 24.688 21.656 1 68.75 222 ALA B CA 1
ATOM 3938 C C . ALA B 1 222 ? 13.922 24.25 20.969 1 68.75 222 ALA B C 1
ATOM 3940 O O . ALA B 1 222 ? 13.648 23.047 20.875 1 68.75 222 ALA B O 1
ATOM 3941 N N . CYS B 1 223 ? 13.211 25.172 20.484 1 69.38 223 CYS B N 1
ATOM 3942 C CA . CYS B 1 223 ? 11.977 24.859 19.781 1 69.38 223 CYS B CA 1
ATOM 3943 C C . CYS B 1 223 ? 12.25 24.078 18.5 1 69.38 223 CYS B C 1
ATOM 3945 O O . CYS B 1 223 ? 11.57 23.094 18.219 1 69.38 223 CYS B O 1
ATOM 3947 N N . LYS B 1 224 ? 13.305 24.5 17.922 1 72.44 224 LYS B N 1
ATOM 3948 C CA . LYS B 1 224 ? 13.656 23.812 16.688 1 72.44 224 LYS B CA 1
ATOM 3949 C C . LYS B 1 224 ? 14.086 22.375 16.969 1 72.44 224 LYS B C 1
ATOM 3951 O O . LYS B 1 224 ? 13.719 21.453 16.234 1 72.44 224 LYS B O 1
ATOM 3956 N N . GLN B 1 225 ? 14.766 22.234 18.031 1 75.25 225 GLN B N 1
ATOM 3957 C CA . GLN B 1 225 ? 15.203 20.891 18.406 1 75.25 225 GLN B CA 1
ATOM 3958 C C . GLN B 1 225 ? 14.008 20.016 18.797 1 75.25 225 GLN B C 1
ATOM 3960 O O . GLN B 1 225 ? 13.93 18.859 18.406 1 75.25 225 GLN B O 1
ATOM 3965 N N . LEU B 1 226 ? 13.125 20.609 19.484 1 74.12 226 LEU B N 1
ATOM 3966 C CA . LEU B 1 226 ? 11.945 19.875 19.906 1 74.12 226 LEU B CA 1
ATOM 3967 C C . LEU B 1 226 ? 11.062 19.547 18.719 1 74.12 226 LEU B C 1
ATOM 3969 O O . LEU B 1 226 ? 10.461 18.469 18.656 1 74.12 226 LEU B O 1
ATOM 3973 N N . CYS B 1 227 ? 11.016 20.438 17.859 1 73.94 227 CYS B N 1
ATOM 3974 C CA . CYS B 1 227 ? 10.266 20.203 16.625 1 73.94 227 CYS B CA 1
ATOM 3975 C C . CYS B 1 227 ? 10.844 19.031 15.844 1 73.94 227 CYS B C 1
ATOM 3977 O O . CYS B 1 227 ? 10.102 18.172 15.367 1 73.94 227 CYS B O 1
ATOM 3979 N N . LYS B 1 228 ? 12.148 18.984 15.859 1 76.44 228 LYS B N 1
ATOM 3980 C CA . LYS B 1 228 ? 12.82 17.891 15.188 1 76.44 228 LYS B CA 1
ATOM 3981 C C . LYS B 1 228 ? 12.562 16.562 15.906 1 76.44 228 LYS B C 1
ATOM 3983 O O . LYS B 1 228 ? 12.352 15.531 15.266 1 76.44 228 LYS B O 1
ATOM 3988 N N . GLN B 1 229 ? 12.469 16.656 17.156 1 77.38 229 GLN B N 1
ATOM 3989 C CA . GLN B 1 229 ? 12.266 15.461 17.953 1 77.38 229 GLN B CA 1
ATOM 3990 C C . GLN B 1 229 ? 10.836 14.953 17.828 1 77.38 229 GLN B C 1
ATOM 3992 O O . GLN B 1 229 ? 10.57 13.766 18.031 1 77.38 229 GLN B O 1
ATOM 3997 N N . SER B 1 230 ? 10 15.836 17.453 1 79.75 230 SER B N 1
ATOM 3998 C CA . SER B 1 230 ? 8.594 15.477 17.344 1 79.75 230 SER B CA 1
ATOM 3999 C C . SER B 1 230 ? 8.242 15.016 15.93 1 79.75 230 SER B C 1
ATOM 4001 O O . SER B 1 230 ? 7.07 14.836 15.602 1 79.75 230 SER B O 1
ATOM 4003 N N . CYS B 1 231 ? 9.266 14.805 15.18 1 78 231 CYS B N 1
ATOM 4004 C CA . CYS B 1 231 ? 9.055 14.383 13.797 1 78 231 CYS B CA 1
ATOM 4005 C C . CYS B 1 231 ? 8.406 13.008 13.734 1 78 231 CYS B C 1
ATOM 4007 O O . CYS B 1 231 ? 8.883 12.062 14.359 1 78 231 CYS B O 1
ATOM 4009 N N . SER B 1 232 ? 7.344 12.977 12.984 1 85 232 SER B N 1
ATOM 4010 C CA . SER B 1 232 ? 6.648 11.703 12.828 1 85 232 SER B CA 1
ATOM 4011 C C . SER B 1 232 ? 6.648 11.25 11.375 1 85 232 SER B C 1
ATOM 4013 O O . SER B 1 232 ? 6.488 10.062 11.086 1 85 232 SER B O 1
ATOM 4015 N N . ILE B 1 233 ? 6.75 12.219 10.508 1 87.38 233 ILE B N 1
ATOM 4016 C CA . ILE B 1 233 ? 6.766 11.898 9.086 1 87.38 233 ILE B CA 1
ATOM 4017 C C . ILE B 1 233 ? 7.871 12.68 8.383 1 87.38 233 ILE B C 1
ATOM 4019 O O . ILE B 1 233 ? 7.992 13.898 8.57 1 87.38 233 ILE B O 1
ATOM 4023 N N . ILE B 1 234 ? 8.625 12.016 7.684 1 89.5 234 ILE B N 1
ATOM 4024 C CA . ILE B 1 234 ? 9.625 12.609 6.805 1 89.5 234 ILE B CA 1
ATOM 4025 C C . ILE B 1 234 ? 9.281 12.297 5.348 1 89.5 234 ILE B C 1
ATOM 4027 O O . ILE B 1 234 ? 9.016 11.141 5.004 1 89.5 234 ILE B O 1
ATOM 4031 N N . CYS B 1 235 ? 9.172 13.336 4.586 1 91.19 235 CYS B N 1
ATOM 4032 C CA . CYS B 1 235 ? 8.852 13.148 3.176 1 91.19 235 CYS B CA 1
ATOM 4033 C C . CYS B 1 235 ? 10.062 13.453 2.299 1 91.19 235 CYS B C 1
ATOM 4035 O O . CYS B 1 235 ? 10.703 14.492 2.455 1 91.19 235 CYS B O 1
ATOM 4037 N N . ARG B 1 236 ? 10.367 12.594 1.458 1 87.38 236 ARG B N 1
ATOM 4038 C CA . A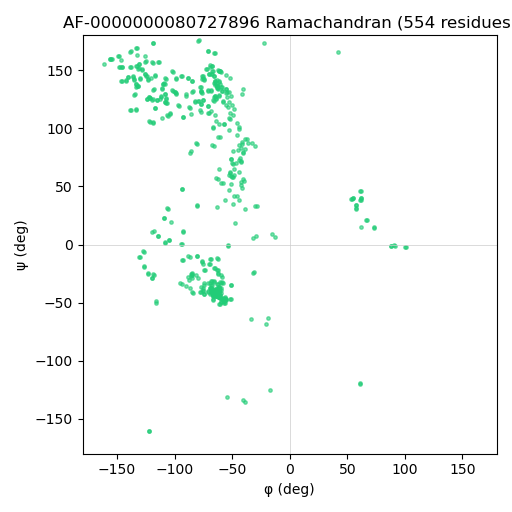RG B 1 236 ? 11.477 12.812 0.54 1 87.38 236 ARG B CA 1
ATOM 4039 C C . ARG B 1 236 ? 11.031 13.609 -0.683 1 87.38 236 ARG B C 1
ATOM 4041 O O . ARG B 1 236 ? 9.953 13.367 -1.227 1 87.38 236 ARG B O 1
ATOM 4048 N N . LYS B 1 237 ? 11.891 14.484 -1.075 1 78.62 237 LYS B N 1
ATOM 4049 C CA . LYS B 1 237 ? 11.617 15.234 -2.303 1 78.62 237 LYS B CA 1
ATOM 4050 C C . LYS B 1 237 ? 11.758 14.336 -3.529 1 78.62 237 LYS B C 1
ATOM 4052 O O . LYS B 1 237 ? 12.633 13.469 -3.58 1 78.62 237 LYS B O 1
ATOM 4057 N N . PRO B 1 238 ? 10.688 14.453 -4.422 1 66.31 238 PRO B N 1
ATOM 4058 C CA . PRO B 1 238 ? 10.852 13.648 -5.637 1 66.31 238 PRO B CA 1
ATOM 4059 C C . PRO B 1 238 ? 12.156 13.953 -6.371 1 66.31 238 PRO B C 1
ATOM 4061 O O . PRO B 1 238 ? 12.648 15.086 -6.32 1 66.31 238 PRO B O 1
ATOM 4064 N N . SER B 1 239 ? 12.953 12.883 -6.746 1 52.84 239 SER B N 1
ATOM 4065 C CA . SER B 1 239 ? 14.164 13.117 -7.52 1 52.84 239 SER B CA 1
ATOM 4066 C C . SER B 1 239 ? 13.867 13.961 -8.758 1 52.84 239 SER B C 1
ATOM 4068 O O . SER B 1 239 ? 12.805 13.828 -9.367 1 52.84 239 SER B O 1
ATOM 4070 N N . GLN B 1 240 ? 14.203 15.172 -8.906 1 44.5 240 GLN B N 1
ATOM 4071 C CA . GLN B 1 240 ? 14.047 16.094 -10.023 1 44.5 240 GLN B CA 1
ATOM 4072 C C . GLN B 1 240 ? 14.109 15.344 -11.359 1 44.5 240 GLN B C 1
ATOM 4074 O O . GLN B 1 240 ? 13.805 15.914 -12.406 1 44.5 240 GLN B O 1
ATOM 4079 N N . GLY B 1 241 ? 14.711 14.18 -11.531 1 38.84 241 GLY B N 1
ATOM 4080 C CA . GLY B 1 241 ? 14.922 13.75 -12.906 1 38.84 241 GLY B CA 1
ATOM 4081 C C . GLY B 1 241 ? 13.633 13.383 -13.617 1 38.84 241 GLY B C 1
ATOM 4082 O O . GLY B 1 241 ? 13.656 12.992 -14.789 1 38.84 241 GLY B O 1
ATOM 4083 N N . GLY B 1 242 ? 12.609 12.867 -13.094 1 35.03 242 GLY B N 1
ATOM 4084 C CA . GLY B 1 242 ? 11.516 12.625 -14.023 1 35.03 242 GLY B CA 1
ATOM 4085 C C . GLY B 1 242 ? 10.891 13.898 -14.555 1 35.03 242 GLY B C 1
ATOM 4086 O O . GLY B 1 242 ? 10.359 14.703 -13.781 1 35.03 242 GLY B O 1
ATOM 4087 N N . SER B 1 243 ? 11.469 14.43 -15.602 1 29.33 243 SER B N 1
ATOM 4088 C CA . SER B 1 243 ? 10.977 15.539 -16.406 1 29.33 243 SER B CA 1
ATOM 4089 C C . SER B 1 243 ? 9.453 15.484 -16.547 1 29.33 243 SER B C 1
ATOM 4091 O O . SER B 1 243 ? 8.898 14.477 -16.969 1 29.33 243 SER B O 1
ATOM 4093 N N . HIS B 1 244 ? 8.75 16 -15.703 1 30.73 244 HIS B N 1
ATOM 4094 C CA . HIS B 1 244 ? 7.387 16.344 -16.094 1 30.73 244 HIS B CA 1
ATOM 4095 C C . HIS B 1 244 ? 7.312 16.734 -17.562 1 30.73 244 HIS B C 1
ATOM 4097 O O . HIS B 1 244 ? 8.008 17.656 -18 1 30.73 244 HIS B O 1
ATOM 4103 N N . MET B 1 245 ? 7.137 15.844 -18.453 1 25.5 245 MET B N 1
ATOM 4104 C CA . MET B 1 245 ? 6.734 16.328 -19.766 1 25.5 245 MET B CA 1
ATOM 4105 C C . MET B 1 245 ? 5.695 17.438 -19.641 1 25.5 245 MET B C 1
ATOM 4107 O O . MET B 1 245 ? 4.598 17.219 -19.141 1 25.5 245 MET B O 1
ATOM 4111 N N . ARG B 1 246 ? 6.133 18.609 -19.5 1 23.69 246 ARG B N 1
ATOM 4112 C CA . ARG B 1 246 ? 5.234 19.719 -19.75 1 23.69 246 ARG B CA 1
ATOM 4113 C C . ARG B 1 246 ? 4.332 19.438 -20.938 1 23.69 246 ARG B C 1
ATOM 4115 O O . ARG B 1 246 ? 4.812 19.203 -22.047 1 23.69 246 ARG B O 1
ATOM 4122 N N . VAL B 1 247 ? 3.283 18.719 -20.734 1 24.16 247 VAL B N 1
ATOM 4123 C CA . VAL B 1 247 ? 2.303 18.812 -21.812 1 24.16 247 VAL B CA 1
ATOM 4124 C C . VAL B 1 247 ? 2.203 20.25 -22.297 1 24.16 247 VAL B C 1
ATOM 4126 O O . VAL B 1 247 ? 1.824 21.156 -21.531 1 24.16 247 VAL B O 1
ATOM 4129 N N . HIS B 1 248 ? 3.135 20.641 -23.094 1 23.2 248 HIS B N 1
ATOM 4130 C CA . HIS B 1 248 ? 2.922 21.859 -23.859 1 23.2 248 HIS B CA 1
ATOM 4131 C C . HIS B 1 248 ? 1.557 21.844 -24.547 1 23.2 248 HIS B C 1
ATOM 4133 O O . HIS B 1 248 ? 1.338 21.078 -25.484 1 23.2 248 HIS B O 1
ATOM 4139 N N . LEU B 1 249 ? 0.488 21.859 -23.719 1 24.62 249 LEU B N 1
ATOM 4140 C CA . LEU B 1 249 ? -0.697 22.281 -24.453 1 24.62 249 LEU B CA 1
ATOM 4141 C C . LEU B 1 249 ? -0.383 23.469 -25.359 1 24.62 249 LEU B C 1
ATOM 4143 O O . LEU B 1 249 ? -0.007 24.547 -24.875 1 24.62 249 LEU B O 1
ATOM 4147 N N . GLY B 1 250 ? 0.294 23.188 -26.422 1 23.25 250 GLY B N 1
ATOM 4148 C CA . GLY B 1 250 ? 0.379 24.141 -27.516 1 23.25 250 GLY B CA 1
ATOM 4149 C C . GLY B 1 250 ? -0.938 24.828 -27.812 1 23.25 250 GLY B C 1
ATOM 4150 O O . GLY B 1 250 ? -1.79 24.281 -28.516 1 23.25 250 GLY B O 1
ATOM 4151 N N . GLY B 1 251 ? -1.567 25.344 -26.688 1 23.61 251 GLY B N 1
ATOM 4152 C CA . GLY B 1 251 ? -2.645 26.281 -26.953 1 23.61 251 GLY B CA 1
ATOM 4153 C C . GLY B 1 251 ? -2.273 27.328 -27.984 1 23.61 251 GLY B C 1
ATOM 4154 O O . GLY B 1 251 ? -1.363 28.125 -27.766 1 23.61 251 GLY B O 1
ATOM 4155 N N . HIS B 1 252 ? -2.158 26.875 -29.219 1 24.19 252 HIS B N 1
ATOM 4156 C CA . HIS B 1 252 ? -2.271 27.891 -30.25 1 24.19 252 HIS B CA 1
ATOM 4157 C C . HIS B 1 252 ? -3.389 28.875 -29.938 1 24.19 252 HIS B C 1
ATOM 4159 O O . HIS B 1 252 ? -4.562 28.5 -29.891 1 24.19 252 HIS B O 1
ATOM 4165 N N . SER B 1 253 ? -3.146 29.688 -28.953 1 21.31 253 SER B N 1
ATOM 4166 C CA . SER B 1 253 ? -4 30.859 -28.734 1 21.31 253 SER B CA 1
ATOM 4167 C C . SER B 1 253 ? -4.309 31.578 -30.031 1 21.31 253 SER B C 1
ATOM 4169 O O . SER B 1 253 ? -3.414 32.156 -30.672 1 21.31 253 SER B O 1
ATOM 4171 N N . LYS B 1 254 ? -5.02 30.812 -30.969 1 25.34 254 LYS B N 1
ATOM 4172 C CA . LYS B 1 254 ? -5.539 31.688 -32 1 25.34 254 LYS B CA 1
ATOM 4173 C C . LYS B 1 254 ? -6.082 32.969 -31.406 1 25.34 254 LYS B C 1
ATOM 4175 O O . LYS B 1 254 ? -6.926 32.938 -30.516 1 25.34 254 LYS B O 1
ATOM 4180 N N . THR B 1 255 ? -5.289 34 -31.219 1 21.45 255 THR B N 1
ATOM 4181 C CA . THR B 1 255 ? -5.5 35.375 -30.812 1 21.45 255 THR B CA 1
ATOM 4182 C C . THR B 1 255 ? -6.754 35.938 -31.469 1 21.45 255 THR B C 1
ATOM 4184 O O . THR B 1 255 ? -6.781 36.188 -32.688 1 21.45 255 THR B O 1
ATOM 4187 N N . HIS B 1 256 ? -7.93 35.25 -31.25 1 23.03 256 HIS B N 1
ATOM 4188 C CA . HIS B 1 256 ? -9.102 35.938 -31.766 1 23.03 256 HIS B CA 1
ATOM 4189 C C . HIS B 1 256 ? -9.125 37.375 -31.297 1 23.03 256 HIS B C 1
ATOM 4191 O O . HIS B 1 256 ? -8.727 37.688 -30.172 1 23.03 256 HIS B O 1
ATOM 4197 N N . GLY B 1 257 ? -9.102 38.281 -32.281 1 20.86 257 GLY B N 1
ATOM 4198 C CA . GLY B 1 257 ? -9.203 39.75 -32.281 1 20.86 257 GLY B CA 1
ATOM 4199 C C . GLY B 1 257 ? -10.281 40.281 -31.375 1 20.86 257 GLY B C 1
ATOM 4200 O O . GLY B 1 257 ? -11.398 39.75 -31.344 1 20.86 257 GLY B O 1
ATOM 4201 N N . LYS B 1 258 ? -9.828 40.75 -30.203 1 26.41 258 LYS B N 1
ATOM 4202 C CA . LYS B 1 258 ? -10.492 41.469 -29.094 1 26.41 258 LYS B CA 1
ATOM 4203 C C . LYS B 1 258 ? -11.477 42.5 -29.625 1 26.41 258 LYS B C 1
ATOM 4205 O O . LYS B 1 258 ? -11.07 43.531 -30.141 1 26.41 258 LYS B O 1
ATOM 4210 N N . THR B 1 259 ? -12.438 42.031 -30.5 1 21.56 259 THR B N 1
ATOM 4211 C CA . THR B 1 259 ? -13.32 43.156 -30.781 1 21.56 259 THR B CA 1
ATOM 4212 C C . THR B 1 259 ? -13.93 43.719 -29.5 1 21.56 259 THR B C 1
ATOM 4214 O O . THR B 1 259 ? -14.391 42.938 -28.641 1 21.56 259 THR B O 1
ATOM 4217 N N . ASN B 1 260 ? -13.469 44.875 -28.953 1 19.59 260 ASN B N 1
ATOM 4218 C CA . ASN B 1 260 ? -13.68 45.812 -27.859 1 19.59 260 ASN B CA 1
ATOM 4219 C C . ASN B 1 260 ? -15.148 46.188 -27.703 1 19.59 260 ASN B C 1
ATOM 4221 O O . ASN B 1 260 ? -15.477 47.25 -27.172 1 19.59 260 ASN B O 1
ATOM 4225 N N . THR B 1 261 ? -16.109 45.375 -28.266 1 20.67 261 THR B N 1
ATOM 4226 C CA . THR B 1 261 ? -17.312 46.188 -28.266 1 20.67 261 THR B CA 1
ATOM 4227 C C . THR B 1 261 ? -17.797 46.469 -26.844 1 20.67 261 THR B C 1
ATOM 4229 O O . THR B 1 261 ? -17.953 45.531 -26.047 1 20.67 261 THR B O 1
ATOM 4232 N N . GLU B 1 262 ? -17.531 47.625 -26.281 1 20 262 GLU B N 1
ATOM 4233 C CA . GLU B 1 262 ? -17.859 48.406 -25.109 1 20 262 GLU B CA 1
ATOM 4234 C C . GLU B 1 262 ? -19.359 48.406 -24.844 1 20 262 GLU B C 1
ATOM 4236 O O . GLU B 1 262 ? -20.109 49.188 -25.422 1 20 262 GLU B O 1
ATOM 4241 N N . ARG B 1 263 ? -20.047 47.25 -24.984 1 19.23 263 ARG B N 1
ATOM 4242 C CA . ARG B 1 263 ? -21.453 47.594 -24.781 1 19.23 263 ARG B CA 1
ATOM 4243 C C . ARG B 1 263 ? -21.688 48.094 -23.359 1 19.23 263 ARG B C 1
ATOM 4245 O O . ARG B 1 263 ? -21.312 47.438 -22.391 1 19.23 263 ARG B O 1
ATOM 4252 N N . THR B 1 264 ? -21.891 49.375 -23.188 1 20 264 THR B N 1
ATOM 4253 C CA . THR B 1 264 ? -22.219 50.312 -22.125 1 20 264 THR B CA 1
ATOM 4254 C C . THR B 1 264 ? -23.453 49.844 -21.359 1 20 264 THR B C 1
ATOM 4256 O O . THR B 1 264 ? -24.562 49.812 -21.922 1 20 264 THR B O 1
ATOM 4259 N N . LEU B 1 265 ? -23.344 48.656 -20.734 1 21.03 265 LEU B N 1
ATOM 4260 C CA . LEU B 1 265 ? -24.578 48.25 -20.062 1 21.03 265 LEU B CA 1
ATOM 4261 C C . LEU B 1 265 ? -25.094 49.375 -19.156 1 21.03 265 LEU B C 1
ATOM 4263 O O . LEU B 1 265 ? -24.297 50.062 -18.484 1 21.03 265 LEU B O 1
ATOM 4267 N N . PRO B 1 266 ? -26.344 49.75 -19.312 1 20.97 266 PRO B N 1
ATOM 4268 C CA . PRO B 1 266 ? -27.031 50.906 -18.719 1 20.97 266 PRO B CA 1
ATOM 4269 C C . PRO B 1 266 ? -27.094 50.812 -17.188 1 20.97 266 PRO B C 1
ATOM 4271 O O . PRO B 1 266 ? -26.969 49.719 -16.625 1 20.97 266 PRO B O 1
ATOM 4274 N N . SER B 1 267 ? -26.828 51.875 -16.547 1 20.66 267 SER B N 1
ATOM 4275 C CA . SER B 1 267 ? -26.734 52.406 -15.18 1 20.66 267 SER B CA 1
ATOM 4276 C C . SER B 1 267 ? -27.984 52.062 -14.375 1 20.66 267 SER B C 1
ATOM 4278 O O . SER B 1 267 ? -29.062 52.625 -14.617 1 20.66 267 SER B O 1
ATOM 4280 N N . LEU B 1 268 ? -28.312 50.75 -14.227 1 21.09 268 LEU B N 1
ATOM 4281 C CA . LEU B 1 268 ? -29.578 50.594 -13.5 1 21.09 268 LEU B CA 1
ATOM 4282 C C . LEU B 1 268 ? -29.531 51.344 -12.164 1 21.09 268 LEU B C 1
ATOM 4284 O O . LEU B 1 268 ? -28.547 51.219 -11.422 1 21.09 268 LEU B O 1
ATOM 4288 N N . ARG B 1 269 ? -30.375 52.312 -11.969 1 21.42 269 ARG B N 1
ATOM 4289 C CA . ARG B 1 269 ? -30.75 53.312 -10.969 1 21.42 269 ARG B CA 1
ATOM 4290 C C . ARG B 1 269 ? -31.062 52.656 -9.633 1 21.42 269 ARG B C 1
ATOM 4292 O O . ARG B 1 269 ? -31.641 51.562 -9.586 1 21.42 269 ARG B O 1
ATOM 4299 N N . GLU B 1 270 ? -30.312 53 -8.539 1 21.36 270 GLU B N 1
ATOM 4300 C CA . GLU B 1 270 ? -30.266 52.812 -7.094 1 21.36 270 GLU B CA 1
ATOM 4301 C C . GLU B 1 270 ? -31.609 53.094 -6.449 1 21.36 270 GLU B C 1
ATOM 4303 O O . GLU B 1 270 ? -31.922 54.25 -6.145 1 21.36 270 GLU B O 1
ATOM 4308 N N . ASP B 1 271 ? -32.781 52.688 -6.973 1 21.16 271 ASP B N 1
ATOM 4309 C CA . ASP B 1 271 ? -33.938 53.25 -6.297 1 21.16 271 ASP B CA 1
ATOM 4310 C C . ASP B 1 271 ? -33.938 52.906 -4.809 1 21.16 271 ASP B C 1
ATOM 4312 O O . ASP B 1 271 ? -33.531 51.812 -4.426 1 21.16 271 ASP B O 1
ATOM 4316 N N . GLY B 1 272 ? -33.969 53.906 -3.867 1 21.62 272 GLY B N 1
ATOM 4317 C CA . GLY B 1 272 ? -34 54.344 -2.477 1 21.62 272 GLY B CA 1
ATOM 4318 C C . GLY B 1 272 ? -35.125 53.688 -1.672 1 21.62 272 GLY B C 1
ATOM 4319 O O . GLY B 1 272 ? -36.25 54.125 -1.729 1 21.62 272 GLY B O 1
ATOM 4320 N N . LEU B 1 273 ? -35.375 52.312 -1.729 1 22.39 273 LEU B N 1
ATOM 4321 C CA . LEU B 1 273 ? -36.562 51.906 -1.004 1 22.39 273 LEU B CA 1
ATOM 4322 C C . LEU B 1 273 ? -36.5 52.312 0.462 1 22.39 273 LEU B C 1
ATOM 4324 O O . LEU B 1 273 ? -35.5 52.031 1.133 1 22.39 273 LEU B O 1
ATOM 4328 N N . ALA B 1 274 ? -37.188 53.312 0.831 1 22.73 274 ALA B N 1
ATOM 4329 C CA . ALA B 1 274 ? -37.594 54.062 2.035 1 22.73 274 ALA B CA 1
ATOM 4330 C C . ALA B 1 274 ? -38.188 53.094 3.07 1 22.73 274 ALA B C 1
ATOM 4332 O O . ALA B 1 274 ? -39.281 52.562 2.867 1 22.73 274 ALA B O 1
ATOM 4333 N N . TRP B 1 275 ? -37.438 52.125 3.58 1 23.67 275 TRP B N 1
ATOM 4334 C CA . TRP B 1 275 ? -38.094 51.312 4.602 1 23.67 275 TRP B CA 1
ATOM 4335 C C . TRP B 1 275 ? -38.688 52.188 5.699 1 23.67 275 TRP B C 1
ATOM 4337 O O . TRP B 1 275 ? -38.094 53.156 6.117 1 23.67 275 TRP B O 1
ATOM 4347 N N . PRO B 1 276 ? -39.969 52.125 5.984 1 25.22 276 PRO B N 1
ATOM 4348 C CA . PRO B 1 276 ? -40.781 52.938 6.887 1 25.22 276 PRO B CA 1
ATOM 4349 C C . PRO B 1 276 ? -40.312 52.844 8.336 1 25.22 276 PRO B C 1
ATOM 4351 O O . PRO B 1 276 ? -39.75 51.844 8.75 1 25.22 276 PRO B O 1
ATOM 4354 N N . ARG B 1 277 ? -40.094 54.031 9.016 1 24.78 277 ARG B N 1
ATOM 4355 C CA . ARG B 1 277 ? -39.812 54.469 10.375 1 24.78 277 ARG B CA 1
ATOM 4356 C C . ARG B 1 277 ? -40.844 53.906 11.352 1 24.78 277 ARG B C 1
ATOM 4358 O O . ARG B 1 277 ? -42 54.344 11.375 1 24.78 277 ARG B O 1
ATOM 4365 N N . GLU B 1 278 ? -41 52.625 11.5 1 22.19 278 GLU B N 1
ATOM 4366 C CA . GLU B 1 278 ? -42 52.344 12.516 1 22.19 278 GLU B CA 1
ATOM 4367 C C . GLU B 1 278 ? -41.75 53.156 13.781 1 22.19 278 GLU B C 1
ATOM 4369 O O . GLU B 1 278 ? -40.625 53.219 14.281 1 22.19 278 GLU B O 1
ATOM 4374 N N . GLU B 1 279 ? -42.688 54.094 14.211 1 23.14 279 GLU B N 1
ATOM 4375 C CA . GLU B 1 279 ? -43.156 54.594 15.492 1 23.14 279 GLU B CA 1
ATOM 4376 C C . GLU B 1 279 ? -43.25 53.5 16.531 1 23.14 279 GLU B C 1
ATOM 4378 O O . GLU B 1 279 ? -43.688 52.375 16.219 1 23.14 279 GLU B O 1
#

Nearest PDB structures (foldseek):
  4rb2-assembly1_D  TM=3.313E-01  e=2.908E+00  Magnetospirillum gryphiswaldense MSR-1 v2
  4raz-assembly1_A  TM=3.377E-01  e=2.738E+00  Magnetospirillum gryphiswaldense MSR-1 v2
  2o03-assembly1_A-2  TM=2.518E-01  e=2.426E+00  Mycobacterium tuberculosis
  5fd6-assembly2_C  TM=3.229E-01  e=1.447E+00  Rhizobium leguminosarum bv. viciae
  4raz-assembly1_A  TM=3.378E-01  e=1.954E+00  Magnetospirillum gryphiswaldense MSR-1 v2

Foldseek 3Di:
DDFFDAFADDLVVLQVAAAPVVLQVVCVVLLVLLLQQPPVLQLCLVVVNLQWKWKFFTHDDDRADPQWAWEDEPFKTFIDRFPPPDDDRDQWGDDPNWIKHAFKWADDPLHTYGRYTYTPPDPDDDDDDGDDNVSSNSVCVSCVVRVSRSTMIMGTPPDPPFAWEWEDDPRMIGIDGDDPVVVVSCVAQKDQTIFRDDSDRRDPPPVVPPPCPDPCPVVSVVSNVVSVVRGRYIYHDPDPPPPPPPPPPVPPPPPPPPPPPPPPPDDPDPPPPDPDDDD/DDFFDADADDLVVLQVAAAPVVLQVVCVVLLVLLLQQPPVLQLCLVVVNLQWKWKFFTHDDDHADPQWAWEDEPFKTFIDRFDQPPPDGNQWGDDPNWIKHAFKWADDPLHTYGRYTYTPPDPDDDDDDGDDNVSSNSVCVSCVVSVCRSTMIMGTPPPPPFAWEWEDDPRMIGIDGDDPVVVVSCVAQKDQTIFRDDSDRRDPPPVVPPPCPDPCPVVSVVSNVVSVVRGRYIYHDHDVPPPPPPPPPVPPPPVPDPPVPPPPPDDPDPPDPPPDPDD

Secondary structure (DSSP, 8-state):
-PBPPBPPP-HHHHHTSPBHHHHHHHHHHTTHHHHIIIIIHHHHHHTT-TTTEEEEE--BSS---TTEEEEEETTEEEEEE----SSSS-S-EEETTEEEEEEEEEEETTEEEEEEEEE--S----PPPPPBHHHHHHHHHHHHHTT-TTTEEEEE--SSS--EEEEEETTEEEEEE--TT-HHHHHSSEEEEEE---SSPPP--TT---S-----HHHHHHHHHHHHHTEEEEEEPP-TTS-------------------------------------/-PBPPBPPP-HHHHHTSPBHHHHHHHHHHTTHHHHIIIIIHHHHHHTT-TTTEEEEE--BSS---TTEEEEEETTEEEEEE----SSSGGG-EEETTEEEEEEEEEEETTEEEEEEEEE--S----PPPPPBHHHHHHHHHHHHHTT-TTTEEEEE--SSS--EEEEEETTEEEEEE--TT-HHHHHSSEEEEEE---SSPPP--TT---S-----HHHHHHHHHHHHHTEEEEEEPP-TTS-------------------------------------